Protein AF-0000000075008816 (afdb_homodimer)

Organism: Octodon degus (NCBI:txid10160)

Foldseek 3Di:
DDDDDDDDDDDPDDDDDDPDDPPPDPPDPDDPPPDPPPPPPPVVVVVVVVVVVVVVVVVVVVVVVVLVVVLVLLVVLLVLLVVLLVLLVLLLVLLVLVLQQLCCVPVVGHDDDDDDLVVFLLSVQDAPPPVVPCPPQDLLNLLLSLLQLLVQVLVVLVVCVPQVVVVDPGDPVSVVCSVCVNVSSVVSNVSSQVSCVSVVVPDDNPRDYGHDDCSCQCVDPDPVSNSVSVSVVSVNSNVSSVRSSVSSVVSSVVSVVSSVD/DDDDDDDDDDDDDDDDDPPDDPPDDDDDDDDPDDPPPPPPPPPVVVVVVVVVVVVVVVVVVVVVVVLVVVLVLLVVLLVLLVVLLVLLVLLLVLLVLVLQLLCCVPVVGHDDDDDDLVVFLLSVQDAPPPVVCCPPQDLLNLLLSLLQLLVQVLVVLVLCVVQVVVVDPHDPVSVVCSVCVNVSSVVSNVSSQVSCVSVVSPDDNPRDYGHDDCSCQCVDPDPVSNSVSVSVVSVNSNVSSVRSSVSSVVSSVVSVVSSVD

InterPro domains:
  IPR001400 Somatotropin/prolactin [PF00103] (53-261)
  IPR001400 Somatotropin/prolactin [PTHR11417] (44-261)
  IPR009079 Four-helical cytokine-like, core [G3DSA:1.20.1250.10] (83-261)
  IPR009079 Four-helical cytokine-like, core [SSF47266] (86-251)

pLDDT: mean 70.56, std 26.05, range [14.46, 96.25]

Structure (mmCIF, N/CA/C/O backbone):
data_AF-0000000075008816-model_v1
#
loop_
_entity.id
_entity.type
_entity.pdbx_description
1 polymer Prolactin
#
loop_
_atom_site.group_PDB
_atom_site.id
_atom_site.type_symbol
_atom_site.label_atom_id
_atom_site.label_alt_id
_atom_site.label_comp_id
_atom_site.label_asym_id
_atom_site.label_entity_id
_atom_site.label_seq_id
_atom_site.pdbx_PDB_ins_code
_atom_site.Cartn_x
_atom_site.Cartn_y
_atom_site.Cartn_z
_atom_site.occupancy
_atom_site.B_iso_or_equiv
_atom_site.auth_seq_id
_atom_site.auth_comp_id
_atom_site.auth_asym_id
_atom_site.auth_atom_id
_atom_site.pdbx_PDB_model_num
ATOM 1 N N . MET A 1 1 ? 16.562 1.919 -50.156 1 16.48 1 MET A N 1
ATOM 2 C CA . MET A 1 1 ? 16 2.07 -51.5 1 16.48 1 MET A CA 1
ATOM 3 C C . MET A 1 1 ? 14.852 1.092 -51.719 1 16.48 1 MET A C 1
ATOM 5 O O . MET A 1 1 ? 14.633 0.193 -50.906 1 16.48 1 MET A O 1
ATOM 9 N N . HIS A 1 2 ? 14.969 0.285 -52.844 1 16.09 2 HIS A N 1
ATOM 10 C CA . HIS A 1 2 ? 14.414 -0.262 -54.094 1 16.09 2 HIS A CA 1
ATOM 11 C C . HIS A 1 2 ? 13.992 -1.716 -53.906 1 16.09 2 HIS A C 1
ATOM 13 O O . HIS A 1 2 ? 13.742 -2.424 -54.875 1 16.09 2 HIS A O 1
ATOM 19 N N . ALA A 1 3 ? 14.328 -2.342 -52.906 1 18.67 3 ALA A N 1
ATOM 20 C CA . ALA A 1 3 ? 14.328 -3.738 -53.344 1 18.67 3 ALA A CA 1
ATOM 21 C C . ALA A 1 3 ? 12.992 -4.121 -53.969 1 18.67 3 ALA A C 1
ATOM 23 O O . ALA A 1 3 ? 11.953 -3.576 -53.594 1 18.67 3 ALA A O 1
ATOM 24 N N . HIS A 1 4 ? 13.016 -5.023 -54.906 1 15.97 4 HIS A N 1
ATOM 25 C CA . HIS A 1 4 ? 12.523 -5.598 -56.156 1 15.97 4 HIS A CA 1
ATOM 26 C C . HIS A 1 4 ? 11.125 -6.176 -56 1 15.97 4 HIS A C 1
ATOM 28 O O . HIS A 1 4 ? 10.719 -6.512 -54.875 1 15.97 4 HIS A O 1
ATOM 34 N N . VAL A 1 5 ? 10.414 -6.59 -57.062 1 16.19 5 VAL A N 1
ATOM 35 C CA . VAL A 1 5 ? 9.398 -6.797 -58.094 1 16.19 5 VAL A CA 1
ATOM 36 C C . VAL A 1 5 ? 8.844 -8.211 -58 1 16.19 5 VAL A C 1
ATOM 38 O O . VAL A 1 5 ? 7.672 -8.453 -58.312 1 16.19 5 VAL A O 1
ATOM 41 N N . GLN A 1 6 ? 9.633 -9.305 -57.781 1 14.46 6 GLN A N 1
ATOM 42 C CA . GLN A 1 6 ? 9.273 -10.234 -58.844 1 14.46 6 GLN A CA 1
ATOM 43 C C . GLN A 1 6 ? 7.832 -10.711 -58.719 1 14.46 6 GLN A C 1
ATOM 45 O O . GLN A 1 6 ? 7.059 -10.648 -59.688 1 14.46 6 GLN A O 1
ATOM 50 N N . ARG A 1 7 ? 7.566 -12.055 -58.25 1 15.56 7 ARG A N 1
ATOM 51 C CA . ARG A 1 7 ? 7.102 -13.172 -59.062 1 15.56 7 ARG A CA 1
ATOM 52 C C . ARG A 1 7 ? 5.586 -13.125 -59.25 1 15.56 7 ARG A C 1
ATOM 54 O O . ARG A 1 7 ? 4.875 -12.57 -58.406 1 15.56 7 ARG A O 1
ATOM 61 N N . TYR A 1 8 ? 4.984 -13.898 -60.25 1 15.96 8 TYR A N 1
ATOM 62 C CA . TYR A 1 8 ? 4.051 -14.141 -61.344 1 15.96 8 TYR A CA 1
ATOM 63 C C . TYR A 1 8 ? 2.656 -14.453 -60.812 1 15.96 8 TYR A C 1
ATOM 65 O O . TYR A 1 8 ? 2.49 -14.758 -59.625 1 15.96 8 TYR A O 1
ATOM 73 N N . ARG A 1 9 ? 1.773 -15.148 -61.656 1 14.89 9 ARG A N 1
ATOM 74 C CA . ARG A 1 9 ? 0.639 -15.102 -62.562 1 14.89 9 ARG A CA 1
ATOM 75 C C . ARG A 1 9 ? -0.536 -15.906 -62.031 1 14.89 9 ARG A C 1
ATOM 77 O O . ARG A 1 9 ? -1.684 -15.461 -62.094 1 14.89 9 ARG A O 1
ATOM 84 N N . ASP A 1 10 ? -0.397 -17.312 -61.812 1 15.07 10 ASP A N 1
ATOM 85 C CA . ASP A 1 10 ? -1.239 -18.141 -62.656 1 15.07 10 ASP A CA 1
ATOM 86 C C . ASP A 1 10 ? -2.662 -18.234 -62.094 1 15.07 10 ASP A C 1
ATOM 88 O O . ASP A 1 10 ? -3.629 -18.031 -62.844 1 15.07 10 ASP A O 1
ATOM 92 N N . ALA A 1 11 ? -3.016 -19.344 -61.25 1 15.18 11 ALA A N 1
ATOM 93 C CA . ALA A 1 11 ? -3.967 -20.375 -61.656 1 15.18 11 ALA A CA 1
ATOM 94 C C . ALA A 1 11 ? -5.398 -19.953 -61.312 1 15.18 11 ALA A C 1
ATOM 96 O O . ALA A 1 11 ? -5.738 -19.734 -60.156 1 15.18 11 ALA A O 1
ATOM 97 N N . ARG A 1 12 ? -6.23 -19.281 -62.25 1 15.57 12 ARG A N 1
ATOM 98 C CA . ARG A 1 12 ? -7.574 -18.781 -62.5 1 15.57 12 ARG A CA 1
ATOM 99 C C . ARG A 1 12 ? -8.625 -19.859 -62.25 1 15.57 12 ARG A C 1
ATOM 101 O O . ARG A 1 12 ? -9.82 -19.562 -62.188 1 15.57 12 ARG A O 1
ATOM 108 N N . GLN A 1 13 ? -8.328 -21.188 -62.625 1 14.75 13 GLN A N 1
ATOM 109 C CA . GLN A 1 13 ? -9.359 -21.719 -63.531 1 14.75 13 GLN A CA 1
ATOM 110 C C . GLN A 1 13 ? -10.688 -21.875 -62.781 1 14.75 13 GLN A C 1
ATOM 112 O O . GLN A 1 13 ? -11.719 -21.391 -63.25 1 14.75 13 GLN A O 1
ATOM 117 N N . ASN A 1 14 ? -11.141 -23.188 -62.375 1 15.2 14 ASN A N 1
ATOM 118 C CA . ASN A 1 14 ? -12.117 -24.016 -63.062 1 15.2 14 ASN A CA 1
ATOM 119 C C . ASN A 1 14 ? -13.531 -23.797 -62.531 1 15.2 14 ASN A C 1
ATOM 121 O O . ASN A 1 14 ? -13.703 -23.125 -61.5 1 15.2 14 ASN A O 1
ATOM 125 N N . VAL A 1 15 ? -14.297 -24.969 -62.094 1 15.31 15 VAL A N 1
ATOM 126 C CA . VAL A 1 15 ? -15.445 -25.688 -62.656 1 15.31 15 VAL A CA 1
ATOM 127 C C . VAL A 1 15 ? -16.719 -25.234 -61.969 1 15.31 15 VAL A C 1
ATOM 129 O O . VAL A 1 15 ? -16.734 -24.969 -60.75 1 15.31 15 VAL A O 1
ATOM 132 N N . LYS A 1 16 ? -17.859 -24.984 -62.75 1 16.44 16 LYS A N 1
ATOM 133 C CA . LYS A 1 16 ? -19.203 -24.5 -63.094 1 16.44 16 LYS A CA 1
ATOM 134 C C . LYS A 1 16 ? -20.266 -25.219 -62.25 1 16.44 16 LYS A C 1
ATOM 136 O O . LYS A 1 16 ? -21.219 -24.594 -61.781 1 16.44 16 LYS A O 1
ATOM 141 N N . ASN A 1 17 ? -20.312 -26.625 -62.219 1 15.34 17 ASN A N 1
ATOM 142 C CA . ASN A 1 17 ? -21.5 -27.25 -62.812 1 15.34 17 ASN A CA 1
ATOM 143 C C . ASN A 1 17 ? -22.672 -27.266 -61.844 1 15.34 17 ASN A C 1
ATOM 145 O O . ASN A 1 17 ? -23.828 -27.156 -62.219 1 15.34 17 ASN A O 1
ATOM 149 N N . ALA A 1 18 ? -22.609 -27.844 -60.562 1 16.19 18 ALA A N 1
ATOM 150 C CA . ALA A 1 18 ? -23.516 -28.953 -60.312 1 16.19 18 ALA A CA 1
ATOM 151 C C . ALA A 1 18 ? -24.875 -28.438 -59.812 1 16.19 18 ALA A C 1
ATOM 153 O O . ALA A 1 18 ? -25.062 -28.156 -58.625 1 16.19 18 ALA A O 1
ATOM 154 N N . CYS A 1 19 ? -25.656 -27.484 -60.469 1 18.06 19 CYS A N 1
ATOM 155 C CA . CYS A 1 19 ? -26.859 -26.906 -59.906 1 18.06 19 CYS A CA 1
ATOM 156 C C . CYS A 1 19 ? -28 -27.906 -59.906 1 18.06 19 CYS A C 1
ATOM 158 O O . CYS A 1 19 ? -29.172 -27.531 -59.844 1 18.06 19 CYS A O 1
ATOM 160 N N . GLY A 1 20 ? -27.703 -29.281 -60 1 16.78 20 GLY A N 1
ATOM 161 C CA . GLY A 1 20 ? -28.797 -30.062 -60.562 1 16.78 20 GLY A CA 1
ATOM 162 C C . GLY A 1 20 ? -30.109 -29.828 -59.844 1 16.78 20 GLY A C 1
ATOM 163 O O . GLY A 1 20 ? -30.141 -29.234 -58.781 1 16.78 20 GLY A O 1
ATOM 164 N N . GLY A 1 21 ? -31.266 -30.672 -60.219 1 17.67 21 GLY A N 1
ATOM 165 C CA . GLY A 1 21 ? -32.625 -30.797 -60.719 1 17.67 21 GLY A CA 1
ATOM 166 C C . GLY A 1 21 ? -33.625 -31.062 -59.594 1 17.67 21 GLY A C 1
ATOM 167 O O . GLY A 1 21 ? -34.812 -31.266 -59.875 1 17.67 21 GLY A O 1
ATOM 168 N N . ALA A 1 22 ? -33.312 -31.297 -58.25 1 17.84 22 ALA A N 1
ATOM 169 C CA . ALA A 1 22 ? -34.25 -32.25 -57.688 1 17.84 22 ALA A CA 1
ATOM 170 C C . ALA A 1 22 ? -35.625 -31.625 -57.531 1 17.84 22 ALA A C 1
ATOM 172 O O . ALA A 1 22 ? -35.812 -30.656 -56.781 1 17.84 22 ALA A O 1
ATOM 173 N N . LEU A 1 23 ? -36.406 -31.578 -58.625 1 19.27 23 LEU A N 1
ATOM 174 C CA . LEU A 1 23 ? -37.75 -31.078 -58.812 1 19.27 23 LEU A CA 1
ATOM 175 C C . LEU A 1 23 ? -38.75 -31.812 -57.906 1 19.27 23 LEU A C 1
ATOM 177 O O . LEU A 1 23 ? -38.969 -33.031 -58.094 1 19.27 23 LEU A O 1
ATOM 181 N N . GLY A 1 24 ? -38.562 -31.766 -56.531 1 18.38 24 GLY A N 1
ATOM 182 C CA . GLY A 1 24 ? -39.406 -32.531 -55.656 1 18.38 24 GLY A CA 1
ATOM 183 C C . GLY A 1 24 ? -40.906 -32.281 -55.906 1 18.38 24 GLY A C 1
ATOM 184 O O . GLY A 1 24 ? -41.281 -31.172 -56.281 1 18.38 24 GLY A O 1
ATOM 185 N N . ARG A 1 25 ? -41.594 -33.344 -56.219 1 20.61 25 ARG A N 1
ATOM 186 C CA . ARG A 1 25 ? -42.969 -33.594 -56.656 1 20.61 25 ARG A CA 1
ATOM 187 C C . ARG A 1 25 ? -43.969 -33.094 -55.625 1 20.61 25 ARG A C 1
ATOM 189 O O . ARG A 1 25 ? -43.844 -33.344 -54.438 1 20.61 25 ARG A O 1
ATOM 196 N N . TYR A 1 26 ? -44.625 -31.891 -55.875 1 19.44 26 TYR A N 1
ATOM 197 C CA . TYR A 1 26 ? -45.594 -31.109 -55.094 1 19.44 26 TYR A CA 1
ATOM 198 C C . TYR A 1 26 ? -46.906 -31.875 -54.875 1 19.44 26 TYR A C 1
ATOM 200 O O . TYR A 1 26 ? -47.594 -32.219 -55.844 1 19.44 26 TYR A O 1
ATOM 208 N N . PRO A 1 27 ? -46.875 -32.938 -54 1 21.08 27 PRO A N 1
ATOM 209 C CA . PRO A 1 27 ? -48.125 -33.688 -54.031 1 21.08 27 PRO A CA 1
ATOM 210 C C . PRO A 1 27 ? -49.344 -32.781 -53.719 1 21.08 27 PRO A C 1
ATOM 212 O O . PRO A 1 27 ? -49.188 -31.719 -53.125 1 21.08 27 PRO A O 1
ATOM 215 N N . HIS A 1 28 ? -50.469 -33 -54.406 1 21.06 28 HIS A N 1
ATOM 216 C CA . HIS A 1 28 ? -51.781 -32.406 -54.594 1 21.06 28 HIS A CA 1
ATOM 217 C C . HIS A 1 28 ? -52.562 -32.406 -53.281 1 21.06 28 HIS A C 1
ATOM 219 O O . HIS A 1 28 ? -52.781 -33.438 -52.656 1 21.06 28 HIS A O 1
ATOM 225 N N . CYS A 1 29 ? -52.344 -31.359 -52.406 1 19.97 29 CYS A N 1
ATOM 226 C CA . CYS A 1 29 ? -53.031 -31.156 -51.125 1 19.97 29 CYS A CA 1
ATOM 227 C C . CYS A 1 29 ? -54.531 -31.125 -51.312 1 19.97 29 CYS A C 1
ATOM 229 O O . CYS A 1 29 ? -55.062 -30.359 -52.125 1 19.97 29 CYS A O 1
ATOM 231 N N . GLY A 1 30 ? -55.156 -32.219 -51.062 1 21.12 30 GLY A N 1
ATOM 232 C CA . GLY A 1 30 ? -56.594 -32.469 -51.156 1 21.12 30 GLY A CA 1
ATOM 233 C C . GLY A 1 30 ? -57.406 -31.438 -50.375 1 21.12 30 GLY A C 1
ATOM 234 O O . GLY A 1 30 ? -56.875 -30.719 -49.531 1 21.12 30 GLY A O 1
ATOM 235 N N . ARG A 1 31 ? -58.812 -31.266 -50.656 1 21.94 31 ARG A N 1
ATOM 236 C CA . ARG A 1 31 ? -59.969 -30.391 -50.469 1 21.94 31 ARG A CA 1
ATOM 237 C C . ARG A 1 31 ? -60.375 -30.312 -49 1 21.94 31 ARG A C 1
ATOM 239 O O . ARG A 1 31 ? -60.688 -31.328 -48.375 1 21.94 31 ARG A O 1
ATOM 246 N N . ASN A 1 32 ? -59.781 -29.375 -48.156 1 19.72 32 ASN A N 1
ATOM 247 C CA . ASN A 1 32 ? -60.062 -29.109 -46.75 1 19.72 32 ASN A CA 1
ATOM 248 C C . ASN A 1 32 ? -61.531 -28.656 -46.562 1 19.72 32 ASN A C 1
ATOM 250 O O . ASN A 1 32 ? -61.938 -27.656 -47.156 1 19.72 32 ASN A O 1
ATOM 254 N N . GLU A 1 33 ? -62.469 -29.609 -46.469 1 23.98 33 GLU A N 1
ATOM 255 C CA . GLU A 1 33 ? -63.844 -29.297 -46.125 1 23.98 33 GLU A CA 1
ATOM 256 C C . GLU A 1 33 ? -63.938 -28.469 -44.844 1 23.98 33 GLU A C 1
ATOM 258 O O . GLU A 1 33 ? -63.156 -28.672 -43.906 1 23.98 33 GLU A O 1
ATOM 263 N N . HIS A 1 34 ? -64.562 -27.219 -44.875 1 23.59 34 HIS A N 1
ATOM 264 C CA . HIS A 1 34 ? -64.812 -26.031 -44.062 1 23.59 34 HIS A CA 1
ATOM 265 C C . HIS A 1 34 ? -65.688 -26.359 -42.844 1 23.59 34 HIS A C 1
ATOM 267 O O . HIS A 1 34 ? -66.125 -25.453 -42.125 1 23.59 34 HIS A O 1
ATOM 273 N N . HIS A 1 35 ? -65.5 -27.438 -42.094 1 25.11 35 HIS A N 1
ATOM 274 C CA . HIS A 1 35 ? -66.562 -27.531 -41.062 1 25.11 35 HIS A CA 1
ATOM 275 C C . HIS A 1 35 ? -66.438 -26.406 -40.062 1 25.11 35 HIS A C 1
ATOM 277 O O . HIS A 1 35 ? -65.375 -26.016 -39.656 1 25.11 35 HIS A O 1
ATOM 283 N N . GLU A 1 36 ? -67.5 -25.531 -39.969 1 24.12 36 GLU A N 1
ATOM 284 C CA . GLU A 1 36 ? -67.812 -24.312 -39.188 1 24.12 36 GLU A CA 1
ATOM 285 C C . GLU A 1 36 ? -67.812 -24.594 -37.719 1 24.12 36 GLU A C 1
ATOM 287 O O . GLU A 1 36 ? -68.75 -25.312 -37.219 1 24.12 36 GLU A O 1
ATOM 292 N N . PHE A 1 37 ? -66.75 -25.078 -37 1 23.33 37 PHE A N 1
ATOM 293 C CA . PHE A 1 37 ? -66.938 -25.297 -35.562 1 23.33 37 PHE A CA 1
ATOM 294 C C . PHE A 1 37 ? -67.062 -23.969 -34.812 1 23.33 37 PHE A C 1
ATOM 296 O O . PHE A 1 37 ? -66.25 -23.062 -35 1 23.33 37 PHE A O 1
ATOM 303 N N . LYS A 1 38 ? -68.312 -23.594 -34.312 1 28.95 38 LYS A N 1
ATOM 304 C CA . LYS A 1 38 ? -68.812 -22.484 -33.531 1 28.95 38 LYS A CA 1
ATOM 305 C C . LYS A 1 38 ? -68.125 -22.453 -32.156 1 28.95 38 LYS A C 1
ATOM 307 O O . LYS A 1 38 ? -68.75 -22.109 -31.156 1 28.95 38 LYS A O 1
ATOM 312 N N . HIS A 1 39 ? -66.812 -22.969 -31.953 1 23.98 39 HIS A N 1
ATOM 313 C CA . HIS A 1 39 ? -66.438 -23.016 -30.547 1 23.98 39 HIS A CA 1
ATOM 314 C C . HIS A 1 39 ? -66.375 -21.609 -29.953 1 23.98 39 HIS A C 1
ATOM 316 O O . HIS A 1 39 ? -65.938 -20.672 -30.625 1 23.98 39 HIS A O 1
ATOM 322 N N . ARG A 1 40 ? -67.188 -21.297 -28.906 1 31.86 40 ARG A N 1
ATOM 323 C CA . ARG A 1 40 ? -67.375 -20.219 -27.953 1 31.86 40 ARG A CA 1
ATOM 324 C C . ARG A 1 40 ? -66.125 -19.938 -27.156 1 31.86 40 ARG A C 1
ATOM 326 O O . ARG A 1 40 ? -66.125 -19.234 -26.156 1 31.86 40 ARG A O 1
ATOM 333 N N . PRO A 1 41 ? -64.875 -20.266 -27.688 1 34.88 41 PRO A N 1
ATOM 334 C CA . PRO A 1 41 ? -63.844 -20.203 -26.688 1 34.88 41 PRO A CA 1
ATOM 335 C C . PRO A 1 41 ? -63.5 -18.766 -26.297 1 34.88 41 PRO A C 1
ATOM 337 O O . PRO A 1 41 ? -62.438 -18.516 -25.734 1 34.88 41 PRO A O 1
ATOM 340 N N . SER A 1 42 ? -64.438 -17.797 -26.188 1 37.84 42 SER A N 1
ATOM 341 C CA . SER A 1 42 ? -63.844 -16.469 -26.109 1 37.84 42 SER A CA 1
ATOM 342 C C . SER A 1 42 ? -63.094 -16.266 -24.781 1 37.84 42 SER A C 1
ATOM 344 O O . SER A 1 42 ? -62.25 -15.375 -24.672 1 37.84 42 SER A O 1
ATOM 346 N N . ASN A 1 43 ? -63.688 -16.859 -23.703 1 42.62 43 ASN A N 1
ATOM 347 C CA . ASN A 1 43 ? -63.219 -16.344 -22.422 1 42.62 43 ASN A CA 1
ATOM 348 C C . ASN A 1 43 ? -61.812 -16.828 -22.109 1 42.62 43 ASN A C 1
ATOM 350 O O . ASN A 1 43 ? -61.219 -16.391 -21.125 1 42.62 43 ASN A O 1
ATOM 354 N N . CYS A 1 44 ? -61.281 -17.891 -22.781 1 43.84 44 CYS A N 1
ATOM 355 C CA . CYS A 1 44 ? -59.969 -18.469 -22.469 1 43.84 44 CYS A CA 1
ATOM 356 C C . CYS A 1 44 ? -58.844 -17.594 -23 1 43.84 44 CYS A C 1
ATOM 358 O O . CYS A 1 44 ? -57.719 -17.656 -22.516 1 43.84 44 CYS A O 1
ATOM 360 N N . LEU A 1 45 ? -59.156 -16.703 -23.938 1 49.16 45 LEU A N 1
ATOM 361 C CA . LEU A 1 45 ? -58.062 -15.922 -24.531 1 49.16 45 LEU A CA 1
ATOM 362 C C . LEU A 1 45 ? -57.688 -14.75 -23.641 1 49.16 45 LEU A C 1
ATOM 364 O O . LEU A 1 45 ? -56.5 -14.391 -23.578 1 49.16 45 LEU A O 1
ATOM 368 N N . CYS A 1 46 ? -58.688 -14.242 -22.844 1 52.12 46 CYS A N 1
ATOM 369 C CA . CYS A 1 46 ? -58.344 -13.102 -22 1 52.12 46 CYS A CA 1
ATOM 370 C C . CYS A 1 46 ? -57.5 -13.531 -20.812 1 52.12 46 CYS A C 1
ATOM 372 O O . CYS A 1 46 ? -56.531 -12.844 -20.453 1 52.12 46 CYS A O 1
ATOM 374 N N . TRP A 1 47 ? -57.844 -14.672 -20.203 1 54.94 47 TRP A N 1
ATOM 375 C CA . TRP A 1 47 ? -57.031 -15.141 -19.078 1 54.94 47 TRP A CA 1
ATOM 376 C C . TRP A 1 47 ? -55.656 -15.547 -19.547 1 54.94 47 TRP A C 1
ATOM 378 O O . TRP A 1 47 ? -54.656 -15.312 -18.844 1 54.94 47 TRP A O 1
ATOM 388 N N . LEU A 1 48 ? -55.5 -16.016 -20.812 1 56.97 48 LEU A N 1
ATOM 389 C CA . LEU A 1 48 ? -54.219 -16.375 -21.359 1 56.97 48 LEU A CA 1
ATOM 390 C C . LEU A 1 48 ? -53.375 -15.125 -21.641 1 56.97 48 LEU A C 1
ATOM 392 O O . LEU A 1 48 ? -52.188 -15.094 -21.391 1 56.97 48 LEU A O 1
ATOM 396 N N . VAL A 1 49 ? -54.062 -14.039 -22.062 1 60.81 49 VAL A N 1
ATOM 397 C CA . VAL A 1 49 ? -53.344 -12.797 -22.312 1 60.81 49 VAL A CA 1
ATOM 398 C C . VAL A 1 49 ? -52.906 -12.188 -20.984 1 60.81 49 VAL A C 1
ATOM 400 O O . VAL A 1 49 ? -51.75 -11.703 -20.859 1 60.81 49 VAL A O 1
ATOM 403 N N . LEU A 1 50 ? -53.75 -12.297 -19.984 1 59.53 50 LEU A N 1
ATOM 404 C CA . LEU A 1 50 ? -53.375 -11.781 -18.672 1 59.53 50 LEU A CA 1
ATOM 405 C C . LEU A 1 50 ? -52.25 -12.609 -18.062 1 59.53 50 LEU A C 1
ATOM 407 O O . LEU A 1 50 ? -51.312 -12.062 -17.469 1 59.53 50 LEU A O 1
ATOM 411 N N . LEU A 1 51 ? -52.281 -13.945 -18.203 1 60.19 51 LEU A N 1
ATOM 412 C CA . LEU A 1 51 ? -51.188 -14.789 -17.734 1 60.19 51 LEU A CA 1
ATOM 413 C C . LEU A 1 51 ? -49.938 -14.531 -18.516 1 60.19 51 LEU A C 1
ATOM 415 O O . LEU A 1 51 ? -48.844 -14.508 -17.953 1 60.19 51 LEU A O 1
ATOM 419 N N . LEU A 1 52 ? -50.031 -14.227 -19.812 1 61.66 52 LEU A N 1
ATOM 420 C CA . LEU A 1 52 ? -48.844 -13.898 -20.625 1 61.66 52 LEU A CA 1
ATOM 421 C C . LEU A 1 52 ? -48.312 -12.531 -20.25 1 61.66 52 LEU A C 1
ATOM 423 O O . LEU A 1 52 ? -47.094 -12.344 -20.188 1 61.66 52 LEU A O 1
ATOM 427 N N . LEU A 1 53 ? -49.188 -11.594 -19.875 1 61.16 53 LEU A N 1
ATOM 428 C CA . LEU A 1 53 ? -48.719 -10.289 -19.422 1 61.16 53 LEU A CA 1
ATOM 429 C C . LEU A 1 53 ? -48.094 -10.383 -18.047 1 61.16 53 LEU A C 1
ATOM 431 O O . LEU A 1 53 ? -47.062 -9.742 -17.766 1 61.16 53 LEU A O 1
ATOM 435 N N . LEU A 1 54 ? -48.656 -11.18 -17.156 1 60.84 54 LEU A N 1
ATOM 436 C CA . LEU A 1 54 ? -48.062 -11.398 -15.844 1 60.84 54 LEU A CA 1
ATOM 437 C C . LEU A 1 54 ? -46.75 -12.141 -15.961 1 60.84 54 LEU A C 1
ATOM 439 O O . LEU A 1 54 ? -45.781 -11.82 -15.266 1 60.84 54 LEU A O 1
ATOM 443 N N . MET A 1 55 ? -46.688 -13.117 -16.844 1 60.12 55 MET A N 1
ATOM 444 C CA . MET A 1 55 ? -45.438 -13.812 -17.078 1 60.12 55 MET A CA 1
ATOM 445 C C . MET A 1 55 ? -44.438 -12.891 -17.75 1 60.12 55 MET A C 1
ATOM 447 O O . MET A 1 55 ? -43.219 -12.953 -17.438 1 60.12 55 MET A O 1
ATOM 451 N N . SER A 1 56 ? -44.812 -12.016 -18.562 1 60.34 56 SER A N 1
ATOM 452 C CA . SER A 1 56 ? -43.906 -11.055 -19.172 1 60.34 56 SER A CA 1
ATOM 453 C C . SER A 1 56 ? -43.406 -10.039 -18.141 1 60.34 56 SER A C 1
ATOM 455 O O . SER A 1 56 ? -42.25 -9.633 -18.172 1 60.34 56 SER A O 1
ATOM 457 N N . SER A 1 57 ? -44.25 -9.688 -17.266 1 62.78 57 SER A N 1
ATOM 458 C CA . SER A 1 57 ? -43.812 -8.766 -16.219 1 62.78 57 SER A CA 1
ATOM 459 C C . SER A 1 57 ? -42.906 -9.445 -15.227 1 62.78 57 SER A C 1
ATOM 461 O O . SER A 1 57 ? -41.938 -8.828 -14.727 1 62.78 57 SER A O 1
ATOM 463 N N . LEU A 1 58 ? -43.125 -10.656 -14.891 1 57.38 58 LEU A N 1
ATOM 464 C CA . LEU A 1 58 ? -42.25 -11.414 -14.023 1 57.38 58 LEU A CA 1
ATOM 465 C C . LEU A 1 58 ? -40.906 -11.664 -14.703 1 57.38 58 LEU A C 1
ATOM 467 O O . LEU A 1 58 ? -39.844 -11.609 -14.055 1 57.38 58 LEU A O 1
ATOM 471 N N . LEU A 1 59 ? -40.906 -11.906 -15.953 1 55.72 59 LEU A N 1
ATOM 472 C CA . LEU A 1 59 ? -39.656 -12.055 -16.703 1 55.72 59 LEU A CA 1
ATOM 473 C C . LEU A 1 59 ? -38.906 -10.727 -16.797 1 55.72 59 LEU A C 1
ATOM 475 O O . LEU A 1 59 ? -37.688 -10.695 -16.719 1 55.72 59 LEU A O 1
ATOM 479 N N . LEU A 1 60 ? -39.594 -9.648 -16.969 1 54.38 60 LEU A N 1
ATOM 480 C CA . LEU A 1 60 ? -38.969 -8.328 -16.953 1 54.38 60 LEU A CA 1
ATOM 481 C C . LEU A 1 60 ? -38.438 -7.996 -15.57 1 54.38 60 LEU A C 1
ATOM 483 O O . LEU A 1 60 ? -37.375 -7.41 -15.438 1 54.38 60 LEU A O 1
ATOM 487 N N . PHE A 1 61 ? -39.219 -8.297 -14.578 1 52.28 61 PHE A N 1
ATOM 488 C CA . PHE A 1 61 ? -38.75 -8.07 -13.211 1 52.28 61 PHE A CA 1
ATOM 489 C C . PHE A 1 61 ? -37.562 -8.969 -12.883 1 52.28 61 PHE A C 1
ATOM 491 O O . PHE A 1 61 ? -36.625 -8.539 -12.203 1 52.28 61 PHE A O 1
ATOM 498 N N . GLU A 1 62 ? -37.531 -10.156 -13.336 1 50.94 62 GLU A N 1
ATOM 499 C CA . GLU A 1 62 ? -36.406 -11.047 -13.141 1 50.94 62 GLU A CA 1
ATOM 500 C C . GLU A 1 62 ? -35.156 -10.539 -13.875 1 50.94 62 GLU A C 1
ATOM 502 O O . GLU A 1 62 ? -34.031 -10.625 -13.359 1 50.94 62 GLU A O 1
ATOM 507 N N . ASP A 1 63 ? -35.312 -10.055 -15.016 1 50.94 63 ASP A N 1
ATOM 508 C CA . ASP A 1 63 ? -34.188 -9.531 -15.781 1 50.94 63 ASP A CA 1
ATOM 509 C C . ASP A 1 63 ? -33.625 -8.273 -15.125 1 50.94 63 ASP A C 1
ATOM 511 O O . ASP A 1 63 ? -32.406 -8.078 -15.102 1 50.94 63 ASP A O 1
ATOM 515 N N . VAL A 1 64 ? -34.562 -7.488 -14.641 1 48.75 64 VAL A N 1
ATOM 516 C CA . VAL A 1 64 ? -34.094 -6.27 -13.984 1 48.75 64 VAL A CA 1
ATOM 517 C C . VAL A 1 64 ? -33.438 -6.621 -12.664 1 48.75 64 VAL A C 1
ATOM 519 O O . VAL A 1 64 ? -32.375 -6.07 -12.328 1 48.75 64 VAL A O 1
ATOM 522 N N . ALA A 1 65 ? -34.062 -7.492 -11.898 1 48.28 65 ALA A N 1
ATOM 523 C CA . ALA A 1 65 ? -33.469 -7.887 -10.625 1 48.28 65 ALA A CA 1
ATOM 524 C C . ALA A 1 65 ? -32.125 -8.586 -10.836 1 48.28 65 ALA A C 1
ATOM 526 O O . ALA A 1 65 ? -31.156 -8.328 -10.102 1 48.28 65 ALA A O 1
ATOM 527 N N . SER A 1 66 ? -32.062 -9.469 -11.906 1 52.12 66 SER A N 1
ATOM 528 C CA . SER A 1 66 ? -30.812 -10.148 -12.203 1 52.12 66 SER A CA 1
ATOM 529 C C . SER A 1 66 ? -29.75 -9.164 -12.656 1 52.12 66 SER A C 1
ATOM 531 O O . SER A 1 66 ? -28.578 -9.281 -12.273 1 52.12 66 SER A O 1
ATOM 533 N N . SER A 1 67 ? -30.25 -8.125 -13.391 1 53.44 67 SER A N 1
ATOM 534 C CA . SER A 1 67 ? -29.297 -7.133 -13.906 1 53.44 67 SER A CA 1
ATOM 535 C C . SER A 1 67 ? -28.766 -6.246 -12.789 1 53.44 67 SER A C 1
ATOM 537 O O . SER A 1 67 ? -27.578 -5.934 -12.75 1 53.44 67 SER A O 1
ATOM 539 N N . VAL A 1 68 ? -29.688 -5.875 -11.906 1 53.56 68 VAL A N 1
ATOM 540 C CA . VAL A 1 68 ? -29.297 -5.039 -10.773 1 53.56 68 VAL A CA 1
ATOM 541 C C . VAL A 1 68 ? -28.391 -5.832 -9.836 1 53.56 68 VAL A C 1
ATOM 543 O O . VAL A 1 68 ? -27.391 -5.301 -9.344 1 53.56 68 VAL A O 1
ATOM 546 N N . CYS A 1 69 ? -28.766 -7.098 -9.648 1 55.25 69 CYS A N 1
ATOM 547 C CA . CYS A 1 69 ? -27.938 -7.961 -8.805 1 55.25 69 CYS A CA 1
ATOM 548 C C . CYS A 1 69 ? -26.547 -8.117 -9.383 1 55.25 69 CYS A C 1
ATOM 550 O O . CYS A 1 69 ? -25.547 -8.086 -8.648 1 55.25 69 CYS A O 1
ATOM 552 N N . ASP A 1 70 ? -26.594 -8.102 -10.734 1 67.81 70 ASP A N 1
ATOM 553 C CA . ASP A 1 70 ? -25.281 -8.281 -11.375 1 67.81 70 ASP A CA 1
ATOM 554 C C . ASP A 1 70 ? -24.438 -7.016 -11.273 1 67.81 70 ASP A C 1
ATOM 556 O O . ASP A 1 70 ? -23.234 -7.086 -11.023 1 67.81 70 ASP A O 1
ATOM 560 N N . GLN A 1 71 ? -25.266 -5.922 -11.242 1 73.94 71 GLN A N 1
ATOM 561 C CA . GLN A 1 71 ? -24.531 -4.66 -11.156 1 73.94 71 GLN A CA 1
ATOM 562 C C . GLN A 1 71 ? -23.969 -4.441 -9.758 1 73.94 71 GLN A C 1
ATOM 564 O O . GLN A 1 71 ? -22.844 -3.967 -9.602 1 73.94 71 GLN A O 1
ATOM 569 N N . LYS A 1 72 ? -24.781 -4.828 -8.828 1 75.62 72 LYS A N 1
ATOM 570 C CA . LYS A 1 72 ? -24.328 -4.688 -7.449 1 75.62 72 LYS A CA 1
ATOM 571 C C . LYS A 1 72 ? -23.141 -5.605 -7.16 1 75.62 72 LYS A C 1
ATOM 573 O O . LYS A 1 72 ? -22.203 -5.215 -6.469 1 75.62 72 LYS A O 1
ATOM 578 N N . ARG A 1 73 ? -23.25 -6.723 -7.738 1 76.75 73 ARG A N 1
ATOM 579 C CA . ARG A 1 73 ? -22.172 -7.688 -7.551 1 76.75 73 ARG A CA 1
ATOM 580 C C . ARG A 1 73 ? -20.891 -7.195 -8.195 1 76.75 73 ARG A C 1
ATOM 582 O O . ARG A 1 73 ? -19.812 -7.32 -7.605 1 76.75 73 ARG A O 1
ATOM 589 N N . ILE A 1 74 ? -21.047 -6.582 -9.328 1 78.44 74 ILE A N 1
ATOM 590 C CA . ILE A 1 74 ? -19.891 -6.078 -10.062 1 78.44 74 ILE A CA 1
ATOM 591 C C . ILE A 1 74 ? -19.297 -4.887 -9.328 1 78.44 74 ILE A C 1
ATOM 593 O O . ILE A 1 74 ? -18.062 -4.777 -9.211 1 78.44 74 ILE A O 1
ATOM 597 N N . GLN A 1 75 ? -20.156 -4.113 -8.82 1 79.62 75 GLN A N 1
ATOM 598 C CA . GLN A 1 75 ? -19.672 -2.957 -8.062 1 79.62 75 GLN A CA 1
ATOM 599 C C . GLN A 1 75 ? -18.953 -3.391 -6.793 1 79.62 75 GLN A C 1
ATOM 601 O O . GLN A 1 75 ? -17.906 -2.822 -6.438 1 79.62 75 GLN A O 1
ATOM 606 N N . ASN A 1 76 ? -19.453 -4.379 -6.238 1 80.94 76 ASN A N 1
ATOM 607 C CA . ASN A 1 76 ? -18.828 -4.891 -5.023 1 80.94 76 ASN A CA 1
ATOM 608 C C . ASN A 1 76 ? -17.469 -5.523 -5.316 1 80.94 76 ASN A C 1
ATOM 610 O O . ASN A 1 76 ? -16.531 -5.379 -4.527 1 80.94 76 ASN A O 1
ATOM 614 N N . TYR A 1 77 ? -17.438 -6.133 -6.43 1 83.81 77 TYR A N 1
ATOM 615 C CA . TYR A 1 77 ? -16.172 -6.723 -6.875 1 83.81 77 TYR A CA 1
ATOM 616 C C . TYR A 1 77 ? -15.109 -5.652 -7.051 1 83.81 77 TYR A C 1
ATOM 618 O O . TYR A 1 77 ? -13.992 -5.793 -6.547 1 83.81 77 TYR A O 1
ATOM 626 N N . GLY A 1 78 ? -15.469 -4.629 -7.656 1 84 78 GLY A N 1
ATOM 627 C CA . GLY A 1 78 ? -14.539 -3.525 -7.863 1 84 78 GLY A CA 1
ATOM 628 C C . GLY A 1 78 ? -14.102 -2.863 -6.574 1 84 78 GLY A C 1
ATOM 629 O O . GLY A 1 78 ? -12.922 -2.535 -6.41 1 84 78 GLY A O 1
ATOM 630 N N . LYS A 1 79 ? -15.008 -2.795 -5.688 1 85.12 79 LYS A N 1
ATOM 631 C CA . LYS A 1 79 ? -14.727 -2.172 -4.398 1 85.12 79 LYS A CA 1
ATOM 632 C C . LYS A 1 79 ? -13.734 -3.002 -3.594 1 85.12 79 LYS A C 1
ATOM 634 O O . LYS A 1 79 ? -12.961 -2.457 -2.801 1 85.12 79 LYS A O 1
ATOM 639 N N . GLN A 1 80 ? -13.688 -4.234 -3.795 1 87.56 80 GLN A N 1
ATOM 640 C CA . GLN A 1 80 ? -12.797 -5.113 -3.043 1 87.56 80 GLN A CA 1
ATOM 641 C C . GLN A 1 80 ? -11.43 -5.227 -3.717 1 87.56 80 GLN A C 1
ATOM 643 O O . GLN A 1 80 ? -10.414 -5.418 -3.045 1 87.56 80 GLN A O 1
ATOM 648 N N . ILE A 1 81 ? -11.367 -5.051 -5.031 1 90.19 81 ILE A N 1
ATOM 649 C CA . ILE A 1 81 ? -10.117 -5.191 -5.766 1 90.19 81 ILE A CA 1
ATOM 650 C C . ILE A 1 81 ? -9.312 -3.896 -5.66 1 90.19 81 ILE A C 1
ATOM 652 O O . ILE A 1 81 ? -8.078 -3.928 -5.57 1 90.19 81 ILE A O 1
ATOM 656 N N . LEU A 1 82 ? -9.977 -2.822 -5.625 1 90.94 82 LEU A N 1
ATOM 657 C CA . LEU A 1 82 ? -9.344 -1.512 -5.688 1 90.94 82 LEU A CA 1
ATOM 658 C C . LEU A 1 82 ? -8.336 -1.341 -4.559 1 90.94 82 LEU A C 1
ATOM 660 O O . LEU A 1 82 ? -7.191 -0.947 -4.793 1 90.94 82 LEU A O 1
ATOM 664 N N . PRO A 1 83 ? -8.656 -1.757 -3.34 1 91.75 83 PRO A N 1
ATOM 665 C CA . PRO A 1 83 ? -7.688 -1.579 -2.252 1 91.75 83 PRO A CA 1
ATOM 666 C C . PRO A 1 83 ? -6.512 -2.545 -2.346 1 91.75 83 PRO A C 1
ATOM 668 O O . PRO A 1 83 ? -5.496 -2.354 -1.671 1 91.75 83 PRO A O 1
ATOM 671 N N . LEU A 1 84 ? -6.598 -3.529 -3.131 1 95.06 84 LEU A N 1
ATOM 672 C CA . LEU A 1 84 ? -5.527 -4.516 -3.24 1 95.06 84 LEU A CA 1
ATOM 673 C C . LEU A 1 84 ? -4.383 -3.982 -4.094 1 95.06 84 LEU A C 1
ATOM 675 O O . LEU A 1 84 ? -3.24 -4.426 -3.955 1 95.06 84 LEU A O 1
ATOM 679 N N . ILE A 1 85 ? -4.684 -3.057 -4.934 1 94.94 85 ILE A N 1
ATOM 680 C CA . ILE A 1 85 ? -3.701 -2.572 -5.895 1 94.94 85 ILE A CA 1
ATOM 681 C C . ILE A 1 85 ? -2.588 -1.823 -5.168 1 94.94 85 ILE A C 1
ATOM 683 O O . ILE A 1 85 ? -1.405 -2.104 -5.371 1 94.94 85 ILE A O 1
ATOM 687 N N . PRO A 1 86 ? -2.889 -0.944 -4.242 1 94.06 86 PRO A N 1
ATOM 688 C CA . PRO A 1 86 ? -1.792 -0.343 -3.479 1 94.06 86 PRO A CA 1
ATOM 689 C C . PRO A 1 86 ? -1.01 -1.369 -2.662 1 94.06 86 PRO A C 1
ATOM 691 O O . PRO A 1 86 ? 0.207 -1.238 -2.504 1 94.06 86 PRO A O 1
ATOM 694 N N . GLU A 1 87 ? -1.673 -2.352 -2.113 1 95 87 GLU A N 1
ATOM 695 C CA . GLU A 1 87 ? -0.972 -3.406 -1.389 1 95 87 GLU A CA 1
ATOM 696 C C . GLU A 1 87 ? 0.02 -4.133 -2.293 1 95 87 GLU A C 1
ATOM 698 O O . GLU A 1 87 ? 1.161 -4.379 -1.9 1 95 87 GLU A O 1
ATOM 703 N N . ALA A 1 88 ? -0.458 -4.418 -3.443 1 96.19 88 ALA A N 1
ATOM 704 C CA . ALA A 1 88 ? 0.423 -5.066 -4.41 1 96.19 88 ALA A CA 1
ATOM 705 C C . ALA A 1 88 ? 1.591 -4.16 -4.785 1 96.19 88 ALA A C 1
ATOM 707 O O . ALA A 1 88 ? 2.709 -4.633 -5 1 96.19 88 ALA A O 1
ATOM 708 N N . HIS A 1 89 ? 1.328 -2.914 -4.914 1 94.19 89 HIS A N 1
ATOM 709 C CA . HIS A 1 89 ? 2.408 -1.976 -5.199 1 94.19 89 HIS A CA 1
ATOM 710 C C . HIS A 1 89 ? 3.424 -1.943 -4.062 1 94.19 89 HIS A C 1
ATOM 712 O O . HIS A 1 89 ? 4.625 -1.787 -4.301 1 94.19 89 HIS A O 1
ATOM 718 N N . VAL A 1 90 ? 2.949 -2.004 -2.85 1 94.31 90 VAL A N 1
ATOM 719 C CA . VAL A 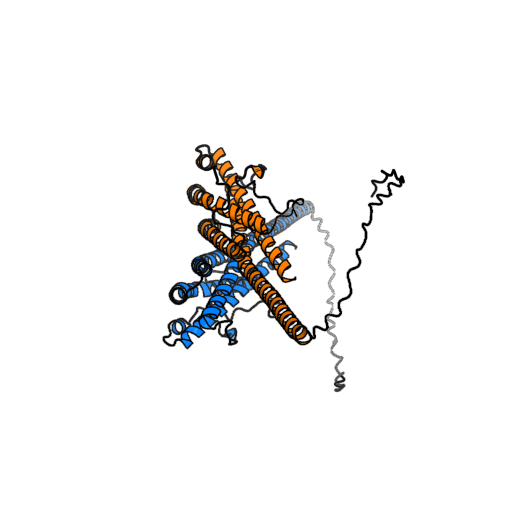1 90 ? 3.861 -2.062 -1.712 1 94.31 90 VAL A CA 1
ATOM 720 C C . VAL A 1 90 ? 4.793 -3.266 -1.857 1 94.31 90 VAL A C 1
ATOM 722 O O . VAL A 1 90 ? 6.008 -3.145 -1.685 1 94.31 90 VAL A O 1
ATOM 725 N N . MET A 1 91 ? 4.246 -4.406 -2.223 1 94.19 91 MET A N 1
ATOM 726 C CA . MET A 1 91 ? 5.055 -5.605 -2.43 1 94.19 91 MET A CA 1
ATOM 727 C C . MET A 1 91 ? 6.055 -5.398 -3.562 1 94.19 91 MET A C 1
ATOM 729 O O . MET A 1 91 ? 7.207 -5.824 -3.465 1 94.19 91 MET A O 1
ATOM 733 N N . PHE A 1 92 ? 5.625 -4.781 -4.59 1 95.75 92 PHE A N 1
ATOM 734 C CA . PHE A 1 92 ? 6.469 -4.52 -5.746 1 95.75 92 PHE A CA 1
ATOM 735 C C . PHE A 1 92 ? 7.656 -3.643 -5.363 1 95.75 92 PHE A C 1
ATOM 737 O O . PHE A 1 92 ? 8.805 -3.977 -5.664 1 95.75 92 PHE A O 1
ATOM 744 N N . TYR A 1 93 ? 7.43 -2.586 -4.68 1 92.44 93 TYR A N 1
ATOM 745 C CA . TYR A 1 93 ? 8.5 -1.666 -4.32 1 92.44 93 TYR A CA 1
ATOM 746 C C . TYR A 1 93 ? 9.438 -2.295 -3.297 1 92.44 93 TYR A C 1
ATOM 748 O O . TYR A 1 93 ? 10.648 -2.035 -3.307 1 92.44 93 TYR A O 1
ATOM 756 N N . PHE A 1 94 ? 8.859 -3.078 -2.391 1 93 94 PHE A N 1
ATOM 757 C CA . PHE A 1 94 ? 9.703 -3.842 -1.479 1 93 94 PHE A CA 1
ATOM 758 C C . PHE A 1 94 ? 10.664 -4.738 -2.252 1 93 94 PHE A C 1
ATOM 760 O O . PHE A 1 94 ? 11.867 -4.746 -1.983 1 93 94 PHE A O 1
ATOM 767 N N . SER A 1 95 ? 10.117 -5.473 -3.193 1 93.75 95 SER A N 1
ATOM 768 C CA . SER A 1 95 ? 10.945 -6.402 -3.949 1 93.75 95 SER A CA 1
ATOM 769 C C . SER A 1 95 ? 12.023 -5.664 -4.742 1 93.75 95 SER A C 1
ATOM 771 O O . SER A 1 95 ? 13.148 -6.145 -4.867 1 93.75 95 SER A O 1
ATOM 773 N N . LYS A 1 96 ? 11.68 -4.52 -5.238 1 93.06 96 LYS A N 1
ATOM 774 C CA . LYS A 1 96 ? 12.641 -3.689 -5.953 1 93.06 96 LYS A CA 1
ATOM 775 C C . LYS A 1 96 ? 13.766 -3.227 -5.023 1 93.06 96 LYS A C 1
ATOM 777 O O . LYS A 1 96 ? 14.945 -3.336 -5.359 1 93.06 96 LYS A O 1
ATOM 782 N N . SER A 1 97 ? 13.391 -2.734 -3.822 1 90.38 97 SER A N 1
ATOM 783 C CA . SER A 1 97 ? 14.367 -2.236 -2.857 1 90.38 97 SER A CA 1
ATOM 784 C C . SER A 1 97 ? 15.281 -3.354 -2.373 1 90.38 97 SER A C 1
ATOM 786 O O . SER A 1 97 ? 16.484 -3.156 -2.238 1 90.38 97 SER A O 1
ATOM 788 N N . LEU A 1 98 ? 14.68 -4.484 -2.125 1 90.81 98 LEU A N 1
ATOM 789 C CA . LEU A 1 98 ? 15.445 -5.637 -1.67 1 90.81 98 LEU A CA 1
ATOM 790 C C . LEU A 1 98 ? 16.5 -6.031 -2.701 1 90.81 98 LEU A C 1
ATOM 792 O O . LEU A 1 98 ? 17.672 -6.207 -2.361 1 90.81 98 LEU A O 1
ATOM 796 N N . MET A 1 99 ? 16.109 -6.102 -3.936 1 91.94 99 MET A N 1
ATOM 797 C CA . MET A 1 99 ? 17.016 -6.473 -5.016 1 91.94 99 MET A CA 1
ATOM 798 C C . MET A 1 99 ? 18.125 -5.441 -5.176 1 91.94 99 MET A C 1
ATOM 800 O O . MET A 1 99 ? 19.312 -5.793 -5.289 1 91.94 99 MET A O 1
ATOM 804 N N . ASN A 1 100 ? 17.734 -4.188 -5.129 1 90.06 100 ASN A N 1
ATOM 805 C CA . ASN A 1 100 ? 18.703 -3.111 -5.289 1 90.06 100 ASN A CA 1
ATOM 806 C C . ASN A 1 100 ? 19.734 -3.117 -4.164 1 90.06 100 ASN A C 1
ATOM 808 O O . ASN A 1 100 ? 20.938 -2.945 -4.41 1 90.06 100 ASN A O 1
ATOM 812 N N . GLU A 1 101 ? 19.312 -3.244 -2.988 1 88.94 101 GLU A N 1
ATOM 813 C CA . GLU A 1 101 ? 20.234 -3.25 -1.851 1 88.94 101 GLU A CA 1
ATOM 814 C C . GLU A 1 101 ? 21.172 -4.453 -1.902 1 88.94 101 GLU A C 1
ATOM 816 O O . GLU A 1 101 ? 22.344 -4.34 -1.568 1 88.94 101 GLU A O 1
ATOM 821 N N . TYR A 1 102 ? 20.594 -5.605 -2.293 1 91.31 102 TYR A N 1
ATOM 822 C CA . TYR A 1 102 ? 21.438 -6.793 -2.436 1 91.31 102 TYR A CA 1
ATOM 823 C C . TYR A 1 102 ? 22.516 -6.578 -3.498 1 91.31 102 TYR A C 1
ATOM 825 O O . TYR A 1 102 ? 23.688 -6.898 -3.281 1 91.31 102 TYR A O 1
ATOM 833 N N . GLU A 1 103 ? 22.156 -6.043 -4.605 1 91.38 103 GLU A N 1
ATOM 834 C CA . GLU A 1 103 ? 23.078 -5.816 -5.723 1 91.38 103 GLU A CA 1
ATOM 835 C C . GLU A 1 103 ? 24.141 -4.793 -5.355 1 91.38 103 GLU A C 1
ATOM 837 O O . GLU A 1 103 ? 25.312 -4.953 -5.723 1 91.38 103 GLU A O 1
ATOM 842 N N . LYS A 1 104 ? 23.719 -3.809 -4.684 1 88.69 104 LYS A N 1
ATOM 843 C CA . LYS A 1 104 ? 24.672 -2.799 -4.246 1 88.69 104 LYS A CA 1
ATOM 844 C C . LYS A 1 104 ? 25.703 -3.396 -3.293 1 88.69 104 LYS A C 1
ATOM 846 O O . LYS A 1 104 ? 26.891 -3.096 -3.395 1 88.69 104 LYS A O 1
ATOM 851 N N . LYS A 1 105 ? 25.312 -4.238 -2.449 1 86.81 105 LYS A N 1
ATOM 852 C CA . LYS A 1 105 ? 26.188 -4.805 -1.426 1 86.81 105 LYS A CA 1
ATOM 853 C C . LYS A 1 105 ? 27.141 -5.832 -2.027 1 86.81 105 LYS A C 1
ATOM 855 O O . LYS A 1 105 ? 28.328 -5.852 -1.697 1 86.81 105 LYS A O 1
ATOM 860 N N . TYR A 1 106 ? 26.641 -6.613 -2.934 1 88.88 106 TYR A N 1
ATOM 861 C CA . TYR A 1 106 ? 27.438 -7.777 -3.312 1 88.88 106 TYR A CA 1
ATOM 862 C C . TYR A 1 106 ? 27.984 -7.629 -4.727 1 88.88 106 TYR A C 1
ATOM 864 O O . TYR A 1 106 ? 28.922 -8.328 -5.113 1 88.88 106 TYR A O 1
ATOM 872 N N . PHE A 1 107 ? 27.438 -6.695 -5.477 1 90.31 107 PHE A N 1
ATOM 873 C CA . PHE A 1 107 ? 27.906 -6.566 -6.855 1 90.31 107 PHE A CA 1
ATOM 874 C C . PHE A 1 107 ? 28.312 -5.129 -7.16 1 90.31 107 PHE A C 1
ATOM 876 O O . PHE A 1 107 ? 28.656 -4.809 -8.297 1 90.31 107 PHE A O 1
ATOM 883 N N . ASN A 1 108 ? 28.266 -4.195 -6.145 1 89.56 108 ASN A N 1
ATOM 884 C CA . ASN A 1 108 ? 28.625 -2.787 -6.297 1 89.56 108 ASN A CA 1
ATOM 885 C C . ASN A 1 108 ? 27.844 -2.137 -7.441 1 89.56 108 ASN A C 1
ATOM 887 O O . ASN A 1 108 ? 28.422 -1.4 -8.242 1 89.56 108 ASN A O 1
ATOM 891 N N . GLY A 1 109 ? 26.609 -2.463 -7.535 1 86.88 109 GLY A N 1
ATOM 892 C CA . GLY A 1 109 ? 25.734 -1.981 -8.594 1 86.88 109 GLY A CA 1
ATOM 893 C C . GLY A 1 109 ? 24.766 -3.039 -9.102 1 86.88 109 GLY A C 1
ATOM 894 O O . GLY A 1 109 ? 24.578 -4.07 -8.453 1 86.88 109 GLY A O 1
ATOM 895 N N . PRO A 1 110 ? 24.172 -2.668 -10.234 1 86.5 110 PRO A N 1
ATOM 896 C CA . PRO A 1 110 ? 23.25 -3.648 -10.789 1 86.5 110 PRO A CA 1
ATOM 897 C C . PRO A 1 110 ? 23.922 -4.957 -11.188 1 86.5 110 PRO A C 1
ATOM 899 O O . PRO A 1 110 ? 25.094 -4.953 -11.578 1 86.5 110 PRO A O 1
ATOM 902 N N . PHE A 1 111 ? 23.172 -6.02 -11.047 1 87.88 111 PHE A N 1
ATOM 903 C CA . PHE A 1 111 ? 23.688 -7.336 -11.414 1 87.88 111 PHE A CA 1
ATOM 904 C C . PHE A 1 111 ? 24.172 -7.348 -12.859 1 87.88 111 PHE A C 1
ATOM 906 O O . PHE A 1 111 ? 23.438 -6.934 -13.758 1 87.88 111 PHE A O 1
ATOM 913 N N . PRO A 1 112 ? 25.281 -7.801 -13.078 1 84.44 112 PRO A N 1
ATOM 914 C CA . PRO A 1 112 ? 25.906 -7.633 -14.391 1 84.44 112 PRO A CA 1
ATOM 915 C C . PRO A 1 112 ? 25.406 -8.641 -15.422 1 84.44 112 PRO A C 1
ATOM 917 O O . PRO A 1 112 ? 25.578 -8.438 -16.625 1 84.44 112 PRO A O 1
ATOM 920 N N . LEU A 1 113 ? 24.828 -9.734 -15.07 1 82.25 113 LEU A N 1
ATOM 921 C CA . LEU A 1 113 ? 24.422 -10.781 -16 1 82.25 113 LEU A CA 1
ATOM 922 C C . LEU A 1 113 ? 22.938 -10.688 -16.312 1 82.25 113 LEU A C 1
ATOM 924 O O . LEU A 1 113 ? 22.125 -10.375 -15.438 1 82.25 113 LEU A O 1
ATOM 928 N N . ILE A 1 114 ? 22.672 -10.852 -17.562 1 78.69 114 ILE A N 1
ATOM 929 C CA . ILE A 1 114 ? 21.266 -10.961 -17.984 1 78.69 114 ILE A CA 1
ATOM 930 C C . ILE A 1 114 ? 20.797 -12.406 -17.797 1 78.69 114 ILE A C 1
ATOM 932 O O . ILE A 1 114 ? 21.359 -13.328 -18.391 1 78.69 114 ILE A O 1
ATOM 936 N N . VAL A 1 115 ? 19.969 -12.633 -16.984 1 82.44 115 VAL A N 1
ATOM 937 C CA . VAL A 1 115 ? 19.406 -13.953 -16.734 1 82.44 115 VAL A CA 1
ATOM 938 C C . VAL A 1 115 ? 18 -14.039 -17.328 1 82.44 115 VAL A C 1
ATOM 940 O O . VAL A 1 115 ? 17.156 -13.164 -17.094 1 82.44 115 VAL A O 1
ATOM 943 N N . PRO A 1 116 ? 17.734 -15.062 -18.125 1 84.75 116 PRO A N 1
ATOM 944 C CA . PRO A 1 116 ? 16.406 -15.219 -18.719 1 84.75 116 PRO A CA 1
ATOM 945 C C . PRO A 1 116 ? 15.305 -15.43 -17.688 1 84.75 116 PRO A C 1
ATOM 947 O O . PRO A 1 116 ? 15.578 -15.922 -16.578 1 84.75 116 PRO A O 1
ATOM 950 N N . PHE A 1 117 ? 14.172 -15.102 -18.031 1 81.12 117 PHE A N 1
ATOM 951 C CA . PHE A 1 117 ? 13.016 -15.211 -17.156 1 81.12 117 PHE A CA 1
ATOM 952 C C . PHE A 1 117 ? 12.672 -16.672 -16.891 1 81.12 117 PHE A C 1
ATOM 954 O O . PHE A 1 117 ? 12.094 -17 -15.844 1 81.12 117 PHE A O 1
ATOM 961 N N . ASP A 1 118 ? 13.078 -17.516 -17.812 1 86.5 118 ASP A N 1
ATOM 962 C CA . ASP A 1 118 ? 12.688 -18.922 -17.75 1 86.5 118 ASP A CA 1
ATOM 963 C C . ASP A 1 118 ? 13.398 -19.625 -16.594 1 86.5 118 ASP A C 1
ATOM 965 O O . ASP A 1 118 ? 13.062 -20.766 -16.25 1 86.5 118 ASP A O 1
ATOM 969 N N . VAL A 1 119 ? 14.242 -18.922 -15.969 1 88.69 119 VAL A N 1
ATOM 970 C CA . VAL A 1 119 ? 14.969 -19.5 -14.844 1 88.69 119 VAL A CA 1
ATOM 971 C C . VAL A 1 119 ? 14.102 -19.438 -13.586 1 88.69 119 VAL A C 1
ATOM 973 O O . VAL A 1 119 ? 14.352 -20.141 -12.609 1 88.69 119 VAL A O 1
ATOM 976 N N . CYS A 1 120 ? 13.102 -18.594 -13.617 1 93.25 120 CYS A N 1
ATOM 977 C CA . CYS A 1 120 ? 12.242 -18.453 -12.445 1 93.25 120 CYS A CA 1
ATOM 978 C C . CYS A 1 120 ? 11.305 -19.656 -12.312 1 93.25 120 CYS A C 1
ATOM 980 O O . CYS A 1 120 ? 10.789 -20.156 -13.32 1 93.25 120 CYS A O 1
ATOM 982 N N . HIS A 1 121 ? 11.039 -20.141 -11.156 1 91.88 121 HIS A N 1
ATOM 983 C CA . HIS A 1 121 ? 10.141 -21.266 -10.93 1 91.88 121 HIS A CA 1
ATOM 984 C C . HIS A 1 121 ? 8.711 -20.922 -11.312 1 91.88 121 HIS A C 1
ATOM 986 O O . HIS A 1 121 ? 7.883 -21.812 -11.508 1 91.88 121 HIS A O 1
ATOM 992 N N . THR A 1 122 ? 8.414 -19.672 -11.438 1 93.81 122 THR A N 1
ATOM 993 C CA . THR A 1 122 ? 7.074 -19.203 -11.797 1 93.81 122 THR A CA 1
ATOM 994 C C . THR A 1 122 ? 7.02 -18.781 -13.258 1 93.81 122 THR A C 1
ATOM 996 O O . THR A 1 122 ? 6.078 -18.094 -13.672 1 93.81 122 THR A O 1
ATOM 999 N N . ALA A 1 123 ? 7.895 -19.141 -14.086 1 91.75 123 ALA A N 1
ATOM 1000 C CA . ALA A 1 123 ? 8.039 -18.641 -15.453 1 91.75 123 ALA A CA 1
ATOM 1001 C C . ALA A 1 123 ? 6.832 -19.016 -16.297 1 91.75 123 ALA A C 1
ATOM 1003 O O . ALA A 1 123 ? 6.578 -18.406 -17.344 1 91.75 123 ALA A O 1
ATOM 1004 N N . ILE A 1 124 ? 6.066 -19.984 -15.875 1 87.94 124 ILE A N 1
ATOM 1005 C CA . ILE A 1 124 ? 4.918 -20.469 -16.641 1 87.94 124 ILE A CA 1
ATOM 1006 C C . ILE A 1 124 ? 3.832 -19.391 -16.672 1 87.94 124 ILE A C 1
ATOM 1008 O O . ILE A 1 124 ? 3.02 -19.344 -17.609 1 87.94 124 ILE A O 1
ATOM 1012 N N . THR A 1 125 ? 3.783 -18.516 -15.664 1 91.06 125 THR A N 1
ATOM 1013 C CA . THR A 1 125 ? 2.809 -17.422 -15.648 1 91.06 125 THR A CA 1
ATOM 1014 C C . THR A 1 125 ? 3.254 -16.297 -16.578 1 91.06 125 THR A C 1
ATOM 1016 O O . THR A 1 125 ? 4.309 -15.688 -16.359 1 91.06 125 THR A O 1
ATOM 1019 N N . PRO A 1 126 ? 2.441 -15.914 -17.516 1 87.75 126 PRO A N 1
ATOM 1020 C CA . PRO A 1 126 ? 2.879 -14.914 -18.484 1 87.75 126 PRO A CA 1
ATOM 1021 C C . PRO A 1 126 ? 2.811 -13.484 -17.953 1 87.75 126 PRO A C 1
ATOM 1023 O O . PRO A 1 126 ? 1.999 -13.195 -17.078 1 87.75 126 PRO A O 1
ATOM 1026 N N . ALA A 1 127 ? 3.746 -12.594 -18.547 1 85.44 127 ALA A N 1
ATOM 1027 C CA . ALA A 1 127 ? 3.656 -11.156 -18.297 1 85.44 127 ALA A CA 1
ATOM 1028 C C . ALA A 1 127 ? 2.65 -10.5 -19.25 1 85.44 127 ALA A C 1
ATOM 1030 O O . ALA A 1 127 ? 2.398 -11.008 -20.344 1 85.44 127 ALA A O 1
ATOM 1031 N N . LEU A 1 128 ? 2.012 -9.422 -18.812 1 78 128 LEU A N 1
ATOM 1032 C CA . LEU A 1 128 ? 1.033 -8.742 -19.656 1 78 128 LEU A CA 1
ATOM 1033 C C . LEU A 1 128 ? 1.726 -7.895 -20.719 1 78 128 LEU A C 1
ATOM 1035 O O . LEU A 1 128 ? 1.146 -7.617 -21.766 1 78 128 LEU A O 1
ATOM 1039 N N . ASP A 1 129 ? 2.951 -7.062 -20.688 1 60.91 129 ASP A N 1
ATOM 1040 C CA . ASP A 1 129 ? 3.604 -6.242 -21.703 1 60.91 129 ASP A CA 1
ATOM 1041 C C . ASP A 1 129 ? 3.9 -7.055 -22.969 1 60.91 129 ASP A C 1
ATOM 1043 O O . ASP A 1 129 ? 4.297 -6.5 -23.984 1 60.91 129 ASP A O 1
ATOM 1047 N N . ASP A 1 130 ? 4.168 -8.07 -22.875 1 46.84 130 ASP A N 1
ATOM 1048 C CA . ASP A 1 130 ? 4.508 -8.672 -24.156 1 46.84 130 ASP A CA 1
ATOM 1049 C C . ASP A 1 130 ? 3.41 -8.43 -25.203 1 46.84 130 ASP A C 1
ATOM 1051 O O . ASP A 1 130 ? 2.246 -8.758 -24.953 1 46.84 130 ASP A O 1
ATOM 1055 N N . ARG A 1 131 ? 3.498 -7.199 -25.859 1 43.66 131 ARG A N 1
ATOM 1056 C CA . ARG A 1 131 ? 2.699 -6.672 -26.953 1 43.66 131 ARG A CA 1
ATOM 1057 C C . ARG A 1 131 ? 1.806 -7.758 -27.547 1 43.66 131 ARG A C 1
ATOM 1059 O O . ARG A 1 131 ? 0.837 -7.457 -28.25 1 43.66 131 ARG A O 1
ATOM 1066 N N . SER A 1 132 ? 2.432 -8.648 -27.75 1 40.03 132 SER A N 1
ATOM 1067 C CA . SER A 1 132 ? 1.749 -9.602 -28.625 1 40.03 132 SER A CA 1
ATOM 1068 C C . SER A 1 132 ? 0.487 -10.148 -27.969 1 40.03 132 SER A C 1
ATOM 1070 O O . SER A 1 132 ? -0.366 -10.734 -28.641 1 40.03 132 SER A O 1
ATOM 1072 N N . HIS A 1 133 ? 0.477 -10.219 -26.516 1 40.91 133 HIS A N 1
ATOM 1073 C CA . HIS A 1 133 ? -0.651 -10.992 -26 1 40.91 133 HIS A CA 1
ATOM 1074 C C . HIS A 1 133 ? -1.769 -10.07 -25.516 1 40.91 133 HIS A C 1
ATOM 1076 O O . HIS A 1 133 ? -1.709 -9.555 -24.391 1 40.91 133 HIS A O 1
ATOM 1082 N N . GLU A 1 134 ? -2.176 -8.945 -25.953 1 47.62 134 GLU A N 1
ATOM 1083 C CA . GLU A 1 134 ? -3.605 -8.719 -25.75 1 47.62 134 GLU A CA 1
ATOM 1084 C C . GLU A 1 134 ? -4.293 -9.984 -25.234 1 47.62 134 GLU A C 1
ATOM 1086 O O . GLU A 1 134 ? -4.82 -10.773 -26.016 1 47.62 134 GLU A O 1
ATOM 1091 N N . TRP A 1 135 ? -3.561 -10.875 -24.609 1 50.5 135 TRP A N 1
ATOM 1092 C CA . TRP A 1 135 ? -3.957 -12.266 -24.406 1 50.5 135 TRP A CA 1
ATOM 1093 C C . TRP A 1 135 ? -5.344 -12.352 -23.781 1 50.5 135 TRP A C 1
ATOM 1095 O O . TRP A 1 135 ? -5.582 -11.797 -22.703 1 50.5 135 TRP A O 1
ATOM 1105 N N . GLY A 1 136 ? -6.117 -12.305 -24.578 1 64.19 136 GLY A N 1
ATOM 1106 C CA . GLY A 1 136 ? -7.402 -12.977 -24.453 1 64.19 136 GLY A CA 1
ATOM 1107 C C . GLY A 1 136 ? -7.566 -13.719 -23.141 1 64.19 136 GLY A C 1
ATOM 1108 O O . GLY A 1 136 ? -8.203 -14.766 -23.094 1 64.19 136 GLY A O 1
ATOM 1109 N N . ILE A 1 137 ? -6.594 -13.227 -22.141 1 73.62 137 ILE A N 1
ATOM 1110 C CA . ILE A 1 137 ? -6.789 -13.977 -20.906 1 73.62 137 ILE A CA 1
ATOM 1111 C C . ILE A 1 137 ? -8.133 -13.602 -20.281 1 73.62 137 ILE A C 1
ATOM 1113 O O . ILE A 1 137 ? -8.406 -12.43 -20.031 1 73.62 137 ILE A O 1
ATOM 1117 N N . LYS A 1 138 ? -8.781 -14.547 -20.172 1 78.81 138 LYS A N 1
ATOM 1118 C CA . LYS A 1 138 ? -10.094 -14.383 -19.547 1 78.81 138 LYS A CA 1
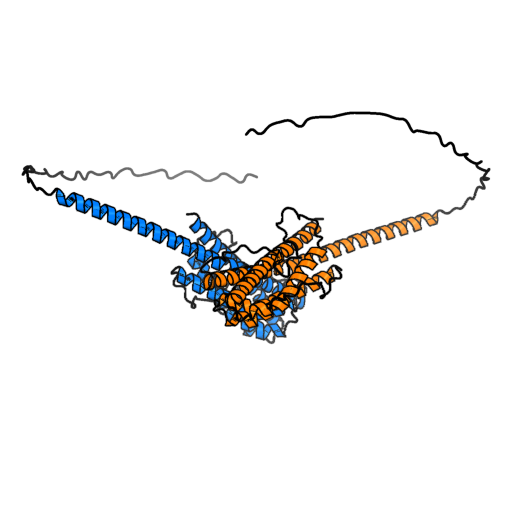ATOM 1119 C C . LYS A 1 138 ? -9.969 -13.922 -18.094 1 78.81 138 LYS A C 1
ATOM 1121 O O . LYS A 1 138 ? -8.938 -14.148 -17.453 1 78.81 138 LYS A O 1
ATOM 1126 N N . HIS A 1 139 ? -10.898 -13.305 -17.734 1 83.81 139 HIS A N 1
ATOM 1127 C CA . HIS A 1 139 ? -10.984 -12.789 -16.359 1 83.81 139 HIS A CA 1
ATOM 1128 C C . HIS A 1 139 ? -10.641 -13.875 -15.344 1 83.81 139 HIS A C 1
ATOM 1130 O O . HIS A 1 139 ? -9.797 -13.664 -14.477 1 83.81 139 HIS A O 1
ATOM 1136 N N . VAL A 1 140 ? -11.18 -15.008 -15.531 1 85.69 140 VAL A N 1
ATOM 1137 C CA . VAL A 1 140 ? -10.992 -16.094 -14.57 1 85.69 140 VAL A CA 1
ATOM 1138 C C . VAL A 1 140 ? -9.547 -16.578 -14.609 1 85.69 140 VAL A C 1
ATOM 1140 O O . VAL A 1 140 ? -8.977 -16.922 -13.578 1 85.69 140 VAL A O 1
ATOM 1143 N N . GLN A 1 141 ? -9.016 -16.578 -15.766 1 88.38 141 GLN A N 1
ATOM 1144 C CA . GLN A 1 141 ? -7.633 -17.031 -15.898 1 88.38 141 GLN A CA 1
ATOM 1145 C C . GLN A 1 141 ? -6.668 -16.062 -15.234 1 88.38 141 GLN A C 1
ATOM 1147 O O . GLN A 1 141 ? -5.664 -16.469 -14.648 1 88.38 141 GLN A O 1
ATOM 1152 N N . ARG A 1 142 ? -6.906 -14.766 -15.312 1 90.06 142 ARG A N 1
ATOM 1153 C CA . ARG A 1 142 ? -6.09 -13.773 -14.633 1 90.06 142 ARG A CA 1
ATOM 1154 C C . ARG A 1 142 ? -6.125 -13.977 -13.117 1 90.06 142 ARG A C 1
ATOM 1156 O O . ARG A 1 142 ? -5.09 -13.898 -12.453 1 90.06 142 ARG A O 1
ATOM 1163 N N . LEU A 1 143 ? -7.305 -14.258 -12.656 1 91.06 143 LEU A N 1
ATOM 1164 C CA . LEU A 1 143 ? -7.461 -14.523 -11.234 1 91.06 143 LEU A CA 1
ATOM 1165 C C . LEU A 1 143 ? -6.66 -15.758 -10.82 1 91.06 143 LEU A C 1
ATOM 1167 O O . LEU A 1 143 ? -5.98 -15.742 -9.789 1 91.06 143 LEU A O 1
ATOM 1171 N N . LYS A 1 144 ? -6.652 -16.719 -11.625 1 91.56 144 LYS A N 1
ATOM 1172 C CA . LYS A 1 144 ? -5.914 -17.938 -11.328 1 91.56 144 LYS A CA 1
ATOM 1173 C C . LYS A 1 144 ? -4.41 -17.688 -11.344 1 91.56 144 LYS A C 1
ATOM 1175 O O . LYS A 1 144 ? -3.676 -18.234 -10.516 1 91.56 144 LYS A O 1
ATOM 1180 N N . TYR A 1 145 ? -4 -16.906 -12.266 1 92.81 145 TYR A N 1
ATOM 1181 C CA . TYR A 1 145 ? -2.578 -16.594 -12.352 1 92.81 145 TYR A CA 1
ATOM 1182 C C . TYR A 1 145 ? -2.105 -15.852 -11.109 1 92.81 145 TYR A C 1
ATOM 1184 O O . TYR A 1 145 ? -1.055 -16.172 -10.547 1 92.81 145 TYR A O 1
ATOM 1192 N N . VAL A 1 146 ? -2.85 -14.891 -10.664 1 94.44 146 VAL A N 1
ATOM 1193 C CA . VAL A 1 146 ? -2.473 -14.125 -9.477 1 94.44 146 VAL A CA 1
ATOM 1194 C C . VAL A 1 146 ? -2.422 -15.047 -8.266 1 94.44 146 VAL A C 1
ATOM 1196 O O . VAL A 1 146 ? -1.459 -15.023 -7.496 1 94.44 146 VAL A O 1
ATOM 1199 N N . LEU A 1 147 ? -3.395 -15.883 -8.141 1 93.75 147 LEU A N 1
ATOM 1200 C CA . LEU A 1 147 ? -3.453 -16.797 -7.004 1 93.75 147 LEU A CA 1
ATOM 1201 C C . LEU A 1 147 ? -2.301 -17.797 -7.051 1 93.75 147 LEU A C 1
ATOM 1203 O O . LEU A 1 147 ? -1.719 -18.125 -6.02 1 93.75 147 LEU A O 1
ATOM 1207 N N . SER A 1 148 ? -1.994 -18.219 -8.219 1 93.5 148 SER A N 1
ATOM 1208 C CA . SER A 1 148 ? -0.872 -19.141 -8.391 1 93.5 148 SER A CA 1
ATOM 1209 C C . SER A 1 148 ? 0.44 -18.484 -7.957 1 93.5 148 SER A C 1
ATOM 1211 O O . SER A 1 148 ? 1.245 -19.109 -7.258 1 93.5 148 SER A O 1
ATOM 1213 N N . LEU A 1 149 ? 0.632 -17.297 -8.328 1 94.56 149 LEU A N 1
ATOM 1214 C CA . LEU A 1 149 ? 1.842 -16.562 -7.953 1 94.56 149 LEU A CA 1
ATOM 1215 C C . LEU A 1 149 ? 1.905 -16.359 -6.441 1 94.56 149 LEU A C 1
ATOM 1217 O O . LEU A 1 149 ? 2.949 -16.578 -5.824 1 94.56 149 LEU A O 1
ATOM 1221 N N . LEU A 1 150 ? 0.839 -15.953 -5.84 1 94.56 150 LEU A N 1
ATOM 1222 C CA . LEU A 1 150 ? 0.791 -15.727 -4.402 1 94.56 150 LEU A CA 1
ATOM 1223 C C . LEU A 1 150 ? 1.072 -17.016 -3.637 1 94.56 150 LEU A C 1
ATOM 1225 O O . LEU A 1 150 ? 1.804 -17 -2.645 1 94.56 150 LEU A O 1
ATOM 1229 N N . ASN A 1 151 ? 0.597 -18.078 -4.148 1 92 151 ASN A N 1
ATOM 1230 C CA . ASN A 1 151 ? 0.854 -19.375 -3.514 1 92 151 ASN A CA 1
ATOM 1231 C C . ASN A 1 151 ? 2.322 -19.766 -3.631 1 92 151 ASN A C 1
ATOM 1233 O O . ASN A 1 151 ? 2.908 -20.281 -2.676 1 92 151 ASN A O 1
ATOM 1237 N N . SER A 1 152 ? 2.834 -19.5 -4.734 1 92.69 152 SER A N 1
ATOM 1238 C CA . SER A 1 152 ? 4.23 -19.844 -4.965 1 92.69 152 SER A CA 1
ATOM 1239 C C . SER A 1 152 ? 5.156 -19.094 -4.016 1 92.69 152 SER A C 1
ATOM 1241 O O . SER A 1 152 ? 6.141 -19.656 -3.525 1 92.69 152 SER A O 1
ATOM 1243 N N . TRP A 1 153 ? 4.793 -17.922 -3.695 1 92.75 153 TRP A N 1
ATOM 1244 C CA . TRP A 1 153 ? 5.684 -17.078 -2.902 1 92.75 153 TRP A CA 1
ATOM 1245 C C . TRP A 1 153 ? 5.336 -17.156 -1.42 1 92.75 153 TRP A C 1
ATOM 1247 O O . TRP A 1 153 ? 6.105 -16.703 -0.569 1 92.75 153 TRP A O 1
ATOM 1257 N N . ARG A 1 154 ? 4.262 -17.734 -1.11 1 87.88 154 ARG A N 1
ATOM 1258 C CA . ARG A 1 154 ? 3.932 -17.938 0.295 1 87.88 154 ARG A CA 1
ATOM 1259 C C . ARG A 1 154 ? 4.949 -18.859 0.964 1 87.88 154 ARG A C 1
ATOM 1261 O O . ARG A 1 154 ? 5.414 -18.578 2.07 1 87.88 154 ARG A O 1
ATOM 1268 N N . GLU A 1 155 ? 5.363 -19.875 0.294 1 76.81 155 GLU A N 1
ATOM 1269 C CA . GLU A 1 155 ? 6.324 -20.828 0.843 1 76.81 155 GLU A CA 1
ATOM 1270 C C . GLU A 1 155 ? 7.75 -20.281 0.735 1 76.81 155 GLU A C 1
ATOM 1272 O O . GLU A 1 155 ? 8.562 -20.5 1.636 1 76.81 155 GLU A O 1
ATOM 1277 N N . SER A 1 156 ? 7.945 -19.562 -0.316 1 82.38 156 SER A N 1
ATOM 1278 C CA . SER A 1 156 ? 9.297 -19.078 -0.569 1 82.38 156 SER A CA 1
ATOM 1279 C C . SER A 1 156 ? 9.656 -17.938 0.379 1 82.38 156 SER A C 1
ATOM 1281 O O . SER A 1 156 ? 10.836 -17.688 0.637 1 82.38 156 SER A O 1
ATOM 1283 N N . MET A 1 157 ? 8.664 -17.312 0.919 1 81.25 157 MET A N 1
ATOM 1284 C CA . MET A 1 157 ? 8.906 -16.234 1.859 1 81.25 157 MET A CA 1
ATOM 1285 C C . MET A 1 157 ? 9.547 -16.75 3.143 1 81.25 157 MET A C 1
ATOM 1287 O O . MET A 1 157 ? 10.32 -16.047 3.787 1 81.25 157 MET A O 1
ATOM 1291 N N . LYS A 1 158 ? 9.227 -17.922 3.451 1 78.19 158 LYS A N 1
ATOM 1292 C CA . LYS A 1 158 ? 9.867 -18.547 4.613 1 78.19 158 LYS A CA 1
ATOM 1293 C C . LYS A 1 158 ? 11.375 -18.656 4.414 1 78.19 158 LYS A C 1
ATOM 1295 O O . LYS A 1 158 ? 12.141 -18.484 5.363 1 78.19 158 LYS A O 1
ATOM 1300 N N . ILE A 1 159 ? 11.727 -18.844 3.227 1 78.44 159 ILE A N 1
ATOM 1301 C CA . ILE A 1 159 ? 13.148 -18.922 2.889 1 78.44 159 ILE A CA 1
ATOM 1302 C C . ILE A 1 159 ? 13.812 -17.562 3.119 1 78.44 159 ILE A C 1
ATOM 1304 O O . ILE A 1 159 ? 14.914 -17.484 3.664 1 78.44 159 ILE A O 1
ATOM 1308 N N . LEU A 1 160 ? 13.109 -16.484 2.695 1 80.06 160 LEU A N 1
ATOM 1309 C CA . LEU A 1 160 ? 13.625 -15.141 2.896 1 80.06 160 LEU A CA 1
ATOM 1310 C C . LEU A 1 160 ? 13.812 -14.844 4.383 1 80.06 160 LEU A C 1
ATOM 1312 O O . LEU A 1 160 ? 14.859 -14.336 4.789 1 80.06 160 LEU A O 1
ATOM 1316 N N . LEU A 1 161 ? 12.953 -15.242 5.219 1 78.38 161 LEU A N 1
ATOM 1317 C CA . LEU A 1 161 ? 12.984 -14.977 6.652 1 78.38 161 LEU A CA 1
ATOM 1318 C C . LEU A 1 161 ? 14.07 -15.805 7.336 1 78.38 161 LEU A C 1
ATOM 1320 O O . LEU A 1 161 ? 14.758 -15.312 8.234 1 78.38 161 LEU A O 1
ATOM 1324 N N . ASN A 1 162 ? 14.359 -16.969 6.789 1 78 162 ASN A N 1
ATOM 1325 C CA . ASN A 1 162 ? 15.281 -17.891 7.469 1 78 162 ASN A CA 1
ATOM 1326 C C . ASN A 1 162 ? 16.703 -17.766 6.914 1 78 162 ASN A C 1
ATOM 1328 O O . ASN A 1 162 ? 17.672 -17.812 7.672 1 78 162 ASN A O 1
ATOM 1332 N N . GLU A 1 163 ? 16.797 -17.578 5.609 1 77.44 163 GLU A N 1
ATOM 1333 C CA . GLU A 1 163 ? 18.109 -17.672 4.973 1 77.44 163 GLU A CA 1
ATOM 1334 C C . GLU A 1 163 ? 18.688 -16.297 4.664 1 77.44 163 GLU A C 1
ATOM 1336 O O . GLU A 1 163 ? 19.875 -16.062 4.816 1 77.44 163 GLU A O 1
ATOM 1341 N N . ALA A 1 164 ? 17.875 -15.344 4.254 1 70.88 164 ALA A N 1
ATOM 1342 C CA . ALA A 1 164 ? 18.375 -14.07 3.744 1 70.88 164 ALA A CA 1
ATOM 1343 C C . ALA A 1 164 ? 18.469 -13.031 4.859 1 70.88 164 ALA A C 1
ATOM 1345 O O . ALA A 1 164 ? 19.328 -12.148 4.828 1 70.88 164 ALA A O 1
ATOM 1346 N N . TYR A 1 165 ? 17.641 -13.188 5.777 1 67.81 165 TYR A N 1
ATOM 1347 C CA . TYR A 1 165 ? 17.516 -12.156 6.801 1 67.81 165 TYR A CA 1
ATOM 1348 C C . TYR A 1 165 ? 18.812 -11.992 7.582 1 67.81 165 TYR A C 1
ATOM 1350 O O . TYR A 1 165 ? 19.203 -10.867 7.918 1 67.81 165 TYR A O 1
ATOM 1358 N N . HIS A 1 166 ? 19.531 -13.008 7.75 1 65.5 166 HIS A N 1
ATOM 1359 C CA . HIS A 1 166 ? 20.734 -12.945 8.57 1 65.5 166 HIS A CA 1
ATOM 1360 C C . HIS A 1 166 ? 21.969 -12.703 7.719 1 65.5 166 HIS A C 1
ATOM 1362 O O . HIS A 1 166 ? 23 -12.234 8.219 1 65.5 166 HIS A O 1
ATOM 1368 N N . LEU A 1 167 ? 21.766 -12.969 6.52 1 63.59 167 LEU A N 1
ATOM 1369 C CA . LEU A 1 167 ? 22.938 -12.875 5.637 1 63.59 167 LEU A CA 1
ATOM 1370 C C . LEU A 1 167 ? 23.156 -11.438 5.184 1 63.59 167 LEU A C 1
ATOM 1372 O O . LEU A 1 167 ? 24.281 -11.047 4.879 1 63.59 167 LEU A O 1
ATOM 1376 N N . LEU A 1 168 ? 22 -10.781 5.227 1 69.94 168 LEU A N 1
ATOM 1377 C CA . LEU A 1 168 ? 22.125 -9.492 4.551 1 69.94 168 LEU A CA 1
ATOM 1378 C C . LEU A 1 168 ? 21.828 -8.344 5.512 1 69.94 168 LEU A C 1
ATOM 1380 O O . LEU A 1 168 ? 21.016 -8.492 6.426 1 69.94 168 LEU A O 1
ATOM 1384 N N . GLU A 1 169 ? 22.703 -7.477 5.652 1 77.62 169 GLU A N 1
ATOM 1385 C CA . GLU A 1 169 ? 22.422 -6.246 6.387 1 77.62 169 GLU A CA 1
ATOM 1386 C C . GLU A 1 169 ? 21.484 -5.332 5.598 1 77.62 169 GLU A C 1
ATOM 1388 O O . GLU A 1 169 ? 21.938 -4.422 4.906 1 77.62 169 GLU A O 1
ATOM 1393 N N . PHE A 1 170 ? 20.266 -5.637 5.688 1 79.31 170 PHE A N 1
ATOM 1394 C CA . PHE A 1 170 ? 19.281 -4.824 4.992 1 79.31 170 PHE A CA 1
ATOM 1395 C C . PHE A 1 170 ? 18.953 -3.568 5.789 1 79.31 170 PHE A C 1
ATOM 1397 O O . PHE A 1 170 ? 19.141 -3.533 7.008 1 79.31 170 PHE A O 1
ATOM 1404 N N . SER A 1 171 ? 18.578 -2.562 5.113 1 79.75 171 SER A N 1
ATOM 1405 C CA . SER A 1 171 ? 18.078 -1.352 5.754 1 79.75 171 SER A CA 1
ATOM 1406 C C . SER A 1 171 ? 16.859 -1.651 6.629 1 79.75 171 SER A C 1
ATOM 1408 O O . SER A 1 171 ? 16.219 -2.699 6.48 1 79.75 171 SER A O 1
ATOM 1410 N N . THR A 1 172 ? 16.594 -0.845 7.52 1 76.44 172 THR A N 1
ATOM 1411 C CA . THR A 1 172 ? 15.445 -0.975 8.406 1 76.44 172 THR A CA 1
ATOM 1412 C C . THR A 1 172 ? 14.148 -1.072 7.609 1 76.44 172 THR A C 1
ATOM 1414 O O . THR A 1 172 ? 13.25 -1.838 7.965 1 76.44 172 THR A O 1
ATOM 1417 N N . SER A 1 173 ? 14.039 -0.318 6.5 1 80.5 173 SER A N 1
ATOM 1418 C CA . SER A 1 173 ? 12.836 -0.33 5.676 1 80.5 173 SER A CA 1
ATOM 1419 C C . SER A 1 173 ? 12.625 -1.693 5.023 1 80.5 173 SER A C 1
ATOM 1421 O O . SER A 1 173 ? 11.516 -2.232 5.043 1 80.5 173 SER A O 1
ATOM 1423 N N . VAL A 1 174 ? 13.672 -2.221 4.535 1 81.12 174 VAL A N 1
ATOM 1424 C CA . VAL A 1 174 ? 13.57 -3.525 3.885 1 81.12 174 VAL A CA 1
ATOM 1425 C C . VAL A 1 174 ? 13.234 -4.594 4.922 1 81.12 174 VAL A C 1
ATOM 1427 O O . VAL A 1 174 ? 12.414 -5.48 4.668 1 81.12 174 VAL A O 1
ATOM 1430 N N . LYS A 1 175 ? 13.836 -4.5 6.105 1 80.5 175 LYS A N 1
ATOM 1431 C CA . LYS A 1 175 ? 13.547 -5.449 7.176 1 80.5 175 LYS A CA 1
ATOM 1432 C C . LYS A 1 175 ? 12.078 -5.371 7.602 1 80.5 175 LYS A C 1
ATOM 1434 O O . LYS A 1 175 ? 11.445 -6.398 7.844 1 80.5 175 LYS A O 1
ATOM 1439 N N . TYR A 1 176 ? 11.586 -4.211 7.668 1 82.56 176 TYR A N 1
ATOM 1440 C CA . TYR A 1 176 ? 10.18 -4.023 8.008 1 82.56 176 TYR A CA 1
ATOM 1441 C C . TYR A 1 176 ? 9.273 -4.738 7.008 1 82.56 176 TYR A C 1
ATOM 1443 O O . TYR A 1 176 ? 8.359 -5.469 7.398 1 82.56 176 TYR A O 1
ATOM 1451 N N . HIS A 1 177 ? 9.617 -4.57 5.734 1 83.5 177 HIS A N 1
ATOM 1452 C CA . HIS A 1 177 ? 8.742 -5.137 4.711 1 83.5 177 HIS A CA 1
ATOM 1453 C C . HIS A 1 177 ? 8.891 -6.652 4.633 1 83.5 177 HIS A C 1
ATOM 1455 O O . HIS A 1 177 ? 7.934 -7.355 4.293 1 83.5 177 HIS A O 1
ATOM 1461 N N . ILE A 1 178 ? 10.039 -7.168 4.984 1 82.94 178 ILE A N 1
ATOM 1462 C CA . ILE A 1 178 ? 10.203 -8.609 5.066 1 82.94 178 ILE A CA 1
ATOM 1463 C C . ILE A 1 178 ? 9.227 -9.188 6.09 1 82.94 178 ILE A C 1
ATOM 1465 O O . ILE A 1 178 ? 8.586 -10.211 5.84 1 82.94 178 ILE A O 1
ATOM 1469 N N . ASN A 1 179 ? 9.07 -8.484 7.125 1 80.12 179 ASN A N 1
ATOM 1470 C CA . ASN A 1 179 ? 8.211 -8.969 8.203 1 80.12 179 ASN A CA 1
ATOM 1471 C C . ASN A 1 179 ? 6.734 -8.852 7.848 1 80.12 179 ASN A C 1
ATOM 1473 O O . ASN A 1 179 ? 5.91 -9.633 8.32 1 80.12 179 ASN A O 1
ATOM 1477 N N . GLN A 1 180 ? 6.465 -7.934 6.926 1 82.88 180 GLN A N 1
ATOM 1478 C CA . GLN A 1 180 ? 5.07 -7.688 6.578 1 82.88 180 GLN A CA 1
ATOM 1479 C C . GLN A 1 180 ? 4.652 -8.516 5.367 1 82.88 180 GLN A C 1
ATOM 1481 O O . GLN A 1 180 ? 3.459 -8.68 5.102 1 82.88 180 GLN A O 1
ATOM 1486 N N . ARG A 1 181 ? 5.547 -9.031 4.664 1 84.81 181 ARG A N 1
ATOM 1487 C CA . ARG A 1 181 ? 5.293 -9.633 3.355 1 84.81 181 ARG A CA 1
ATOM 1488 C C . ARG A 1 181 ? 4.332 -10.812 3.465 1 84.81 181 ARG A C 1
ATOM 1490 O O . ARG A 1 181 ? 3.4 -10.938 2.668 1 84.81 181 ARG A O 1
ATOM 1497 N N . SER A 1 182 ? 4.57 -11.641 4.445 1 82.5 182 SER A N 1
ATOM 1498 C CA . SER A 1 182 ? 3.729 -12.828 4.586 1 82.5 182 SER A CA 1
ATOM 1499 C C . SER A 1 182 ? 2.281 -12.453 4.879 1 82.5 182 SER A C 1
ATOM 1501 O O . SER A 1 182 ? 1.354 -13.039 4.32 1 82.5 182 SER A O 1
ATOM 1503 N N . GLY A 1 183 ? 2.141 -11.469 5.734 1 85.69 183 GLY A N 1
ATOM 1504 C CA . GLY A 1 183 ? 0.796 -11.008 6.035 1 85.69 183 GLY A CA 1
ATOM 1505 C C . GLY A 1 183 ? 0.089 -10.398 4.836 1 85.69 183 GLY A C 1
ATOM 1506 O O . GLY A 1 183 ? -1.086 -10.68 4.598 1 85.69 183 GLY A O 1
ATOM 1507 N N . LEU A 1 184 ? 0.835 -9.633 4.086 1 89.5 184 LEU A N 1
ATOM 1508 C CA . LEU A 1 184 ? 0.262 -9.008 2.898 1 89.5 184 LEU A CA 1
ATOM 1509 C C . LEU A 1 184 ? -0.112 -10.062 1.857 1 89.5 184 LEU A C 1
ATOM 1511 O O . LEU A 1 184 ? -1.184 -9.984 1.252 1 89.5 184 LEU A O 1
ATOM 1515 N N . ASN A 1 185 ? 0.783 -10.977 1.683 1 91.38 185 ASN A N 1
ATOM 1516 C CA . ASN A 1 185 ? 0.527 -12.07 0.749 1 91.38 185 ASN A CA 1
ATOM 1517 C C . ASN A 1 185 ? -0.735 -12.844 1.122 1 91.38 185 ASN A C 1
ATOM 1519 O O . ASN A 1 185 ? -1.572 -13.125 0.263 1 91.38 185 ASN A O 1
ATOM 1523 N N . GLN A 1 186 ? -0.835 -13.148 2.318 1 89.88 186 GLN A N 1
ATOM 1524 C CA . GLN A 1 186 ? -1.987 -13.898 2.809 1 89.88 186 GLN A CA 1
ATOM 1525 C C . GLN A 1 186 ? -3.273 -13.094 2.654 1 89.88 186 GLN A C 1
ATOM 1527 O O . GLN A 1 186 ? -4.309 -13.633 2.262 1 89.88 186 GLN A O 1
ATOM 1532 N N . HIS A 1 187 ? -3.221 -11.898 3.008 1 92.12 187 HIS A N 1
ATOM 1533 C CA . HIS A 1 187 ? -4.398 -11.047 2.893 1 92.12 187 HIS A CA 1
ATOM 1534 C C . HIS A 1 187 ? -4.883 -10.969 1.45 1 92.12 187 HIS A C 1
ATOM 1536 O O . HIS A 1 187 ? -6.074 -11.141 1.182 1 92.12 187 HIS A O 1
ATOM 1542 N N . LEU A 1 188 ? -3.951 -10.742 0.51 1 93.12 188 LEU A N 1
ATOM 1543 C CA . LEU A 1 188 ? -4.309 -10.695 -0.904 1 93.12 188 LEU A CA 1
ATOM 1544 C C . LEU A 1 188 ? -4.977 -11.992 -1.339 1 93.12 188 LEU A C 1
ATOM 1546 O O . LEU A 1 188 ? -6.008 -11.969 -2.014 1 93.12 188 LEU A O 1
ATOM 1550 N N . GLN A 1 189 ? -4.441 -13.102 -0.9 1 91.75 189 GLN A N 1
ATOM 1551 C CA . GLN A 1 189 ? -4.973 -14.414 -1.256 1 91.75 189 GLN A CA 1
ATOM 1552 C C . GLN A 1 189 ? -6.395 -14.594 -0.731 1 91.75 189 GLN A C 1
ATOM 1554 O O . GLN A 1 189 ? -7.277 -15.039 -1.462 1 91.75 189 GLN A O 1
ATOM 1559 N N . GLU A 1 190 ? -6.602 -14.25 0.457 1 89.56 190 GLU A N 1
ATOM 1560 C CA . GLU A 1 190 ? -7.906 -14.438 1.084 1 89.56 190 GLU A CA 1
ATOM 1561 C C . GLU A 1 190 ? -8.977 -13.609 0.383 1 89.56 190 GLU A C 1
ATOM 1563 O O . GLU A 1 190 ? -10.07 -14.102 0.11 1 89.56 190 GLU A O 1
ATOM 1568 N N . VAL A 1 191 ? -8.656 -12.406 0.11 1 90.94 191 VAL A N 1
ATOM 1569 C CA . VAL A 1 191 ? -9.641 -11.531 -0.525 1 90.94 191 VAL A CA 1
ATOM 1570 C C . VAL A 1 191 ? -9.953 -12.039 -1.931 1 90.94 191 VAL A C 1
ATOM 1572 O O . VAL A 1 191 ? -11.117 -12.07 -2.34 1 90.94 191 VAL A O 1
ATOM 1575 N N . LEU A 1 192 ? -8.953 -12.469 -2.66 1 91.06 192 LEU A N 1
ATOM 1576 C CA . LEU A 1 192 ? -9.156 -12.938 -4.027 1 91.06 192 LEU A CA 1
ATOM 1577 C C . LEU A 1 192 ? -9.953 -14.234 -4.047 1 91.06 192 LEU A C 1
ATOM 1579 O O . LEU A 1 192 ? -10.773 -14.453 -4.938 1 91.06 192 LEU A O 1
ATOM 1583 N N . ILE A 1 193 ? -9.719 -15.094 -3.086 1 89.19 193 ILE A N 1
ATOM 1584 C CA . ILE A 1 193 ? -10.484 -16.328 -2.98 1 89.19 193 ILE A CA 1
ATOM 1585 C C . ILE A 1 193 ? -11.945 -16.016 -2.67 1 89.19 193 ILE A C 1
ATOM 1587 O O . ILE A 1 193 ? -12.859 -16.609 -3.254 1 89.19 193 ILE A O 1
ATOM 1591 N N . GLN A 1 194 ? -12.141 -15.086 -1.799 1 86.44 194 GLN A N 1
ATOM 1592 C CA . GLN A 1 194 ? -13.5 -14.672 -1.477 1 86.44 194 GLN A CA 1
ATOM 1593 C C . GLN A 1 194 ? -14.211 -14.094 -2.701 1 86.44 194 GLN A C 1
ATOM 1595 O O . GLN A 1 194 ? -15.383 -14.375 -2.936 1 86.44 194 GLN A O 1
ATOM 1600 N N . LEU A 1 195 ? -13.492 -13.32 -3.445 1 84.25 195 LEU A N 1
ATOM 1601 C CA . LEU A 1 195 ? -14.047 -12.719 -4.652 1 84.25 195 LEU A CA 1
ATOM 1602 C C . LEU A 1 195 ? -14.406 -13.789 -5.676 1 84.25 195 LEU A C 1
ATOM 1604 O O . LEU A 1 195 ? -15.438 -13.68 -6.355 1 84.25 195 LEU A O 1
ATOM 1608 N N . SER A 1 196 ? -13.625 -14.773 -5.793 1 83.75 196 SER A N 1
ATOM 1609 C CA . SER A 1 196 ? -13.875 -15.852 -6.742 1 83.75 196 SER A CA 1
ATOM 1610 C C . SER A 1 196 ? -15.156 -16.609 -6.391 1 83.75 196 SER A C 1
ATOM 1612 O O . SER A 1 196 ? -15.891 -17.031 -7.281 1 83.75 196 SER A O 1
ATOM 1614 N N . SER A 1 197 ? -15.406 -16.75 -5.141 1 79.81 197 SER A N 1
ATOM 1615 C CA . SER A 1 197 ? -16.594 -17.453 -4.691 1 79.81 197 SER A CA 1
ATOM 1616 C C . SER A 1 197 ? -17.859 -16.641 -4.973 1 79.81 197 SER A C 1
ATOM 1618 O O . SER A 1 197 ? -18.922 -17.203 -5.23 1 79.81 197 SER A O 1
ATOM 1620 N N . GLN A 1 198 ? -17.734 -15.359 -4.961 1 75.75 198 GLN A N 1
ATOM 1621 C CA . GLN A 1 198 ? -18.875 -14.477 -5.215 1 75.75 198 GLN A CA 1
ATOM 1622 C C . GLN A 1 198 ? -19.266 -14.508 -6.688 1 75.75 198 GLN A C 1
ATOM 1624 O O . GLN A 1 198 ? -20.438 -14.281 -7.027 1 75.75 198 GLN A O 1
ATOM 1629 N N . PHE A 1 199 ? -18.359 -14.805 -7.559 1 72.56 199 PHE A N 1
ATOM 1630 C CA . PHE A 1 199 ? -18.641 -14.789 -8.992 1 72.56 199 PHE A CA 1
ATOM 1631 C C . PHE A 1 199 ? -18.688 -16.203 -9.555 1 72.56 199 PHE A C 1
ATOM 1633 O O . PHE A 1 199 ? -18.641 -16.391 -10.773 1 72.56 199 PHE A O 1
ATOM 1640 N N . ASP A 1 200 ? -18.719 -17.078 -8.727 1 67 200 ASP A N 1
ATOM 1641 C CA . ASP A 1 200 ? -18.922 -18.484 -9.078 1 67 200 ASP A CA 1
ATOM 1642 C C . ASP A 1 200 ? -17.766 -19 -9.938 1 67 200 ASP A C 1
ATOM 1644 O O . ASP A 1 200 ? -17.984 -19.719 -10.906 1 67 200 ASP A O 1
ATOM 1648 N N . TYR A 1 201 ? -16.578 -18.391 -9.812 1 70.75 201 TYR A N 1
ATOM 1649 C CA . TYR A 1 201 ? -15.438 -18.922 -10.555 1 70.75 201 TYR A CA 1
ATOM 1650 C C . TYR A 1 201 ? -14.883 -20.188 -9.891 1 70.75 201 TYR A C 1
ATOM 1652 O O . TYR A 1 201 ? -14.102 -20.922 -10.492 1 70.75 201 TYR A O 1
ATOM 1660 N N . GLU A 1 202 ? -15.555 -20.922 -9.234 1 68.12 202 GLU A N 1
ATOM 1661 C CA . GLU A 1 202 ? -15.148 -22.125 -8.508 1 68.12 202 GLU A CA 1
ATOM 1662 C C . GLU A 1 202 ? -13.641 -22.141 -8.281 1 68.12 202 GLU A C 1
ATOM 1664 O O . GLU A 1 202 ? -12.953 -23.062 -8.727 1 68.12 202 GLU A O 1
ATOM 1669 N N . ILE A 1 203 ? -12.961 -21.109 -7.977 1 73.88 203 ILE A N 1
ATOM 1670 C CA . ILE A 1 203 ? -11.539 -21.125 -7.68 1 73.88 203 ILE A CA 1
ATOM 1671 C C . ILE A 1 203 ? -11.32 -21.406 -6.195 1 73.88 203 ILE A C 1
ATOM 1673 O O . ILE A 1 203 ? -11.977 -20.812 -5.344 1 73.88 203 ILE A O 1
ATOM 1677 N N . THR A 1 204 ? -10.617 -22.609 -5.934 1 66.81 204 THR A N 1
ATOM 1678 C CA . THR A 1 204 ? -10.289 -22.953 -4.551 1 66.81 204 THR A CA 1
ATOM 1679 C C . THR A 1 204 ? -8.852 -22.562 -4.223 1 66.81 204 THR A C 1
ATOM 1681 O O . THR A 1 204 ? -8.117 -22.094 -5.094 1 66.81 204 THR A O 1
ATOM 1684 N N . THR A 1 205 ? -8.586 -22.625 -2.992 1 65 205 THR A N 1
ATOM 1685 C CA . THR A 1 205 ? -7.254 -22.344 -2.461 1 65 205 THR A CA 1
ATOM 1686 C C . THR A 1 205 ? -6.211 -23.25 -3.127 1 65 205 THR A C 1
ATOM 1688 O O . THR A 1 205 ? -5.012 -22.984 -3.037 1 65 205 THR A O 1
ATOM 1691 N N . ASP A 1 206 ? -6.832 -24.125 -3.85 1 73.69 206 ASP A N 1
ATOM 1692 C CA . ASP A 1 206 ? -5.879 -25.125 -4.32 1 73.69 206 ASP A CA 1
ATOM 1693 C C . ASP A 1 206 ? -5.504 -24.891 -5.781 1 73.69 206 ASP A C 1
ATOM 1695 O O . ASP A 1 206 ? -5.285 -25.828 -6.535 1 73.69 206 ASP A O 1
ATOM 1699 N N . VAL A 1 207 ? -5.402 -23.703 -6.156 1 82.62 207 VAL A N 1
ATOM 1700 C CA . VAL A 1 207 ? -4.922 -23.406 -7.5 1 82.62 207 VAL A CA 1
ATOM 1701 C C . VAL A 1 207 ? -3.49 -23.906 -7.668 1 82.62 207 VAL A C 1
ATOM 1703 O O . VAL A 1 207 ? -2.674 -23.797 -6.75 1 82.62 207 VAL A O 1
ATOM 1706 N N . GLU A 1 208 ? -3.254 -24.562 -8.797 1 85.56 208 GLU A N 1
ATOM 1707 C CA . GLU A 1 208 ? -1.917 -25.078 -9.078 1 85.56 208 GLU A CA 1
ATOM 1708 C C . GLU A 1 208 ? -0.876 -23.969 -9.047 1 85.56 208 GLU A C 1
ATOM 1710 O O . GLU A 1 208 ? -1.116 -22.875 -9.562 1 85.56 208 GLU A O 1
ATOM 1715 N N . TYR A 1 209 ? 0.195 -24.266 -8.352 1 89.12 209 TYR A N 1
ATOM 1716 C CA . TYR A 1 209 ? 1.281 -23.297 -8.273 1 89.12 209 TYR A CA 1
ATOM 1717 C C . TYR A 1 209 ? 2.637 -23.984 -8.367 1 89.12 209 TYR A C 1
ATOM 1719 O O . TYR A 1 209 ? 2.721 -25.219 -8.289 1 89.12 209 TYR A O 1
ATOM 1727 N N . ALA A 1 210 ? 3.666 -23.234 -8.672 1 91.19 210 ALA A N 1
ATOM 1728 C CA . ALA A 1 210 ? 5.031 -23.75 -8.789 1 91.19 210 ALA A CA 1
ATOM 1729 C C . ALA A 1 210 ? 5.824 -23.484 -7.508 1 91.19 210 ALA A C 1
ATOM 1731 O O . ALA A 1 210 ? 6.211 -22.344 -7.227 1 91.19 210 ALA A O 1
ATOM 1732 N N . PRO A 1 211 ? 6.117 -24.562 -6.746 1 89.94 211 PRO A N 1
ATOM 1733 C CA . PRO A 1 211 ? 6.922 -24.375 -5.539 1 89.94 211 PRO A CA 1
ATOM 1734 C C . PRO A 1 211 ? 8.391 -24.078 -5.852 1 89.94 211 PRO A C 1
ATOM 1736 O O . PRO A 1 211 ? 8.914 -24.547 -6.859 1 89.94 211 PRO A O 1
ATOM 1739 N N . TYR A 1 212 ? 8.969 -23.297 -5.02 1 91.12 212 TYR A N 1
ATOM 1740 C CA . TYR A 1 212 ? 10.391 -23.016 -5.172 1 91.12 212 TYR A CA 1
ATOM 1741 C C . TYR A 1 212 ? 11.242 -24.219 -4.789 1 91.12 212 TYR A C 1
ATOM 1743 O O . TYR A 1 212 ? 11.062 -24.797 -3.713 1 91.12 212 TYR A O 1
ATOM 1751 N N . ARG A 1 213 ? 12.25 -24.594 -5.633 1 88.5 213 ARG A N 1
ATOM 1752 C CA . ARG A 1 213 ? 13.039 -25.797 -5.41 1 88.5 213 ARG A CA 1
ATOM 1753 C C . ARG A 1 213 ? 14.523 -25.469 -5.305 1 88.5 213 ARG A C 1
ATOM 1755 O O . ARG A 1 213 ? 15.367 -26.359 -5.355 1 88.5 213 ARG A O 1
ATOM 1762 N N . GLY A 1 214 ? 14.859 -24.219 -5.113 1 88.06 214 GLY A N 1
ATOM 1763 C CA . GLY A 1 214 ? 16.266 -23.844 -5.152 1 88.06 214 GLY A CA 1
ATOM 1764 C C . GLY A 1 214 ? 16.875 -23.656 -3.771 1 88.06 214 GLY A C 1
ATOM 1765 O O . GLY A 1 214 ? 17.906 -23 -3.623 1 88.06 214 GLY A O 1
ATOM 1766 N N . LEU A 1 215 ? 16.281 -24.297 -2.707 1 87.69 215 LEU A N 1
ATOM 1767 C CA . LEU A 1 215 ? 16.766 -24.109 -1.339 1 87.69 215 LEU A CA 1
ATOM 1768 C C . LEU A 1 215 ? 18.188 -24.641 -1.179 1 87.69 215 LEU A C 1
ATOM 1770 O O . LEU A 1 215 ? 19 -24.016 -0.492 1 87.69 215 LEU A O 1
ATOM 1774 N N . GLN A 1 216 ? 18.531 -25.672 -1.833 1 90.62 216 GLN A N 1
ATOM 1775 C CA . GLN A 1 216 ? 19.859 -26.266 -1.723 1 90.62 216 GLN A CA 1
ATOM 1776 C C . GLN A 1 216 ? 20.938 -25.312 -2.24 1 90.62 216 GLN A C 1
ATOM 1778 O O . GLN A 1 216 ? 22.016 -25.203 -1.658 1 90.62 216 GLN A O 1
ATOM 1783 N N . ASN A 1 217 ? 20.594 -24.625 -3.291 1 90.88 217 ASN A N 1
ATOM 1784 C CA . ASN A 1 217 ? 21.531 -23.656 -3.848 1 90.88 217 ASN A CA 1
ATOM 1785 C C . ASN A 1 217 ? 21.688 -22.438 -2.938 1 90.88 217 ASN A C 1
ATOM 1787 O O . ASN A 1 217 ? 22.781 -21.891 -2.826 1 90.88 217 ASN A O 1
ATOM 1791 N N . LEU A 1 218 ? 20.672 -22.094 -2.26 1 89 218 LEU A N 1
ATOM 1792 C CA . LEU A 1 218 ? 20.703 -20.953 -1.344 1 89 218 LEU A CA 1
ATOM 1793 C C . LEU A 1 218 ? 21.547 -21.266 -0.118 1 89 218 LEU A C 1
ATOM 1795 O O . LEU A 1 218 ? 22.141 -20.375 0.487 1 89 218 LEU A O 1
ATOM 1799 N N . GLN A 1 219 ? 21.641 -22.547 0.197 1 88.56 219 GLN A N 1
ATOM 1800 C CA . GLN A 1 219 ? 22.375 -22.984 1.38 1 88.56 219 GLN A CA 1
ATOM 1801 C C . GLN A 1 219 ? 23.734 -23.578 0.998 1 88.56 219 GLN A C 1
ATOM 1803 O O . GLN A 1 219 ? 24.391 -24.219 1.819 1 88.56 219 GLN A O 1
ATOM 1808 N N . SER A 1 220 ? 24.094 -23.297 -0.224 1 91 220 SER A N 1
ATOM 1809 C CA . SER A 1 220 ? 25.359 -23.859 -0.717 1 91 220 SER A CA 1
ATOM 1810 C C . SER A 1 220 ? 26.547 -23.328 0.066 1 91 220 SER A C 1
ATOM 1812 O O . SER A 1 220 ? 26.547 -22.156 0.475 1 91 220 SER A O 1
ATOM 1814 N N . ASN A 1 221 ? 27.562 -24.109 0.19 1 90.69 221 ASN A N 1
ATOM 1815 C CA . ASN A 1 221 ? 28.797 -23.672 0.817 1 90.69 221 ASN A CA 1
ATOM 1816 C C . ASN A 1 221 ? 29.688 -22.906 -0.163 1 90.69 221 ASN A C 1
ATOM 1818 O O . ASN A 1 221 ? 30.656 -22.266 0.242 1 90.69 221 ASN A O 1
ATOM 1822 N N . VAL A 1 222 ? 29.359 -23 -1.362 1 93.25 222 VAL A N 1
ATOM 1823 C CA . VAL A 1 222 ? 30.062 -22.234 -2.381 1 93.25 222 VAL A CA 1
ATOM 1824 C C . VAL A 1 222 ? 29.469 -20.828 -2.473 1 93.25 222 VAL A C 1
ATOM 1826 O O . VAL A 1 222 ? 28.312 -20.656 -2.881 1 93.25 222 VAL A O 1
ATOM 1829 N N . GLU A 1 223 ? 30.281 -19.844 -2.205 1 88.44 223 GLU A N 1
ATOM 1830 C CA . GLU A 1 223 ? 29.812 -18.453 -2.084 1 88.44 223 GLU A CA 1
ATOM 1831 C C . GLU A 1 223 ? 29.203 -17.969 -3.387 1 88.44 223 GLU A C 1
ATOM 1833 O O . GLU A 1 223 ? 28.141 -17.328 -3.377 1 88.44 223 GLU A O 1
ATOM 1838 N N . LEU A 1 224 ? 29.844 -18.234 -4.473 1 89.25 224 LEU A N 1
ATOM 1839 C CA . LEU A 1 224 ? 29.359 -17.75 -5.754 1 89.25 224 LEU A CA 1
ATOM 1840 C C . LEU A 1 224 ? 28 -18.359 -6.082 1 89.25 224 LEU A C 1
ATOM 1842 O O . LEU A 1 224 ? 27.125 -17.672 -6.613 1 89.25 224 LEU A O 1
ATOM 1846 N N . VAL A 1 225 ? 27.844 -19.625 -5.824 1 91.56 225 VAL A N 1
ATOM 1847 C CA . VAL A 1 225 ? 26.562 -20.312 -6.047 1 91.56 225 VAL A CA 1
ATOM 1848 C C . VAL A 1 225 ? 25.484 -19.688 -5.168 1 91.56 225 VAL A C 1
ATOM 1850 O O . VAL A 1 225 ? 24.375 -19.422 -5.637 1 91.56 225 VAL A O 1
ATOM 1853 N N . ARG A 1 226 ? 25.812 -19.438 -3.975 1 89.94 226 ARG A N 1
ATOM 1854 C CA . ARG A 1 226 ? 24.875 -18.828 -3.039 1 89.94 226 ARG A CA 1
ATOM 1855 C C . ARG A 1 226 ? 24.469 -17.438 -3.482 1 89.94 226 ARG A C 1
ATOM 1857 O O . ARG A 1 226 ? 23.297 -17.094 -3.531 1 89.94 226 ARG A O 1
ATOM 1864 N N . LEU A 1 227 ? 25.453 -16.641 -3.865 1 88.88 227 LEU A N 1
ATOM 1865 C CA . LEU A 1 227 ? 25.203 -15.258 -4.266 1 88.88 227 LEU A CA 1
ATOM 1866 C C . LEU A 1 227 ? 24.344 -15.203 -5.52 1 88.88 227 LEU A C 1
ATOM 1868 O O . LEU A 1 227 ? 23.391 -14.414 -5.59 1 88.88 227 LEU A O 1
ATOM 1872 N N . PHE A 1 228 ? 24.609 -16.047 -6.391 1 90.88 228 PHE A N 1
ATOM 1873 C CA . PHE A 1 228 ? 23.859 -16.062 -7.641 1 90.88 228 PHE A CA 1
ATOM 1874 C C . PHE A 1 228 ? 22.453 -16.578 -7.414 1 90.88 228 PHE A C 1
ATOM 1876 O O . PHE A 1 228 ? 21.5 -16.109 -8.047 1 90.88 228 PHE A O 1
ATOM 1883 N N . SER A 1 229 ? 22.328 -17.531 -6.562 1 91.31 229 SER A N 1
ATOM 1884 C CA . SER A 1 229 ? 21.016 -18.078 -6.258 1 91.31 229 SER A CA 1
ATOM 1885 C C . SER A 1 229 ? 20.125 -17.031 -5.578 1 91.31 229 SER A C 1
ATOM 1887 O O . SER A 1 229 ? 18.953 -16.906 -5.902 1 91.31 229 SER A O 1
ATOM 1889 N N . PHE A 1 230 ? 20.719 -16.266 -4.703 1 91 230 PHE A N 1
ATOM 1890 C CA . PHE A 1 230 ? 19.969 -15.195 -4.055 1 91 230 PHE A CA 1
ATOM 1891 C C . PHE A 1 230 ? 19.609 -14.102 -5.055 1 91 230 PHE A C 1
ATOM 1893 O O . PHE A 1 230 ? 18.5 -13.57 -5.027 1 91 230 PHE A O 1
ATOM 1900 N N . GLN A 1 231 ? 20.516 -13.82 -5.871 1 92.06 231 GLN A N 1
ATOM 1901 C CA . GLN A 1 231 ? 20.234 -12.812 -6.891 1 92.06 231 GLN A CA 1
ATOM 1902 C C . GLN A 1 231 ? 19.047 -13.227 -7.758 1 92.06 231 GLN A C 1
ATOM 1904 O O . GLN A 1 231 ? 18.141 -12.422 -8.008 1 92.06 231 GLN A O 1
ATOM 1909 N N . ASN A 1 232 ? 19.094 -14.445 -8.156 1 92.06 232 ASN A N 1
ATOM 1910 C CA . ASN A 1 232 ? 17.984 -14.945 -8.977 1 92.06 232 ASN A CA 1
ATOM 1911 C C . ASN A 1 232 ? 16.672 -14.961 -8.195 1 92.06 232 ASN A C 1
ATOM 1913 O O . ASN A 1 232 ? 15.617 -14.664 -8.75 1 92.06 232 ASN A O 1
ATOM 1917 N N . PHE A 1 233 ? 16.734 -15.344 -6.984 1 93 233 PHE A N 1
ATOM 1918 C CA . PHE A 1 233 ? 15.578 -15.367 -6.105 1 93 233 PHE A CA 1
ATOM 1919 C C . PHE A 1 233 ? 14.938 -13.984 -6.02 1 93 233 PHE A C 1
ATOM 1921 O O . PHE A 1 233 ? 13.727 -13.844 -6.215 1 93 233 PHE A O 1
ATOM 1928 N N . PHE A 1 234 ? 15.727 -12.969 -5.82 1 92.56 234 PHE A N 1
ATOM 1929 C CA . PHE A 1 234 ? 15.227 -11.609 -5.68 1 92.56 234 PHE A CA 1
ATOM 1930 C C . PHE A 1 234 ? 14.719 -11.078 -7.016 1 92.56 234 PHE A C 1
ATOM 1932 O O . PHE A 1 234 ? 13.703 -10.383 -7.07 1 92.56 234 PHE A O 1
ATOM 1939 N N . ARG A 1 235 ? 15.367 -11.375 -8.008 1 93.38 235 ARG A N 1
ATOM 1940 C CA . ARG A 1 235 ? 14.945 -10.945 -9.336 1 93.38 235 ARG A CA 1
ATOM 1941 C C . ARG A 1 235 ? 13.586 -11.539 -9.703 1 93.38 235 ARG A C 1
ATOM 1943 O O . ARG A 1 235 ? 12.719 -10.844 -10.227 1 93.38 235 ARG A O 1
ATOM 1950 N N . CYS A 1 236 ? 13.453 -12.797 -9.461 1 94.81 236 CYS A N 1
ATOM 1951 C CA . CYS A 1 236 ? 12.18 -13.453 -9.75 1 94.81 236 CYS A CA 1
ATOM 1952 C C . CYS A 1 236 ? 11.055 -12.859 -8.914 1 94.81 236 CYS A C 1
ATOM 1954 O O . CYS A 1 236 ? 9.938 -12.672 -9.398 1 94.81 236 CYS A O 1
ATOM 1956 N N . MET A 1 237 ? 11.32 -12.609 -7.668 1 94.06 237 MET A N 1
ATOM 1957 C CA . MET A 1 237 ? 10.336 -11.961 -6.805 1 94.06 237 MET A CA 1
ATOM 1958 C C . MET A 1 237 ? 9.922 -10.609 -7.375 1 94.06 237 MET A C 1
ATOM 1960 O O . MET A 1 237 ? 8.734 -10.273 -7.387 1 94.06 237 MET A O 1
ATOM 1964 N N . PHE A 1 238 ? 10.875 -9.906 -7.84 1 95.25 238 PHE A N 1
ATOM 1965 C CA . PHE A 1 238 ? 10.625 -8.594 -8.422 1 95.25 238 PHE A CA 1
ATOM 1966 C C . PHE A 1 238 ? 9.711 -8.703 -9.633 1 95.25 238 PHE A C 1
ATOM 1968 O O . PHE A 1 238 ? 8.711 -7.992 -9.734 1 95.25 238 PHE A O 1
ATOM 1975 N N . TYR A 1 239 ? 9.945 -9.555 -10.492 1 94.38 239 TYR A N 1
ATOM 1976 C CA . TYR A 1 239 ? 9.164 -9.734 -11.711 1 94.38 239 TYR A CA 1
ATOM 1977 C C . TYR A 1 239 ? 7.754 -10.211 -11.383 1 94.38 239 TYR A C 1
ATOM 1979 O O . TYR A 1 239 ? 6.777 -9.734 -11.969 1 94.38 239 TYR A O 1
ATOM 1987 N N . ASP A 1 240 ? 7.699 -11.125 -10.523 1 95.69 240 ASP A N 1
ATOM 1988 C CA . ASP A 1 240 ? 6.395 -11.68 -10.195 1 95.69 240 ASP A CA 1
ATOM 1989 C C . ASP A 1 240 ? 5.523 -10.656 -9.469 1 95.69 240 ASP A C 1
ATOM 1991 O O . ASP A 1 240 ? 4.305 -10.633 -9.656 1 95.69 240 ASP A O 1
ATOM 1995 N N . ASN A 1 241 ? 6.09 -9.867 -8.609 1 96.06 241 ASN A N 1
ATOM 1996 C CA . ASN A 1 241 ? 5.309 -8.812 -7.961 1 96.06 241 ASN A CA 1
ATOM 1997 C C . ASN A 1 241 ? 4.816 -7.781 -8.977 1 96.06 241 ASN A C 1
ATOM 1999 O O . ASN A 1 241 ? 3.711 -7.254 -8.836 1 96.06 241 ASN A O 1
ATOM 2003 N N . ARG A 1 242 ? 5.613 -7.512 -9.945 1 95 242 ARG A N 1
ATOM 2004 C CA . ARG A 1 242 ? 5.156 -6.656 -11.039 1 95 242 ARG A CA 1
ATOM 2005 C C . ARG A 1 242 ? 3.967 -7.277 -11.758 1 95 242 ARG A C 1
ATOM 2007 O O . ARG A 1 242 ? 2.988 -6.594 -12.055 1 95 242 ARG A O 1
ATOM 2014 N N . LYS A 1 243 ? 4.074 -8.531 -12.07 1 94.5 243 LYS A N 1
ATOM 2015 C CA . LYS A 1 243 ? 2.975 -9.234 -12.719 1 94.5 243 LYS A CA 1
ATOM 2016 C C . LYS A 1 243 ? 1.692 -9.133 -11.898 1 94.5 243 LYS A C 1
ATOM 2018 O O . LYS A 1 243 ? 0.61 -8.922 -12.445 1 94.5 243 LYS A O 1
ATOM 2023 N N . ILE A 1 244 ? 1.798 -9.312 -10.602 1 96.25 244 ILE A N 1
ATOM 2024 C CA . ILE A 1 244 ? 0.639 -9.273 -9.711 1 96.25 244 ILE A CA 1
ATOM 2025 C C . ILE A 1 244 ? -0.047 -7.91 -9.828 1 96.25 244 ILE A C 1
ATOM 2027 O O . ILE A 1 244 ? -1.272 -7.836 -9.938 1 96.25 244 ILE A O 1
ATOM 2031 N N . VAL A 1 245 ? 0.753 -6.852 -9.789 1 95.56 245 VAL A N 1
ATOM 2032 C CA . VAL A 1 245 ? 0.197 -5.512 -9.938 1 95.56 245 VAL A CA 1
ATOM 2033 C C . VAL A 1 245 ? -0.558 -5.406 -11.258 1 95.56 245 VAL A C 1
ATOM 2035 O O . VAL A 1 245 ? -1.7 -4.945 -11.297 1 95.56 245 VAL A O 1
ATOM 2038 N N . GLU A 1 246 ? 0.036 -5.855 -12.266 1 93.62 246 GLU A N 1
ATOM 2039 C CA . GLU A 1 246 ? -0.546 -5.738 -13.602 1 93.62 246 GLU A CA 1
ATOM 2040 C C . GLU A 1 246 ? -1.836 -6.547 -13.711 1 93.62 246 GLU A C 1
ATOM 2042 O O . GLU A 1 246 ? -2.832 -6.062 -14.258 1 93.62 246 GLU A O 1
ATOM 2047 N N . TYR A 1 247 ? -1.828 -7.738 -13.242 1 94.12 247 TYR A N 1
ATOM 2048 C CA . TYR A 1 247 ? -3.021 -8.578 -13.289 1 94.12 247 TYR A CA 1
ATOM 2049 C C . TYR A 1 247 ? -4.16 -7.949 -12.492 1 94.12 247 TYR A C 1
ATOM 2051 O O . TYR A 1 247 ? -5.312 -7.961 -12.93 1 94.12 247 TYR A O 1
ATOM 2059 N N . LEU A 1 248 ? -3.865 -7.43 -11.344 1 94.25 248 LEU A N 1
ATOM 2060 C CA . LEU A 1 248 ? -4.898 -6.812 -10.516 1 94.25 248 LEU A CA 1
ATOM 2061 C C . LEU A 1 248 ? -5.488 -5.59 -11.211 1 94.25 248 LEU A C 1
ATOM 2063 O O . LEU A 1 248 ? -6.699 -5.367 -11.172 1 94.25 248 LEU A O 1
ATOM 2067 N N . LYS A 1 249 ? -4.648 -4.801 -11.812 1 92.69 249 LYS A N 1
ATOM 2068 C CA . LYS A 1 249 ? -5.141 -3.652 -12.57 1 92.69 249 LYS A CA 1
ATOM 2069 C C . LYS A 1 249 ? -6.07 -4.094 -13.703 1 92.69 249 LYS A C 1
ATOM 2071 O O . LYS A 1 249 ? -7.117 -3.484 -13.922 1 92.69 249 LYS A O 1
ATOM 2076 N N . GLU A 1 250 ? -5.715 -5.141 -14.375 1 89.88 250 GLU A N 1
ATOM 2077 C CA . GLU A 1 250 ? -6.539 -5.641 -15.469 1 89.88 250 GLU A CA 1
ATOM 2078 C C . GLU A 1 250 ? -7.859 -6.211 -14.953 1 89.88 250 GLU A C 1
ATOM 2080 O O . GLU A 1 250 ? -8.891 -6.105 -15.617 1 89.88 250 GLU A O 1
ATOM 2085 N N . LEU A 1 251 ? -7.797 -6.883 -13.859 1 89.81 251 LEU A N 1
ATOM 2086 C CA . LEU A 1 251 ? -9.023 -7.383 -13.25 1 89.81 251 LEU A CA 1
ATOM 2087 C C . LEU A 1 251 ? -9.984 -6.238 -12.945 1 89.81 251 LEU A C 1
ATOM 2089 O O . LEU A 1 251 ? -11.195 -6.367 -13.148 1 89.81 251 LEU A O 1
ATOM 2093 N N . LEU A 1 252 ? -9.453 -5.152 -12.492 1 88.19 252 LEU A N 1
ATOM 2094 C CA . LEU A 1 252 ? -10.273 -3.98 -12.211 1 88.19 252 LEU A CA 1
ATOM 2095 C C . LEU A 1 252 ? -10.859 -3.406 -13.492 1 88.19 252 LEU A C 1
ATOM 2097 O O . LEU A 1 252 ? -12.031 -3.027 -13.531 1 88.19 252 LEU A O 1
ATOM 2101 N N . VAL A 1 253 ? -10.047 -3.309 -14.539 1 86 253 VAL A N 1
ATOM 2102 C CA . VAL A 1 253 ? -10.492 -2.783 -15.82 1 86 253 VAL A CA 1
ATOM 2103 C C . VAL A 1 253 ? -11.625 -3.65 -16.375 1 86 253 VAL A C 1
ATOM 2105 O O . VAL A 1 253 ? -12.609 -3.133 -16.906 1 86 253 VAL A O 1
ATOM 2108 N N . ASP A 1 254 ? -11.578 -4.961 -16.203 1 81.69 254 ASP A N 1
ATOM 2109 C CA . ASP A 1 254 ? -12.617 -5.883 -16.641 1 81.69 254 ASP A CA 1
ATOM 2110 C C . ASP A 1 254 ? -13.953 -5.559 -15.977 1 81.69 254 ASP A C 1
ATOM 2112 O O . ASP A 1 254 ? -15 -5.594 -16.625 1 81.69 254 ASP A O 1
ATOM 2116 N N . VAL A 1 255 ? -13.859 -5.293 -14.758 1 78.88 255 VAL A N 1
ATOM 2117 C CA . VAL A 1 255 ? -15.055 -5.043 -13.961 1 78.88 255 VAL A CA 1
ATOM 2118 C C . VAL A 1 255 ? -15.672 -3.701 -14.367 1 78.88 255 VAL A C 1
ATOM 2120 O O . VAL A 1 255 ? -16.891 -3.57 -14.445 1 78.88 255 VAL A O 1
ATOM 2123 N N . LEU A 1 256 ? -14.859 -2.713 -14.617 1 76.19 256 LEU A N 1
ATOM 2124 C CA . LEU A 1 256 ? -15.336 -1.384 -14.992 1 76.19 256 LEU A CA 1
ATOM 2125 C C . LEU A 1 256 ? -15.984 -1.402 -16.375 1 76.19 256 LEU A C 1
ATOM 2127 O O . LEU A 1 256 ? -16.922 -0.646 -16.625 1 76.19 256 LEU A O 1
ATOM 2131 N N . LYS A 1 257 ? -15.508 -2.252 -17.219 1 70.81 257 LYS A N 1
ATOM 2132 C CA . LYS A 1 257 ? -16.109 -2.402 -18.547 1 70.81 257 LYS A CA 1
ATOM 2133 C C . LYS A 1 257 ? -17.5 -3.025 -18.453 1 70.81 257 LYS A C 1
ATOM 2135 O O . LYS A 1 257 ? -18.391 -2.684 -19.234 1 70.81 257 LYS A O 1
ATOM 2140 N N . TYR A 1 258 ? -17.656 -3.914 -17.516 1 64.69 258 TYR A N 1
ATOM 2141 C CA . TYR A 1 258 ? -18.953 -4.559 -17.359 1 64.69 258 TYR A CA 1
ATOM 2142 C C . TYR A 1 258 ? -19.984 -3.584 -16.781 1 64.69 258 TYR A C 1
ATOM 2144 O O . TYR A 1 258 ? -21.172 -3.688 -17.078 1 64.69 258 TYR A O 1
ATOM 2152 N N . ASN A 1 259 ? -19.531 -2.693 -15.945 1 57.31 259 ASN A N 1
ATOM 2153 C CA . ASN A 1 259 ? -20.453 -1.733 -15.344 1 57.31 259 ASN A CA 1
ATOM 2154 C C . ASN A 1 259 ? -20.984 -0.752 -16.375 1 57.31 259 ASN A C 1
ATOM 2156 O O . ASN A 1 259 ? -22.062 -0.17 -16.188 1 57.31 259 ASN A O 1
ATOM 2160 N N . LYS A 1 260 ? -20.281 -0.434 -17.469 1 52.84 260 LYS A N 1
ATOM 2161 C CA . LYS A 1 260 ? -20.75 0.472 -18.5 1 52.84 260 LYS A CA 1
ATOM 2162 C C . LYS A 1 260 ? -21.781 -0.211 -19.391 1 52.84 260 LYS A C 1
ATOM 2164 O O . LYS A 1 260 ? -22.531 0.456 -20.125 1 52.84 260 LYS A O 1
ATOM 2169 N N . CYS A 1 261 ? -21.828 -1.529 -19.344 1 39.19 261 CYS A N 1
ATOM 2170 C CA . CYS A 1 261 ? -22.875 -2.074 -20.203 1 39.19 261 CYS A CA 1
ATOM 2171 C C . CYS A 1 261 ? -24.219 -2.049 -19.5 1 39.19 261 CYS A C 1
ATOM 2173 O O . CYS A 1 261 ? -24.312 -2.326 -18.297 1 39.19 261 CYS A O 1
ATOM 2175 N N . MET B 1 1 ? -27.328 32.406 -22.281 1 17.97 1 MET B N 1
ATOM 2176 C CA . MET B 1 1 ? -26.781 33.406 -23.188 1 17.97 1 MET B CA 1
ATOM 2177 C C . MET B 1 1 ? -26.406 34.656 -22.422 1 17.97 1 MET B C 1
ATOM 2179 O O . MET B 1 1 ? -25.391 35.312 -22.719 1 17.97 1 MET B O 1
ATOM 2183 N N . HIS B 1 2 ? -27.344 35.438 -21.703 1 16.05 2 HIS B N 1
ATOM 2184 C CA . HIS B 1 2 ? -27.516 36.875 -21.859 1 16.05 2 HIS B CA 1
ATOM 2185 C C . HIS B 1 2 ? -26.641 37.656 -20.891 1 16.05 2 HIS B C 1
ATOM 2187 O O . HIS B 1 2 ? -26.688 38.875 -20.859 1 16.05 2 HIS B O 1
ATOM 2193 N N . ALA B 1 3 ? -26.656 37.281 -19.719 1 18.89 3 ALA B N 1
ATOM 2194 C CA . ALA B 1 3 ? -26.5 38.469 -18.906 1 18.89 3 ALA B CA 1
ATOM 2195 C C . ALA B 1 3 ? -25.203 39.219 -19.234 1 18.89 3 ALA B C 1
ATOM 2197 O O . ALA B 1 3 ? -24.125 38.594 -19.234 1 18.89 3 ALA B O 1
ATOM 2198 N N . HIS B 1 4 ? -25.328 40.375 -19.75 1 15.98 4 HIS B N 1
ATOM 2199 C CA . HIS B 1 4 ? -24.859 41.562 -20.438 1 15.98 4 HIS B CA 1
ATOM 2200 C C . HIS B 1 4 ? -23.641 42.156 -19.734 1 15.98 4 HIS B C 1
ATOM 2202 O O . HIS B 1 4 ? -23.328 41.781 -18.594 1 15.98 4 HIS B O 1
ATOM 2208 N N . VAL B 1 5 ? -23.781 43.5 -19.469 1 15.81 5 VAL B N 1
ATOM 2209 C CA . VAL B 1 5 ? -23.234 44.688 -20.078 1 15.81 5 VAL B CA 1
ATOM 2210 C C . VAL B 1 5 ? -22.078 45.219 -19.203 1 15.81 5 VAL B C 1
ATOM 2212 O O . VAL B 1 5 ? -20.969 45.406 -19.703 1 15.81 5 VAL B O 1
ATOM 2215 N N . GLN B 1 6 ? -22.312 46.25 -18.266 1 14.8 6 GLN B N 1
ATOM 2216 C CA . GLN B 1 6 ? -21.906 47.625 -18.547 1 14.8 6 GLN B CA 1
ATOM 2217 C C . GLN B 1 6 ? -20.625 48 -17.797 1 14.8 6 GLN B C 1
ATOM 2219 O O . GLN B 1 6 ? -20 49 -18.094 1 14.8 6 GLN B O 1
ATOM 2224 N N . ARG B 1 7 ? -20.406 47.656 -16.531 1 16.53 7 ARG B N 1
ATOM 2225 C CA . ARG B 1 7 ? -19.969 48.875 -15.836 1 16.53 7 ARG B CA 1
ATOM 2226 C C . ARG B 1 7 ? -18.594 49.312 -16.344 1 16.53 7 ARG B C 1
ATOM 2228 O O . ARG B 1 7 ? -17.625 48.562 -16.281 1 16.53 7 ARG B O 1
ATOM 2235 N N . TYR B 1 8 ? -18.562 50.375 -17.094 1 14.98 8 TYR B N 1
ATOM 2236 C CA . TYR B 1 8 ? -17.766 51.281 -17.922 1 14.98 8 TYR B CA 1
ATOM 2237 C C . TYR B 1 8 ? -16.516 51.75 -17.172 1 14.98 8 TYR B C 1
ATOM 2239 O O . TYR B 1 8 ? -15.398 51.594 -17.641 1 14.98 8 TYR B O 1
ATOM 2247 N N . ARG B 1 9 ? -16.594 53 -16.422 1 14.72 9 ARG B N 1
ATOM 2248 C CA . ARG B 1 9 ? -16.047 54.219 -17 1 14.72 9 ARG B CA 1
ATOM 2249 C C . ARG B 1 9 ? -14.586 54.406 -16.625 1 14.72 9 ARG B C 1
ATOM 2251 O O . ARG B 1 9 ? -13.734 54.625 -17.484 1 14.72 9 ARG B O 1
ATOM 2258 N N . ASP B 1 10 ? -14.258 55.438 -15.656 1 15.74 10 ASP B N 1
ATOM 2259 C CA . ASP B 1 10 ? -13.625 56.719 -15.977 1 15.74 10 ASP B CA 1
ATOM 2260 C C . ASP B 1 10 ? -12.109 56.625 -15.867 1 15.74 10 ASP B C 1
ATOM 2262 O O . ASP B 1 10 ? -11.586 55.844 -15.062 1 15.74 10 ASP B O 1
ATOM 2266 N N . ALA B 1 11 ? -11.328 57.406 -16.703 1 15.54 11 ALA B N 1
ATOM 2267 C CA . ALA B 1 11 ? -10.188 57.719 -17.562 1 15.54 11 ALA B CA 1
ATOM 2268 C C . ALA B 1 11 ? -8.977 58.156 -16.75 1 15.54 11 ALA B C 1
ATOM 2270 O O . ALA B 1 11 ? -7.883 57.625 -16.906 1 15.54 11 ALA B O 1
ATOM 2271 N N . ARG B 1 12 ? -8.766 59.562 -16.547 1 15.2 12 ARG B N 1
ATOM 2272 C CA . ARG B 1 12 ? -7.805 60.375 -17.281 1 15.2 12 ARG B CA 1
ATOM 2273 C C . ARG B 1 12 ? -6.496 60.531 -16.516 1 15.2 12 ARG B C 1
ATOM 2275 O O . ARG B 1 12 ? -5.418 60.281 -17.062 1 15.2 12 ARG B O 1
ATOM 2282 N N . GLN B 1 13 ? -6.25 61.781 -15.695 1 15.2 13 GLN B N 1
ATOM 2283 C CA . GLN B 1 13 ? -5.406 62.875 -16.141 1 15.2 13 GLN B CA 1
ATOM 2284 C C . GLN B 1 13 ? -3.967 62.688 -15.664 1 15.2 13 GLN B C 1
ATOM 2286 O O . GLN B 1 13 ? -3.711 61.938 -14.727 1 15.2 13 GLN B O 1
ATOM 2291 N N . ASN B 1 14 ? -3.068 63.969 -15.453 1 15.27 14 ASN B N 1
ATOM 2292 C CA . ASN B 1 14 ? -1.987 64.688 -16.078 1 15.27 14 ASN B CA 1
ATOM 2293 C C . ASN B 1 14 ? -0.66 64.5 -15.359 1 15.27 14 ASN B C 1
ATOM 2295 O O . ASN B 1 14 ? -0.627 63.906 -14.273 1 15.27 14 ASN B O 1
ATOM 2299 N N . VAL B 1 15 ? 0.06 65.75 -14.914 1 15.23 15 VAL B N 1
ATOM 2300 C CA . VAL B 1 15 ? 1.206 66.438 -15.453 1 15.23 15 VAL B CA 1
ATOM 2301 C C . VAL B 1 15 ? 2.443 66.188 -14.602 1 15.23 15 VAL B C 1
ATOM 2303 O O . VAL B 1 15 ? 3.486 65.75 -15.125 1 15.23 15 VAL B O 1
ATOM 2306 N N . LYS B 1 16 ? 2.83 67.062 -13.469 1 16.98 16 LYS B N 1
ATOM 2307 C CA . LYS B 1 16 ? 3.842 68.062 -13.555 1 16.98 16 LYS B CA 1
ATOM 2308 C C . LYS B 1 16 ? 5.199 67.562 -13.07 1 16.98 16 LYS B C 1
ATOM 2310 O O . LYS B 1 16 ? 5.277 66.625 -12.344 1 16.98 16 LYS B O 1
ATOM 2315 N N . ASN B 1 17 ? 6.309 68.625 -12.977 1 15.19 17 ASN B N 1
ATOM 2316 C CA . ASN B 1 17 ? 7.605 69.125 -13.398 1 15.19 17 ASN B CA 1
ATOM 2317 C C . ASN B 1 17 ? 8.68 68.875 -12.336 1 15.19 17 ASN B C 1
ATOM 2319 O O . ASN B 1 17 ? 9.781 69.438 -12.43 1 15.19 17 ASN B O 1
ATOM 2323 N N . ALA B 1 18 ? 8.602 68.125 -11.281 1 15.2 18 ALA B N 1
ATOM 2324 C CA . ALA B 1 18 ? 9.414 68.688 -10.188 1 15.2 18 ALA B CA 1
ATOM 2325 C C . ALA B 1 18 ? 10.898 68.438 -10.43 1 15.2 18 ALA B C 1
ATOM 2327 O O . ALA B 1 18 ? 11.398 67.312 -10.148 1 15.2 18 ALA B O 1
ATOM 2328 N N . CYS B 1 19 ? 11.609 69 -11.477 1 16.14 19 CYS B N 1
ATOM 2329 C CA . CYS B 1 19 ? 12.984 68.75 -11.875 1 16.14 19 CYS B CA 1
ATOM 2330 C C . CYS B 1 19 ? 13.977 69.25 -10.836 1 16.14 19 CYS B C 1
ATOM 2332 O O . CYS B 1 19 ? 15.188 69.062 -10.992 1 16.14 19 CYS B O 1
ATOM 2334 N N . GLY B 1 20 ? 13.672 70 -9.773 1 16.88 20 GLY B N 1
ATOM 2335 C CA . GLY B 1 20 ? 14.664 71.062 -9.562 1 16.88 20 GLY B CA 1
ATOM 2336 C C . GLY B 1 20 ? 16.062 70.5 -9.367 1 16.88 20 GLY B C 1
ATOM 2337 O O . GLY B 1 20 ? 16.25 69.312 -9.078 1 16.88 20 GLY B O 1
ATOM 2338 N N . GLY B 1 21 ? 17.25 71.438 -9.367 1 16.53 21 GLY B N 1
ATOM 2339 C CA . GLY B 1 21 ? 18.562 71.938 -9.805 1 16.53 21 GLY B CA 1
ATOM 2340 C C . GLY B 1 21 ? 19.672 71.562 -8.828 1 16.53 21 GLY B C 1
ATOM 2341 O O . GLY B 1 21 ? 20.797 72.062 -8.969 1 16.53 21 GLY B O 1
ATOM 2342 N N . ALA B 1 22 ? 19.625 70.625 -7.824 1 17.88 22 ALA B N 1
ATOM 2343 C CA . ALA B 1 22 ? 20.609 71 -6.801 1 17.88 22 ALA B CA 1
ATOM 2344 C C . ALA B 1 22 ? 22.031 70.812 -7.32 1 17.88 22 ALA B C 1
ATOM 2346 O O . ALA B 1 22 ? 22.422 69.75 -7.793 1 17.88 22 ALA B O 1
ATOM 2347 N N . LEU B 1 23 ? 22.719 71.875 -7.648 1 17.69 23 LEU B N 1
ATOM 2348 C CA . LEU B 1 23 ? 23.953 72.312 -8.297 1 17.69 23 LEU B CA 1
ATOM 2349 C C . LEU B 1 23 ? 25.156 72 -7.43 1 17.69 23 LEU B C 1
ATOM 2351 O O . LEU B 1 23 ? 26.281 72.375 -7.738 1 17.69 23 LEU B O 1
ATOM 2355 N N . GLY B 1 24 ? 25.219 71 -6.523 1 18.69 24 GLY B N 1
ATOM 2356 C CA . GLY B 1 24 ? 26.281 71.25 -5.57 1 18.69 24 GLY B CA 1
ATOM 2357 C C . GLY B 1 24 ? 27.656 71.25 -6.207 1 18.69 24 GLY B C 1
ATOM 2358 O O . GLY B 1 24 ? 27.844 70.75 -7.305 1 18.69 24 GLY B O 1
ATOM 2359 N N . ARG B 1 25 ? 28.641 72 -5.586 1 19.25 25 ARG B N 1
ATOM 2360 C CA . ARG B 1 25 ? 29.891 72.75 -5.824 1 19.25 25 ARG B CA 1
ATOM 2361 C C . ARG B 1 25 ? 31.062 71.75 -5.973 1 19.25 25 ARG B C 1
ATOM 2363 O O . ARG B 1 25 ? 31.219 70.875 -5.164 1 19.25 25 ARG B O 1
ATOM 2370 N N . TYR B 1 26 ? 31.656 71.5 -7.168 1 18.19 26 TYR B N 1
ATOM 2371 C CA . TYR B 1 26 ? 32.656 70.625 -7.746 1 18.19 26 TYR B CA 1
ATOM 2372 C C . TYR B 1 26 ? 34.062 71 -7.254 1 18.19 26 TYR B C 1
ATOM 2374 O O . TYR B 1 26 ? 34.562 72.062 -7.539 1 18.19 26 TYR B O 1
ATOM 2382 N N . PRO B 1 27 ? 34.344 70.688 -5.973 1 20.47 27 PRO B N 1
ATOM 2383 C CA . PRO B 1 27 ? 35.625 71.312 -5.617 1 20.47 27 PRO B CA 1
ATOM 2384 C C . PRO B 1 27 ? 36.781 70.875 -6.535 1 20.47 27 PRO B C 1
ATOM 2386 O O . PRO B 1 27 ? 36.625 69.812 -7.23 1 20.47 27 PRO B O 1
ATOM 2389 N N . HIS B 1 28 ? 37.875 71.688 -6.559 1 20.05 28 HIS B N 1
ATOM 2390 C CA . HIS B 1 28 ? 39.031 72 -7.41 1 20.05 28 HIS B CA 1
ATOM 2391 C C . HIS B 1 28 ? 40.031 70.875 -7.387 1 20.05 28 HIS B C 1
ATOM 2393 O O . HIS B 1 28 ? 40.312 70.312 -6.328 1 20.05 28 HIS B O 1
ATOM 2399 N N . CYS B 1 29 ? 40.281 70.125 -8.477 1 19.72 29 CYS B N 1
ATOM 2400 C CA . CYS B 1 29 ? 41.031 69 -8.992 1 19.72 29 CYS B CA 1
ATOM 2401 C C . CYS B 1 29 ? 42.531 69.25 -8.914 1 19.72 29 CYS B C 1
ATOM 2403 O O . CYS B 1 29 ? 43.062 70.125 -9.625 1 19.72 29 CYS B O 1
ATOM 2405 N N . GLY B 1 30 ? 43 69.25 -7.711 1 21.5 30 GLY B N 1
ATOM 2406 C CA . GLY B 1 30 ? 44.406 69.688 -7.652 1 21.5 30 GLY B CA 1
ATOM 2407 C C . GLY B 1 30 ? 45.312 68.812 -8.562 1 21.5 30 GLY B C 1
ATOM 2408 O O . GLY B 1 30 ? 44.906 67.75 -8.984 1 21.5 30 GLY B O 1
ATOM 2409 N N . ARG B 1 31 ? 46.469 69.312 -9.008 1 21.53 31 ARG B N 1
ATOM 2410 C CA . ARG B 1 31 ? 47.469 69.25 -10.055 1 21.53 31 ARG B CA 1
ATOM 2411 C C . ARG B 1 31 ? 48.344 68 -9.844 1 21.53 31 ARG B C 1
ATOM 2413 O O . ARG B 1 31 ? 49.188 67.938 -8.945 1 21.53 31 ARG B O 1
ATOM 2420 N N . ASN B 1 32 ? 47.75 66.688 -9.852 1 19.42 32 ASN B N 1
ATOM 2421 C CA . ASN B 1 32 ? 48.656 65.625 -9.594 1 19.42 32 ASN B CA 1
ATOM 2422 C C . ASN B 1 32 ? 49.719 65.5 -10.68 1 19.42 32 ASN B C 1
ATOM 2424 O O . ASN B 1 32 ? 49.438 65.562 -11.867 1 19.42 32 ASN B O 1
ATOM 2428 N N . GLU B 1 33 ? 50.969 65.875 -10.344 1 23.3 33 GLU B N 1
ATOM 2429 C CA . GLU B 1 33 ? 52.219 65.75 -11.07 1 23.3 33 GLU B CA 1
ATOM 2430 C C . GLU B 1 33 ? 52.469 64.312 -11.516 1 23.3 33 GLU B C 1
ATOM 2432 O O . GLU B 1 33 ? 52.156 63.375 -10.805 1 23.3 33 GLU B O 1
ATOM 2437 N N . HIS B 1 34 ? 52.719 64 -12.867 1 22.14 34 HIS B N 1
ATOM 2438 C CA . HIS B 1 34 ? 52.844 62.906 -13.781 1 22.14 34 HIS B CA 1
ATOM 2439 C C . HIS B 1 34 ? 54.125 62.125 -13.523 1 22.14 34 HIS B C 1
ATOM 2441 O O . HIS B 1 34 ? 54.531 61.281 -14.328 1 22.14 34 HIS B O 1
ATOM 2447 N N . HIS B 1 35 ? 54.562 61.844 -12.32 1 24.47 35 HIS B N 1
ATOM 2448 C CA . HIS B 1 35 ? 55.875 61.188 -12.367 1 24.47 35 HIS B CA 1
ATOM 2449 C C . HIS B 1 35 ? 55.781 59.844 -13.055 1 24.47 35 HIS B C 1
ATOM 2451 O O . HIS B 1 35 ? 54.781 59.125 -12.914 1 24.47 35 HIS B O 1
ATOM 2457 N N . GLU B 1 36 ? 56.562 59.625 -14.172 1 23.44 36 GLU B N 1
ATOM 2458 C CA . GLU B 1 36 ? 56.781 58.594 -15.18 1 23.44 36 GLU B CA 1
ATOM 2459 C C . GLU B 1 36 ? 57.281 57.281 -14.555 1 23.44 36 GLU B C 1
ATOM 2461 O O . GLU B 1 36 ? 58.406 57.219 -14.062 1 23.44 36 GLU B O 1
ATOM 2466 N N . PHE B 1 37 ? 56.594 56.594 -13.578 1 23.84 37 PHE B N 1
ATOM 2467 C CA . PHE B 1 37 ? 57.156 55.344 -13.055 1 23.84 37 PHE B CA 1
ATOM 2468 C C . PHE B 1 37 ? 57.156 54.25 -14.125 1 23.84 37 PHE B C 1
ATOM 2470 O O . PHE B 1 37 ? 56.094 53.969 -14.68 1 23.84 37 PHE B O 1
ATOM 2477 N N . LYS B 1 38 ? 58.281 53.969 -14.758 1 26.8 38 LYS B N 1
ATOM 2478 C CA . LYS B 1 38 ? 58.594 52.938 -15.742 1 26.8 38 LYS B CA 1
ATOM 2479 C C . LYS B 1 38 ? 58.438 51.531 -15.156 1 26.8 38 LYS B C 1
ATOM 2481 O O . LYS B 1 38 ? 59.438 50.875 -14.859 1 26.8 38 LYS B O 1
ATOM 2486 N N . HIS B 1 39 ? 57.531 51.219 -14.18 1 24.92 39 HIS B N 1
ATOM 2487 C CA . HIS B 1 39 ? 57.625 49.875 -13.625 1 24.92 39 HIS B CA 1
ATOM 2488 C C . HIS B 1 39 ? 57.219 48.812 -14.656 1 24.92 39 HIS B C 1
ATOM 2490 O O . HIS B 1 39 ? 56.25 49 -15.391 1 24.92 39 HIS B O 1
ATOM 2496 N N . ARG B 1 40 ? 58.188 48 -15.133 1 29.77 40 ARG B N 1
ATOM 2497 C CA . ARG B 1 40 ? 58.156 46.812 -15.984 1 29.77 40 ARG B CA 1
ATOM 2498 C C . ARG B 1 40 ? 57.312 45.719 -15.359 1 29.77 40 ARG B C 1
ATOM 2500 O O . ARG B 1 40 ? 57.844 44.844 -14.648 1 29.77 40 ARG B O 1
ATOM 2507 N N . PRO B 1 41 ? 56.094 45.938 -14.891 1 35.09 41 PRO B N 1
ATOM 2508 C CA . PRO B 1 41 ? 55.438 44.812 -14.242 1 35.09 41 PRO B CA 1
ATOM 2509 C C . PRO B 1 41 ? 54.906 43.75 -15.234 1 35.09 41 PRO B C 1
ATOM 2511 O O . PRO B 1 41 ? 54.062 42.938 -14.898 1 35.09 41 PRO B O 1
ATOM 2514 N N . SER B 1 42 ? 55.625 43.312 -16.281 1 38.56 42 SER B N 1
ATOM 2515 C CA . SER B 1 42 ? 54.906 42.469 -17.234 1 38.56 42 SER B CA 1
ATOM 2516 C C . SER B 1 42 ? 54.531 41.125 -16.609 1 38.56 42 SER B C 1
ATOM 2518 O O . SER B 1 42 ? 53.531 40.5 -17.016 1 38.56 42 SER B O 1
ATOM 2520 N N . ASN B 1 43 ? 55.438 40.531 -15.828 1 41.94 43 ASN B N 1
ATOM 2521 C CA . ASN B 1 43 ? 55.25 39.094 -15.594 1 41.94 43 ASN B CA 1
ATOM 2522 C C . ASN B 1 43 ? 54.125 38.812 -14.594 1 41.94 43 ASN B C 1
ATOM 2524 O O . ASN B 1 43 ? 53.812 37.656 -14.328 1 41.94 43 ASN B O 1
ATOM 2528 N N . CYS B 1 44 ? 53.594 39.812 -13.82 1 44.66 44 CYS B N 1
ATOM 2529 C CA . CYS B 1 44 ? 52.594 39.562 -12.781 1 44.66 44 CYS B CA 1
ATOM 2530 C C . CYS B 1 44 ? 51.219 39.375 -13.391 1 44.66 44 CYS B C 1
ATOM 2532 O O . CYS B 1 44 ? 50.344 38.781 -12.766 1 44.66 44 CYS B O 1
ATOM 2534 N N . LEU B 1 45 ? 51.062 39.812 -14.648 1 50.25 45 LEU B N 1
ATOM 2535 C CA . LEU B 1 45 ? 49.719 39.75 -15.203 1 50.25 45 LEU B CA 1
ATOM 2536 C C . LEU B 1 45 ? 49.406 38.312 -15.688 1 50.25 45 LEU B C 1
ATOM 2538 O O . LEU B 1 45 ? 48.281 37.844 -15.57 1 50.25 45 LEU B O 1
ATOM 2542 N N . CYS B 1 46 ? 50.469 37.594 -16.094 1 52.66 46 CYS B N 1
ATOM 2543 C CA . CYS B 1 46 ? 50.25 36.25 -16.609 1 52.66 46 CYS B CA 1
ATOM 2544 C C . CYS B 1 46 ? 49.906 35.281 -15.477 1 52.66 46 CYS B C 1
ATOM 2546 O O . CYS B 1 46 ? 49 34.438 -15.602 1 52.66 46 CYS B O 1
ATOM 2548 N N . TRP B 1 47 ? 50.594 35.375 -14.359 1 55.22 47 TRP B N 1
ATOM 2549 C CA . TRP B 1 47 ? 50.312 34.5 -13.234 1 55.22 47 TRP B CA 1
ATOM 2550 C C . TRP B 1 47 ? 48.938 34.812 -12.633 1 55.22 47 TRP B C 1
ATOM 2552 O O . TRP B 1 47 ? 48.219 33.906 -12.234 1 55.22 47 TRP B O 1
ATOM 2562 N N . LEU B 1 48 ? 48.5 36.094 -12.711 1 57.56 48 LEU B N 1
ATOM 2563 C CA . LEU B 1 48 ? 47.188 36.438 -12.203 1 57.56 48 LEU B CA 1
ATOM 2564 C C . LEU B 1 48 ? 46.094 35.906 -13.117 1 57.56 48 LEU B C 1
ATOM 2566 O O . LEU B 1 48 ? 45.031 35.438 -12.648 1 57.56 48 LEU B O 1
ATOM 2570 N N . VAL B 1 49 ? 46.344 35.906 -14.445 1 61.12 49 VAL B N 1
ATOM 2571 C CA . VAL B 1 49 ? 45.344 35.344 -15.375 1 61.12 49 VAL B CA 1
ATOM 2572 C C . VAL B 1 49 ? 45.25 33.844 -15.219 1 61.12 49 VAL B C 1
ATOM 2574 O O . VAL B 1 49 ? 44.156 33.281 -15.211 1 61.12 49 VAL B O 1
ATOM 2577 N N . LEU B 1 50 ? 46.375 33.188 -14.992 1 60 50 LEU B N 1
ATOM 2578 C CA . LEU B 1 50 ? 46.375 31.766 -14.781 1 60 50 LEU B CA 1
ATOM 2579 C C . LEU B 1 50 ? 45.688 31.422 -13.461 1 60 50 LEU B C 1
ATOM 2581 O O . LEU B 1 50 ? 44.906 30.453 -13.383 1 60 50 LEU B O 1
ATOM 2585 N N . LEU B 1 51 ? 45.938 32.188 -12.391 1 61.03 51 LEU B N 1
ATOM 2586 C CA . LEU B 1 51 ? 45.25 31.969 -11.125 1 61.03 51 LEU B CA 1
ATOM 2587 C C . LEU B 1 51 ? 43.75 32.25 -11.25 1 61.03 51 LEU B C 1
ATOM 2589 O O . LEU B 1 51 ? 42.906 31.531 -10.688 1 61.03 51 LEU B O 1
ATOM 2593 N N . LEU B 1 52 ? 43.344 33.25 -12.062 1 62.09 52 LEU B N 1
ATOM 2594 C CA . LEU B 1 52 ? 41.938 33.531 -12.289 1 62.09 52 LEU B CA 1
ATOM 2595 C C . LEU B 1 52 ? 41.281 32.438 -13.133 1 62.09 52 LEU B C 1
ATOM 2597 O O . LEU B 1 52 ? 40.156 32.062 -12.875 1 62.09 52 LEU B O 1
ATOM 2601 N N . LEU B 1 53 ? 42.031 31.844 -14.062 1 61.59 53 LEU B N 1
ATOM 2602 C CA . LEU B 1 53 ? 41.5 30.734 -14.844 1 61.59 53 LEU B CA 1
ATOM 2603 C C . LEU B 1 53 ? 41.375 29.469 -14 1 61.59 53 LEU B C 1
ATOM 2605 O O . LEU B 1 53 ? 40.406 28.734 -14.117 1 61.59 53 LEU B O 1
ATOM 2609 N N . LEU B 1 54 ? 42.344 29.203 -13.141 1 61.56 54 LEU B N 1
ATOM 2610 C CA . LEU B 1 54 ? 42.25 28.062 -12.242 1 61.56 54 LEU B CA 1
ATOM 2611 C C . LEU B 1 54 ? 41.156 28.25 -11.219 1 61.56 54 LEU B C 1
ATOM 2613 O O . LEU B 1 54 ? 40.406 27.297 -10.906 1 61.56 54 LEU B O 1
ATOM 2617 N N . MET B 1 55 ? 41 29.469 -10.734 1 60.69 55 MET B N 1
ATOM 2618 C CA . MET B 1 55 ? 39.906 29.75 -9.82 1 60.69 55 MET B CA 1
ATOM 2619 C C . MET B 1 55 ? 38.562 29.672 -10.547 1 60.69 55 MET B C 1
ATOM 2621 O O . MET B 1 55 ? 37.562 29.188 -9.992 1 60.69 55 MET B O 1
ATOM 2625 N N . SER B 1 56 ? 38.469 30.031 -11.758 1 60.38 56 SER B N 1
ATOM 2626 C CA . SER B 1 56 ? 37.219 29.906 -12.523 1 60.38 56 SER B CA 1
ATOM 2627 C C . SER B 1 56 ? 36.906 28.438 -12.828 1 60.38 56 SER B C 1
ATOM 2629 O O . SER B 1 56 ? 35.75 28.031 -12.82 1 60.38 56 SER B O 1
ATOM 2631 N N . SER B 1 57 ? 37.906 27.703 -13.039 1 63.31 57 SER B N 1
ATOM 2632 C CA . SER B 1 57 ? 37.656 26.281 -13.273 1 63.31 57 SER B CA 1
ATOM 2633 C C . SER B 1 57 ? 37.25 25.562 -11.992 1 63.31 57 SER B C 1
ATOM 2635 O O . SER B 1 57 ? 36.438 24.641 -12.016 1 63.31 57 SER B O 1
ATOM 2637 N N . LEU B 1 58 ? 37.812 25.891 -10.898 1 57.78 58 LEU B N 1
ATOM 2638 C CA . LEU B 1 58 ? 37.438 25.328 -9.609 1 57.78 58 LEU B CA 1
ATOM 2639 C C . LEU B 1 58 ? 36 25.75 -9.234 1 57.78 58 LEU B C 1
ATOM 2641 O O . LEU B 1 58 ? 35.25 24.953 -8.688 1 57.78 58 LEU B O 1
ATOM 2645 N N . LEU B 1 59 ? 35.656 26.938 -9.539 1 55.53 59 LEU B N 1
ATOM 2646 C CA . LEU B 1 59 ? 34.281 27.391 -9.312 1 55.53 59 LEU B CA 1
ATOM 2647 C C . LEU B 1 59 ? 33.312 26.672 -10.25 1 55.53 59 LEU B C 1
ATOM 2649 O O . LEU B 1 59 ? 32.188 26.344 -9.852 1 55.53 59 LEU B O 1
ATOM 2653 N N . LEU B 1 60 ? 33.688 26.469 -11.461 1 54.12 60 LEU B N 1
ATOM 2654 C CA . LEU B 1 60 ? 32.844 25.688 -12.391 1 54.12 60 LEU B CA 1
ATOM 2655 C C . LEU B 1 60 ? 32.75 24.234 -11.938 1 54.12 60 LEU B C 1
ATOM 2657 O O . LEU B 1 60 ? 31.672 23.625 -12.039 1 54.12 60 LEU B O 1
ATOM 2661 N N . PHE B 1 61 ? 33.812 23.672 -11.531 1 52.16 61 PHE B N 1
ATOM 2662 C CA . PHE B 1 61 ? 33.812 22.312 -11.023 1 52.16 61 PHE B CA 1
ATOM 2663 C C . PHE B 1 61 ? 32.969 22.219 -9.75 1 52.16 61 PHE B C 1
ATOM 2665 O O . PHE B 1 61 ? 32.25 21.25 -9.539 1 52.16 61 PHE B O 1
ATOM 2672 N N . GLU B 1 62 ? 33.031 23.188 -8.891 1 50.81 62 GLU B N 1
ATOM 2673 C CA . GLU B 1 62 ? 32.188 23.219 -7.688 1 50.81 62 GLU B CA 1
ATOM 2674 C C . GLU B 1 62 ? 30.719 23.359 -8.031 1 50.81 62 GLU B C 1
ATOM 2676 O O . GLU B 1 62 ? 29.859 22.734 -7.398 1 50.81 62 GLU B O 1
ATOM 2681 N N . ASP B 1 63 ? 30.406 24.109 -8.969 1 50.81 63 ASP B N 1
ATOM 2682 C CA . ASP B 1 63 ? 29.016 24.297 -9.375 1 50.81 63 ASP B CA 1
ATOM 2683 C C . ASP B 1 63 ? 28.453 23.016 -10.008 1 50.81 63 ASP B C 1
ATOM 2685 O O . ASP B 1 63 ? 27.297 22.656 -9.781 1 50.81 63 ASP B O 1
ATOM 2689 N N . VAL B 1 64 ? 29.375 22.422 -10.781 1 49.09 64 VAL B N 1
ATOM 2690 C CA . VAL B 1 64 ? 28.922 21.188 -11.414 1 49.09 64 VAL B CA 1
ATOM 2691 C C . VAL B 1 64 ? 28.781 20.094 -10.359 1 49.09 64 VAL B C 1
ATOM 2693 O O . VAL B 1 64 ? 27.812 19.328 -10.359 1 49.09 64 VAL B O 1
ATOM 2696 N N . ALA B 1 65 ? 29.781 19.969 -9.492 1 48.5 65 ALA B N 1
ATOM 2697 C CA . ALA B 1 65 ? 29.719 18.953 -8.445 1 48.5 65 ALA B CA 1
ATOM 2698 C C . ALA B 1 65 ? 28.531 19.203 -7.516 1 48.5 65 ALA B C 1
ATOM 2700 O O . ALA B 1 65 ? 27.844 18.266 -7.125 1 48.5 65 ALA B O 1
ATOM 2701 N N . SER B 1 66 ? 28.297 20.531 -7.172 1 51.88 66 SER B N 1
ATOM 2702 C CA . SER B 1 66 ? 27.156 20.859 -6.316 1 51.88 66 SER B CA 1
ATOM 2703 C C . SER B 1 66 ? 25.828 20.562 -7.012 1 51.88 66 SER B C 1
ATOM 2705 O O . SER B 1 66 ? 24.891 20.062 -6.387 1 51.88 66 SER B O 1
ATOM 2707 N N . SER B 1 67 ? 25.859 20.781 -8.352 1 53.91 67 SER B N 1
ATOM 2708 C CA . SER B 1 67 ? 24.641 20.547 -9.109 1 53.91 67 SER B CA 1
ATOM 2709 C C . SER B 1 67 ? 24.344 19.062 -9.25 1 53.91 67 SER B C 1
ATOM 2711 O O . SER B 1 67 ? 23.188 18.641 -9.133 1 53.91 67 SER B O 1
ATOM 2713 N N . VAL B 1 68 ? 25.422 18.312 -9.508 1 53.66 68 VAL B N 1
ATOM 2714 C CA . VAL B 1 68 ? 25.281 16.859 -9.641 1 53.66 68 VAL B CA 1
ATOM 2715 C C . VAL B 1 68 ? 24.875 16.266 -8.297 1 53.66 68 VAL B C 1
ATOM 2717 O O . VAL B 1 68 ? 24 15.383 -8.234 1 53.66 68 VAL B O 1
ATOM 2720 N N . CYS B 1 69 ? 25.516 16.781 -7.23 1 55.34 69 CYS B N 1
ATOM 2721 C CA . CYS B 1 69 ? 25.172 16.312 -5.891 1 55.34 69 CYS B CA 1
ATOM 2722 C C . CYS B 1 69 ? 23.719 16.609 -5.551 1 55.34 69 CYS B C 1
ATOM 2724 O O . CYS B 1 69 ? 23.031 15.773 -4.973 1 55.34 69 CYS B O 1
ATOM 2726 N N . ASP B 1 70 ? 23.344 17.766 -6.137 1 67.62 70 ASP B N 1
ATOM 2727 C CA . ASP B 1 70 ? 21.969 18.156 -5.84 1 67.62 70 ASP B CA 1
ATOM 2728 C C . ASP B 1 70 ? 20.969 17.281 -6.617 1 67.62 70 ASP B C 1
ATOM 2730 O O . ASP B 1 70 ? 19.938 16.875 -6.078 1 67.62 70 ASP B O 1
ATOM 2734 N N . GLN B 1 71 ? 21.531 16.906 -7.793 1 73.81 71 GLN B N 1
ATOM 2735 C CA . GLN B 1 71 ? 20.656 16.078 -8.609 1 73.81 71 GLN B CA 1
ATOM 2736 C C . GLN B 1 71 ? 20.531 14.672 -8.047 1 73.81 71 GLN B C 1
ATOM 2738 O O . GLN B 1 71 ? 19.438 14.094 -8.039 1 73.81 71 GLN B O 1
ATOM 2743 N N . LYS B 1 72 ? 21.641 14.211 -7.594 1 75.62 72 LYS B N 1
ATOM 2744 C CA . LYS B 1 72 ? 21.625 12.875 -7.004 1 75.62 72 LYS B CA 1
ATOM 2745 C C . LYS B 1 72 ? 20.797 12.844 -5.73 1 75.62 72 LYS B C 1
ATOM 2747 O O . LYS B 1 72 ? 20.062 11.883 -5.488 1 75.62 72 LYS B O 1
ATOM 2752 N N . ARG B 1 73 ? 20.922 13.914 -5.047 1 76.56 73 ARG B N 1
ATOM 2753 C CA . ARG B 1 73 ? 20.156 14.008 -3.809 1 76.56 73 ARG B CA 1
ATOM 2754 C C . ARG B 1 73 ? 18.656 14.07 -4.09 1 76.56 73 ARG B C 1
ATOM 2756 O O . ARG B 1 73 ? 17.859 13.414 -3.408 1 76.56 73 ARG B O 1
ATOM 2763 N N . ILE B 1 74 ? 18.344 14.773 -5.137 1 78.06 74 ILE B N 1
ATOM 2764 C CA . ILE B 1 74 ? 16.938 14.938 -5.512 1 78.06 74 ILE B CA 1
ATOM 2765 C C . ILE B 1 74 ? 16.391 13.617 -6.043 1 78.06 74 ILE B C 1
ATOM 2767 O O . ILE B 1 74 ? 15.273 13.227 -5.711 1 78.06 74 ILE B O 1
ATOM 2771 N N . GLN B 1 75 ? 17.203 12.961 -6.762 1 79.62 75 GLN B N 1
ATOM 2772 C CA . GLN B 1 75 ? 16.781 11.672 -7.297 1 79.62 75 GLN B CA 1
ATOM 2773 C C . GLN B 1 75 ? 16.594 10.648 -6.18 1 79.62 75 GLN B C 1
ATOM 2775 O O . GLN B 1 75 ? 15.641 9.867 -6.199 1 79.62 75 GLN B O 1
ATOM 2780 N N . ASN B 1 76 ? 17.422 10.734 -5.273 1 80.69 76 ASN B N 1
ATOM 2781 C CA . ASN B 1 76 ? 17.328 9.82 -4.141 1 80.69 76 ASN B CA 1
ATOM 2782 C C . ASN B 1 76 ? 16.094 10.109 -3.297 1 80.69 76 ASN B C 1
ATOM 2784 O O . ASN B 1 76 ? 15.438 9.18 -2.805 1 80.69 76 ASN B O 1
ATOM 2788 N N . TYR B 1 77 ? 15.805 11.359 -3.221 1 83.44 77 TYR B N 1
ATOM 2789 C CA . TYR B 1 77 ? 14.602 11.766 -2.506 1 83.44 77 TYR B CA 1
ATOM 2790 C C . TYR B 1 77 ? 13.352 11.203 -3.164 1 83.44 77 TYR B C 1
ATOM 2792 O O . TYR B 1 77 ? 12.5 10.617 -2.49 1 83.44 77 TYR B O 1
ATOM 2800 N N . GLY B 1 78 ? 13.312 11.289 -4.406 1 83.81 78 GLY B N 1
ATOM 2801 C CA . GLY B 1 78 ? 12.188 10.758 -5.152 1 83.81 78 GLY B CA 1
ATOM 2802 C C . GLY B 1 78 ? 12.055 9.25 -5.051 1 83.81 78 GLY B C 1
ATOM 2803 O O . GLY B 1 78 ? 10.953 8.727 -4.902 1 83.81 78 GLY B O 1
ATOM 2804 N N . LYS B 1 79 ? 13.164 8.633 -5.035 1 85.25 79 LYS B N 1
ATOM 2805 C CA . LYS B 1 79 ? 13.195 7.18 -4.953 1 85.25 79 LYS B CA 1
ATOM 2806 C C . LYS B 1 79 ? 12.68 6.695 -3.602 1 85.25 79 LYS B C 1
ATOM 2808 O O . LYS B 1 79 ? 12.109 5.605 -3.502 1 85.25 79 LYS B O 1
ATOM 2813 N N . GLN B 1 80 ? 12.805 7.457 -2.607 1 87.56 80 GLN B N 1
ATOM 2814 C CA . GLN B 1 80 ? 12.383 7.062 -1.268 1 87.56 80 GLN B CA 1
ATOM 2815 C C . GLN B 1 80 ? 10.922 7.426 -1.021 1 87.56 80 GLN B C 1
ATOM 2817 O O . GLN B 1 80 ? 10.227 6.746 -0.266 1 87.56 80 GLN B O 1
ATOM 2822 N N . ILE B 1 81 ? 10.422 8.453 -1.688 1 89.94 81 ILE B N 1
ATOM 2823 C CA . ILE B 1 81 ? 9.047 8.906 -1.479 1 89.94 81 ILE B CA 1
ATOM 2824 C C . ILE B 1 81 ? 8.094 8.047 -2.297 1 89.94 81 ILE B C 1
ATOM 2826 O O . ILE B 1 81 ? 6.98 7.746 -1.852 1 89.94 81 ILE B O 1
ATOM 2830 N N . LEU B 1 82 ? 8.523 7.617 -3.408 1 91 82 LEU B N 1
ATOM 2831 C CA . LEU B 1 82 ? 7.668 6.918 -4.359 1 91 82 LEU B CA 1
ATOM 2832 C C . LEU B 1 82 ? 7.055 5.672 -3.725 1 91 82 LEU B C 1
ATOM 2834 O O . LEU B 1 82 ? 5.844 5.465 -3.805 1 91 82 LEU B O 1
ATOM 2838 N N . PRO B 1 83 ? 7.812 4.879 -2.982 1 91.81 83 PRO B N 1
ATOM 2839 C CA . PRO B 1 83 ? 7.227 3.678 -2.383 1 91.81 83 PRO B CA 1
ATOM 2840 C C . PRO B 1 83 ? 6.281 3.998 -1.225 1 91.81 83 PRO B C 1
ATOM 2842 O O . PRO B 1 83 ? 5.516 3.135 -0.79 1 91.81 83 PRO B O 1
ATOM 2845 N N . LEU B 1 84 ? 6.301 5.168 -0.733 1 95 84 LEU B N 1
ATOM 2846 C CA . LEU B 1 84 ? 5.457 5.531 0.401 1 95 84 LEU B CA 1
ATOM 2847 C C . LEU B 1 84 ? 4.023 5.785 -0.048 1 95 84 LEU B C 1
ATOM 2849 O O . LEU B 1 84 ? 3.088 5.66 0.747 1 95 84 LEU B O 1
ATOM 2853 N N . ILE B 1 85 ? 3.865 6.121 -1.279 1 94.81 85 ILE B N 1
ATOM 2854 C CA . ILE B 1 85 ? 2.557 6.523 -1.782 1 94.81 85 ILE B CA 1
ATOM 2855 C C . ILE B 1 85 ? 1.607 5.328 -1.773 1 94.81 85 ILE B C 1
ATOM 2857 O O . ILE B 1 85 ? 0.497 5.41 -1.244 1 94.81 85 ILE B O 1
ATOM 2861 N N . PRO B 1 86 ? 2.008 4.168 -2.23 1 94.12 86 PRO B N 1
ATOM 2862 C CA . PRO B 1 86 ? 1.114 3.016 -2.088 1 94.12 86 PRO B CA 1
ATOM 2863 C C . PRO B 1 86 ? 0.836 2.66 -0.629 1 94.12 86 PRO B C 1
ATOM 2865 O O . PRO B 1 86 ? -0.271 2.23 -0.295 1 94.12 86 PRO B O 1
ATOM 2868 N N . GLU B 1 87 ? 1.81 2.793 0.224 1 94.94 87 GLU B N 1
ATOM 2869 C CA . GLU B 1 87 ? 1.586 2.545 1.646 1 94.94 87 GLU B CA 1
ATOM 2870 C C . GLU B 1 87 ? 0.517 3.479 2.207 1 94.94 87 GLU B C 1
ATOM 2872 O O . GLU B 1 87 ? -0.375 3.043 2.938 1 94.94 87 GLU B O 1
ATOM 2877 N N . ALA B 1 88 ? 0.665 4.695 1.825 1 96.12 88 ALA B N 1
ATOM 2878 C CA . ALA B 1 88 ? -0.334 5.664 2.262 1 96.12 88 ALA B CA 1
ATOM 2879 C C . ALA B 1 88 ? -1.711 5.328 1.696 1 96.12 88 ALA B C 1
ATOM 2881 O O . ALA B 1 88 ? -2.729 5.523 2.365 1 96.12 88 ALA B O 1
ATOM 2882 N N . HIS B 1 89 ? -1.745 4.891 0.498 1 94 89 HIS B N 1
ATOM 2883 C CA . HIS B 1 89 ? -3.018 4.48 -0.083 1 94 89 HIS B CA 1
ATOM 2884 C C . HIS B 1 89 ? -3.613 3.297 0.676 1 94 89 HIS B C 1
ATOM 2886 O O . HIS B 1 89 ? -4.832 3.199 0.822 1 94 89 HIS B O 1
ATOM 2892 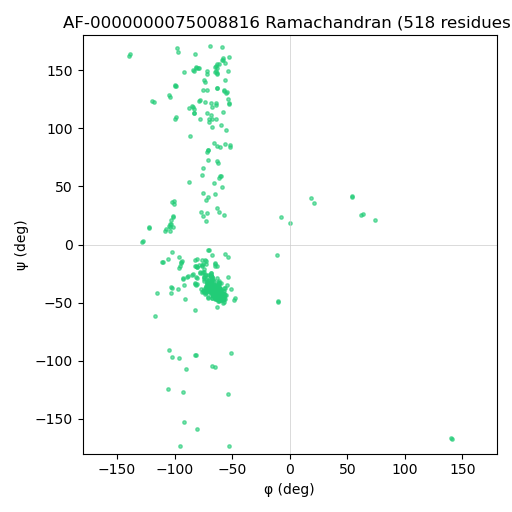N N . VAL B 1 90 ? -2.785 2.367 1.082 1 94.25 90 VAL B N 1
ATOM 2893 C CA . VAL B 1 90 ? -3.268 1.251 1.887 1 94.25 90 VAL B CA 1
ATOM 2894 C C . VAL B 1 90 ? -3.949 1.779 3.146 1 94.25 90 VAL B C 1
ATOM 2896 O O . VAL B 1 90 ? -5.051 1.346 3.492 1 94.25 90 VAL B O 1
ATOM 2899 N N . MET B 1 91 ? -3.332 2.738 3.807 1 93.94 91 MET B N 1
ATOM 2900 C CA . MET B 1 91 ? -3.92 3.338 5.004 1 93.94 91 MET B CA 1
ATOM 2901 C C . MET B 1 91 ? -5.246 4.016 4.676 1 93.94 91 MET B C 1
ATOM 2903 O O . MET B 1 91 ? -6.203 3.918 5.445 1 93.94 91 MET B O 1
ATOM 2907 N N . PHE B 1 92 ? -5.293 4.68 3.58 1 95.44 92 PHE B N 1
ATOM 2908 C CA . PHE B 1 92 ? -6.496 5.383 3.146 1 95.44 92 PHE B CA 1
ATOM 2909 C C . PHE B 1 92 ? -7.645 4.406 2.922 1 95.44 92 PHE B C 1
ATOM 2911 O O . PHE B 1 92 ? -8.742 4.594 3.451 1 95.44 92 PHE B O 1
ATOM 2918 N N . TYR B 1 93 ? -7.414 3.355 2.221 1 92.19 93 TYR B N 1
ATOM 2919 C CA . TYR B 1 93 ? -8.477 2.404 1.912 1 92.19 93 TYR B CA 1
ATOM 2920 C C . TYR B 1 93 ? -8.906 1.648 3.162 1 92.19 93 TYR B C 1
ATOM 2922 O O . TYR B 1 93 ? -10.086 1.305 3.309 1 92.19 93 TYR B O 1
ATOM 2930 N N . PHE B 1 94 ? -7.949 1.371 4.02 1 92.56 94 PHE B N 1
ATOM 2931 C CA . PHE B 1 94 ? -8.305 0.788 5.309 1 92.56 94 PHE B CA 1
ATOM 2932 C C . PHE B 1 94 ? -9.266 1.698 6.066 1 92.56 94 PHE B C 1
ATOM 2934 O O . PHE B 1 94 ? -10.297 1.244 6.566 1 92.56 94 PHE B O 1
ATOM 2941 N N . SER B 1 95 ? -8.891 2.955 6.156 1 93.5 95 SER B N 1
ATOM 2942 C CA . SER B 1 95 ? -9.719 3.891 6.906 1 93.5 95 SER B CA 1
ATOM 2943 C C . SER B 1 95 ? -11.109 4.012 6.293 1 93.5 95 SER B C 1
ATOM 2945 O O . SER B 1 95 ? -12.102 4.133 7.012 1 93.5 95 SER B O 1
ATOM 2947 N N . LYS B 1 96 ? -11.156 3.961 5.004 1 92.88 96 LYS B N 1
ATOM 2948 C CA . LYS B 1 96 ? -12.445 3.992 4.309 1 92.88 96 LYS B CA 1
ATOM 2949 C C . LYS B 1 96 ? -13.273 2.758 4.641 1 92.88 96 LYS B C 1
ATOM 2951 O O . LYS B 1 96 ? -14.461 2.873 4.973 1 92.88 96 LYS B O 1
ATOM 2956 N N . SER B 1 97 ? -12.656 1.567 4.59 1 90 97 SER B N 1
ATOM 2957 C CA . SER B 1 97 ? -13.352 0.315 4.867 1 90 97 SER B CA 1
ATOM 2958 C C . SER B 1 97 ? -13.844 0.257 6.309 1 90 97 SER B C 1
ATOM 2960 O O . SER B 1 97 ? -14.961 -0.19 6.578 1 90 97 SER B O 1
ATOM 2962 N N . LEU B 1 98 ? -12.977 0.703 7.191 1 90.12 98 LEU B N 1
ATOM 2963 C CA . LEU B 1 98 ? -13.328 0.715 8.609 1 90.12 98 LEU B CA 1
ATOM 2964 C C . LEU B 1 98 ? -14.555 1.584 8.859 1 90.12 98 LEU B C 1
ATOM 2966 O O . LEU B 1 98 ? -15.5 1.152 9.516 1 90.12 98 LEU B O 1
ATOM 2970 N N . MET B 1 99 ? -14.578 2.75 8.297 1 91.38 99 MET B N 1
ATOM 2971 C CA . MET B 1 99 ? -15.688 3.678 8.461 1 91.38 99 MET B CA 1
ATOM 2972 C C . MET B 1 99 ? -16.969 3.105 7.859 1 91.38 99 MET B C 1
ATOM 2974 O O . MET B 1 99 ? -18.031 3.145 8.484 1 91.38 99 MET B O 1
ATOM 2978 N N . ASN B 1 100 ? -16.812 2.541 6.676 1 89.81 100 ASN B N 1
ATOM 2979 C CA . ASN B 1 100 ? -17.969 1.979 5.996 1 89.81 100 ASN B CA 1
ATOM 2980 C C . ASN B 1 100 ? -18.578 0.819 6.781 1 89.81 100 ASN B C 1
ATOM 2982 O O . ASN B 1 100 ? -19.797 0.719 6.914 1 89.81 100 ASN B O 1
ATOM 2986 N N . GLU B 1 101 ? -17.797 -0.059 7.238 1 88.38 101 GLU B N 1
ATOM 2987 C CA . GLU B 1 101 ? -18.281 -1.207 8 1 88.38 101 GLU B CA 1
ATOM 2988 C C . GLU B 1 101 ? -18.938 -0.766 9.305 1 88.38 101 GLU B C 1
ATOM 2990 O O . GLU B 1 101 ? -19.953 -1.332 9.711 1 88.38 101 GLU B O 1
ATOM 2995 N N . TYR B 1 102 ? -18.312 0.226 9.945 1 90.69 102 TYR B N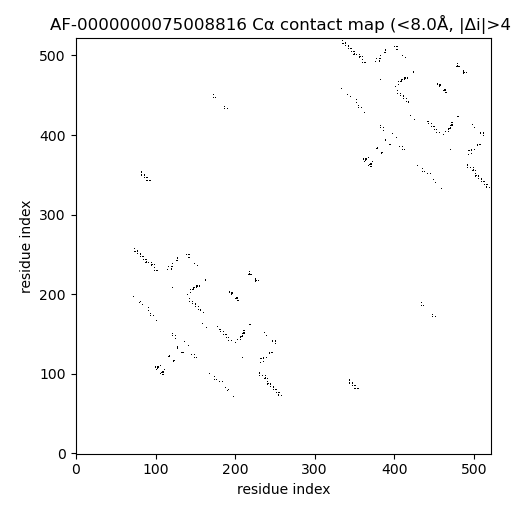 1
ATOM 2996 C CA . TYR B 1 102 ? -18.906 0.753 11.172 1 90.69 102 TYR B CA 1
ATOM 2997 C C . TYR B 1 102 ? -20.281 1.358 10.898 1 90.69 102 TYR B C 1
ATOM 2999 O O . TYR B 1 102 ? -21.234 1.097 11.633 1 90.69 102 TYR B O 1
ATOM 3007 N N . GLU B 1 103 ? -20.406 2.131 9.883 1 91.06 103 GLU B N 1
ATOM 3008 C CA . GLU B 1 103 ? -21.656 2.801 9.531 1 91.06 103 GLU B CA 1
ATOM 3009 C C . GLU B 1 103 ? -22.734 1.793 9.141 1 91.06 103 GLU B C 1
ATOM 3011 O O . GLU B 1 103 ? -23.906 1.961 9.492 1 91.06 103 GLU B O 1
ATOM 3016 N N . LYS B 1 104 ? -22.312 0.815 8.445 1 88.62 104 LYS B N 1
ATOM 3017 C CA . LYS B 1 104 ? -23.266 -0.227 8.055 1 88.62 104 LYS B CA 1
ATOM 3018 C C . LYS B 1 104 ? -23.797 -0.957 9.281 1 88.62 104 LYS B C 1
ATOM 3020 O O . LYS B 1 104 ? -25 -1.246 9.367 1 88.62 104 LYS B O 1
ATOM 3025 N N . LYS B 1 105 ? -23.016 -1.205 10.219 1 86.38 105 LYS B N 1
ATOM 3026 C CA . LYS B 1 105 ? -23.391 -1.981 11.398 1 86.38 105 LYS B CA 1
ATOM 3027 C C . LYS B 1 105 ? -24.266 -1.161 12.336 1 86.38 105 LYS B C 1
ATOM 3029 O O . LYS B 1 105 ? -25.25 -1.665 12.867 1 86.38 105 LYS B O 1
ATOM 3034 N N . TYR B 1 106 ? -23.953 0.085 12.492 1 88.44 106 TYR B N 1
ATOM 3035 C CA . TYR B 1 106 ? -24.578 0.811 13.586 1 88.44 106 TYR B CA 1
ATOM 3036 C C . TYR B 1 106 ? -25.562 1.847 13.062 1 88.44 106 TYR B C 1
ATOM 3038 O O . TYR B 1 106 ? -26.422 2.33 13.805 1 88.44 106 TYR B O 1
ATOM 3046 N N . PHE B 1 107 ? -25.484 2.146 11.781 1 90 107 PHE B N 1
ATOM 3047 C CA . PHE B 1 107 ? -26.359 3.18 11.266 1 90 107 PHE B CA 1
ATOM 3048 C C . PHE B 1 107 ? -27.125 2.678 10.039 1 90 107 PHE B C 1
ATOM 3050 O O . PHE B 1 107 ? -27.875 3.43 9.414 1 90 107 PHE B O 1
ATOM 3057 N N . ASN B 1 108 ? -26.922 1.367 9.633 1 89.62 108 ASN B N 1
ATOM 3058 C CA . ASN B 1 108 ? -27.578 0.76 8.477 1 89.62 108 ASN B CA 1
ATOM 3059 C C . ASN B 1 108 ? -27.359 1.582 7.211 1 89.62 108 ASN B C 1
ATOM 3061 O O . ASN B 1 108 ? -28.281 1.812 6.438 1 89.62 108 ASN B O 1
ATOM 3065 N N . GLY B 1 109 ? -26.172 2.055 7.047 1 87.06 109 GLY B N 1
ATOM 3066 C CA . GLY B 1 109 ? -25.781 2.9 5.93 1 87.06 109 GLY B CA 1
ATOM 3067 C C . GLY B 1 109 ? -24.844 4.027 6.324 1 87.06 109 GLY B C 1
ATOM 3068 O O . GLY B 1 109 ? -24.266 4 7.41 1 87.06 109 GLY B O 1
ATOM 3069 N N . PRO B 1 110 ? -24.734 4.941 5.352 1 86.56 110 PRO B N 1
ATOM 3070 C CA . PRO B 1 110 ? -23.859 6.07 5.672 1 86.56 110 PRO B CA 1
ATOM 3071 C C . PRO B 1 110 ? -24.359 6.895 6.852 1 86.56 110 PRO B C 1
ATOM 3073 O O . PRO B 1 110 ? -25.562 7.004 7.062 1 86.56 110 PRO B O 1
ATOM 3076 N N . PHE B 1 111 ? -23.406 7.422 7.613 1 87.94 111 PHE B N 1
ATOM 3077 C CA . PHE B 1 111 ? -23.75 8.258 8.758 1 87.94 111 PHE B CA 1
ATOM 3078 C C . PHE B 1 111 ? -24.656 9.414 8.336 1 87.94 111 PHE B C 1
ATOM 3080 O O . PHE B 1 111 ? -24.344 10.133 7.391 1 87.94 111 PHE B O 1
ATOM 3087 N N . PRO B 1 112 ? -25.672 9.609 8.992 1 84.31 112 PRO B N 1
ATOM 3088 C CA . PRO B 1 112 ? -26.703 10.531 8.523 1 84.31 112 PRO B CA 1
ATOM 3089 C C . PRO B 1 112 ? -26.375 11.992 8.805 1 84.31 112 PRO B C 1
ATOM 3091 O O . PRO B 1 112 ? -26.953 12.891 8.195 1 84.31 112 PRO B O 1
ATOM 3094 N N . LEU B 1 113 ? -25.5 12.328 9.711 1 81.81 113 LEU B N 1
ATOM 3095 C CA . LEU B 1 113 ? -25.219 13.703 10.102 1 81.81 113 LEU B CA 1
ATOM 3096 C C . LEU B 1 113 ? -23.953 14.219 9.414 1 81.81 113 LEU B C 1
ATOM 3098 O O . LEU B 1 113 ? -23 13.469 9.242 1 81.81 113 LEU B O 1
ATOM 3102 N N . ILE B 1 114 ? -24.078 15.414 8.953 1 78.81 114 ILE B N 1
ATOM 3103 C CA . ILE B 1 114 ? -22.891 16.094 8.438 1 78.81 114 ILE B CA 1
ATOM 3104 C C . ILE B 1 114 ? -22.109 16.719 9.586 1 78.81 114 ILE B C 1
ATOM 3106 O O . ILE B 1 114 ? -22.641 17.562 10.32 1 78.81 114 ILE B O 1
ATOM 3110 N N . VAL B 1 115 ? -21.016 16.281 9.859 1 82.12 115 VAL B N 1
ATOM 3111 C CA . VAL B 1 115 ? -20.156 16.797 10.914 1 82.12 115 VAL B CA 1
ATOM 3112 C C . VAL B 1 115 ? -19.016 17.625 10.297 1 82.12 115 VAL B C 1
ATOM 3114 O O . VAL B 1 115 ? -18.344 17.172 9.375 1 82.12 115 VAL B O 1
ATOM 3117 N N . PRO B 1 116 ? -18.828 18.859 10.742 1 84.69 116 PRO B N 1
ATOM 3118 C CA . PRO B 1 116 ? -17.766 19.703 10.211 1 84.69 116 PRO B CA 1
ATOM 3119 C C . PRO B 1 116 ? -16.375 19.109 10.461 1 84.69 116 PRO B C 1
ATOM 3121 O O . PRO B 1 116 ? -16.188 18.359 11.422 1 84.69 116 PRO B O 1
ATOM 3124 N N . PHE B 1 117 ? -15.484 19.469 9.688 1 81.38 117 PHE B N 1
ATOM 3125 C CA . PHE B 1 117 ? -14.109 19 9.758 1 81.38 117 PHE B CA 1
ATOM 3126 C C . PHE B 1 117 ? -13.414 19.531 11.008 1 81.38 117 PHE B C 1
ATOM 3128 O O . PHE B 1 117 ? -12.484 18.922 11.523 1 81.38 117 PHE B O 1
ATOM 3135 N N . ASP B 1 118 ? -13.938 20.656 11.484 1 86.31 118 ASP B N 1
ATOM 3136 C CA . ASP B 1 118 ? -13.273 21.344 12.586 1 86.31 118 ASP B CA 1
ATOM 3137 C C . ASP B 1 118 ? -13.43 20.562 13.891 1 86.31 118 ASP B C 1
ATOM 3139 O O . ASP B 1 118 ? -12.773 20.875 14.891 1 86.31 118 ASP B O 1
ATOM 3143 N N . VAL B 1 119 ? -14.156 19.531 13.836 1 88.38 119 VAL B N 1
ATOM 3144 C CA . VAL B 1 119 ? -14.352 18.703 15.023 1 88.38 119 VAL B CA 1
ATOM 3145 C C . VAL B 1 119 ? -13.164 17.766 15.203 1 88.38 119 VAL B C 1
ATOM 3147 O O . VAL B 1 119 ? -12.953 17.234 16.281 1 88.38 119 VAL B O 1
ATOM 3150 N N . CYS B 1 120 ? -12.414 17.578 14.125 1 93.19 120 CYS B N 1
ATOM 3151 C CA . CYS B 1 120 ? -11.266 16.688 14.211 1 93.19 120 CYS B CA 1
ATOM 3152 C C . CYS B 1 120 ? -10.125 17.328 14.984 1 93.19 120 CYS B C 1
ATOM 3154 O O . CYS B 1 120 ? -9.867 18.516 14.852 1 93.19 120 CYS B O 1
ATOM 3156 N N . HIS B 1 121 ? -9.43 16.594 15.805 1 91.69 121 HIS B N 1
ATOM 3157 C CA . HIS B 1 121 ? -8.312 17.125 16.578 1 91.69 121 HIS B CA 1
ATOM 3158 C C . HIS B 1 121 ? -7.168 17.562 15.68 1 91.69 121 HIS B C 1
ATOM 3160 O O . HIS B 1 121 ? -6.285 18.312 16.109 1 91.69 121 HIS B O 1
ATOM 3166 N N . THR B 1 122 ? -7.164 17.141 14.445 1 93.75 122 THR B N 1
ATOM 3167 C CA . THR B 1 122 ? -6.121 17.484 13.484 1 93.75 122 THR B CA 1
ATOM 3168 C C . THR B 1 122 ? -6.617 18.531 12.5 1 93.75 122 THR B C 1
ATOM 3170 O O . THR B 1 122 ? -6.012 18.734 11.445 1 93.75 122 THR B O 1
ATOM 3173 N N . ALA B 1 123 ? -7.633 19.234 12.742 1 91.5 123 ALA B N 1
ATOM 3174 C CA . ALA B 1 123 ? -8.297 20.141 11.805 1 91.5 123 ALA B CA 1
ATOM 3175 C C . ALA B 1 123 ? -7.367 21.281 11.398 1 91.5 123 ALA B C 1
ATOM 3177 O O . ALA B 1 123 ? -7.578 21.922 10.367 1 91.5 123 ALA B O 1
ATOM 3178 N N . ILE B 1 124 ? -6.344 21.531 12.148 1 87.69 124 ILE B N 1
ATOM 3179 C CA . ILE B 1 124 ? -5.43 22.641 11.891 1 87.69 124 ILE B CA 1
ATOM 3180 C C . ILE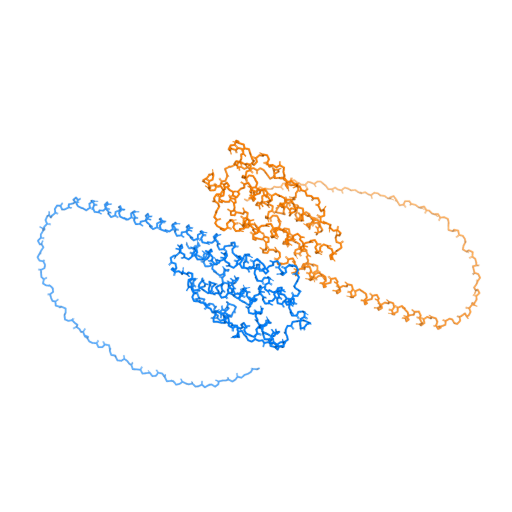 B 1 124 ? -4.633 22.375 10.617 1 87.69 124 ILE B C 1
ATOM 3182 O O . ILE B 1 124 ? -4.168 23.297 9.953 1 87.69 124 ILE B O 1
ATOM 3186 N N . THR B 1 125 ? -4.434 21.078 10.258 1 90.88 125 THR B N 1
ATOM 3187 C CA . THR B 1 125 ? -3.732 20.734 9.031 1 90.88 125 THR B CA 1
ATOM 3188 C C . THR B 1 125 ? -4.652 20.891 7.824 1 90.88 125 THR B C 1
ATOM 3190 O O . THR B 1 125 ? -5.68 20.219 7.73 1 90.88 125 THR B O 1
ATOM 3193 N N . PRO B 1 126 ? -4.266 21.688 6.852 1 87.56 126 PRO B N 1
ATOM 3194 C CA . PRO B 1 126 ? -5.176 21.953 5.734 1 87.56 126 PRO B CA 1
ATOM 3195 C C . PRO B 1 126 ? -5.211 20.828 4.711 1 87.56 126 PRO B C 1
ATOM 3197 O O . PRO B 1 126 ? -4.23 20.094 4.562 1 87.56 126 PRO B O 1
ATOM 3200 N N . ALA B 1 127 ? -6.438 20.719 4.008 1 85.38 127 ALA B N 1
ATOM 3201 C CA . ALA B 1 127 ? -6.551 19.844 2.848 1 85.38 127 ALA B CA 1
ATOM 3202 C C . ALA B 1 127 ? -6.035 20.531 1.587 1 85.38 127 ALA B C 1
ATOM 3204 O O . ALA B 1 127 ? -6.039 21.766 1.499 1 85.38 127 ALA B O 1
ATOM 3205 N N . LEU B 1 128 ? -5.496 19.781 0.63 1 77.75 128 LEU B N 1
ATOM 3206 C CA . LEU B 1 128 ? -4.973 20.359 -0.601 1 77.75 128 LEU B CA 1
ATOM 3207 C C . LEU B 1 128 ? -6.109 20.75 -1.537 1 77.75 128 LEU B C 1
ATOM 3209 O O . LEU B 1 128 ? -5.941 21.641 -2.383 1 77.75 128 LEU B O 1
ATOM 3213 N N . ASP B 1 129 ? -7.395 20.031 -1.872 1 59.91 129 ASP B N 1
ATOM 3214 C CA . ASP B 1 129 ? -8.469 20.422 -2.783 1 59.91 129 ASP B CA 1
ATOM 3215 C C . ASP B 1 129 ? -8.984 21.828 -2.471 1 59.91 129 ASP B C 1
ATOM 3217 O O . ASP B 1 129 ? -9.789 22.375 -3.217 1 59.91 129 ASP B O 1
ATOM 3221 N N . ASP B 1 130 ? -8.875 22.109 -1.447 1 49.72 130 ASP B N 1
ATOM 3222 C CA . ASP B 1 130 ? -9.469 23.422 -1.247 1 49.72 130 ASP B CA 1
ATOM 3223 C C . ASP B 1 130 ? -8.844 24.453 -2.188 1 49.72 130 ASP B C 1
ATOM 3225 O O . ASP B 1 130 ? -7.621 24.562 -2.277 1 49.72 130 ASP B O 1
ATOM 3229 N N . ARG B 1 131 ? -9.469 24.5 -3.449 1 45.53 131 ARG B N 1
ATOM 3230 C CA . ARG B 1 131 ? -9.242 25.422 -4.551 1 45.53 131 ARG B CA 1
ATOM 3231 C C . ARG B 1 131 ? -8.352 26.578 -4.113 1 45.53 131 ARG B C 1
ATOM 3233 O O . ARG B 1 131 ? -7.664 27.188 -4.938 1 45.53 131 ARG B O 1
ATOM 3240 N N . SER B 1 132 ? -8.703 27.016 -3.16 1 41.5 132 SER B N 1
ATOM 3241 C CA . SER B 1 132 ? -8.102 28.312 -2.875 1 41.5 132 SER B CA 1
ATOM 3242 C C . SER B 1 132 ? -6.617 28.188 -2.566 1 41.5 132 SER B C 1
ATOM 3244 O O . SER B 1 132 ? -5.867 29.156 -2.65 1 41.5 132 SER B O 1
ATOM 3246 N N . HIS B 1 133 ? -6.145 26.891 -2.025 1 40.69 133 HIS B N 1
ATOM 3247 C CA . HIS B 1 133 ? -4.785 26.922 -1.505 1 40.69 133 HIS B CA 1
ATOM 3248 C C . HIS B 1 133 ? -3.805 26.281 -2.486 1 40.69 133 HIS B C 1
ATOM 3250 O O . HIS B 1 133 ? -3.531 25.094 -2.406 1 40.69 133 HIS B O 1
ATOM 3256 N N . GLU B 1 134 ? -3.98 26.109 -3.76 1 46.59 134 GLU B N 1
ATOM 3257 C CA . GLU B 1 134 ? -2.736 26.047 -4.52 1 46.59 134 GLU B CA 1
ATOM 3258 C C . GLU B 1 134 ? -1.546 26.469 -3.662 1 46.59 134 GLU B C 1
ATOM 3260 O O . GLU B 1 134 ? -0.458 26.734 -4.184 1 46.59 134 GLU B O 1
ATOM 3265 N N . TRP B 1 135 ? -1.932 27 -2.434 1 50.31 135 TRP B N 1
ATOM 3266 C CA . TRP B 1 135 ? -1.605 28.156 -1.597 1 50.31 135 TRP B CA 1
ATOM 3267 C C . TRP B 1 135 ? -0.169 28.062 -1.092 1 50.31 135 TRP B C 1
ATOM 3269 O O . TRP B 1 135 ? 0.224 27.062 -0.484 1 50.31 135 TRP B O 1
ATOM 3279 N N . GLY B 1 136 ? 0.72 27.906 -1.693 1 62.97 136 GLY B N 1
ATOM 3280 C CA . GLY B 1 136 ? 2.072 28.359 -1.397 1 62.97 136 GLY B CA 1
ATOM 3281 C C . GLY B 1 136 ? 2.738 27.547 -0.296 1 62.97 136 GLY B C 1
ATOM 3282 O O . GLY B 1 136 ? 3.549 28.078 0.464 1 62.97 136 GLY B O 1
ATOM 3283 N N . ILE B 1 137 ? 2.041 26.156 -0.146 1 73.56 137 ILE B N 1
ATOM 3284 C CA . ILE B 1 137 ? 2.754 25.5 0.941 1 73.56 137 ILE B CA 1
ATOM 3285 C C . ILE B 1 137 ? 4.129 25.047 0.458 1 73.56 137 ILE B C 1
ATOM 3287 O O . ILE B 1 137 ? 4.242 24.328 -0.537 1 73.56 137 ILE B O 1
ATOM 3291 N N . LYS B 1 138 ? 4.992 25.484 1.073 1 78.69 138 LYS B N 1
ATOM 3292 C CA . LYS B 1 138 ? 6.379 25.141 0.773 1 78.69 138 LYS B CA 1
ATOM 3293 C C . LYS B 1 138 ? 6.633 23.656 1.012 1 78.69 138 LYS B C 1
ATOM 3295 O O . LYS B 1 138 ? 5.922 23.016 1.789 1 78.69 138 LYS B O 1
ATOM 3300 N N . HIS B 1 139 ? 7.527 23.188 0.344 1 83.62 139 HIS B N 1
ATOM 3301 C CA . HIS B 1 139 ? 7.945 21.797 0.436 1 83.62 139 HIS B CA 1
ATOM 3302 C C . HIS B 1 139 ? 8.156 21.391 1.888 1 83.62 139 HIS B C 1
ATOM 3304 O O . HIS B 1 139 ? 7.621 20.375 2.334 1 83.62 139 HIS B O 1
ATOM 3310 N N . VAL B 1 140 ? 8.836 22.188 2.592 1 85.44 140 VAL B N 1
ATOM 3311 C CA . VAL B 1 140 ? 9.172 21.859 3.973 1 85.44 140 VAL B CA 1
ATOM 3312 C C . VAL B 1 140 ? 7.91 21.844 4.828 1 85.44 140 VAL B C 1
ATOM 3314 O O . VAL B 1 140 ? 7.773 21.031 5.734 1 85.44 140 VAL B O 1
ATOM 3317 N N . GLN B 1 141 ? 7.039 22.734 4.516 1 88.06 141 GLN B N 1
ATOM 3318 C CA . GLN B 1 141 ? 5.805 22.797 5.285 1 88.06 141 GLN B CA 1
ATOM 3319 C C . GLN B 1 141 ? 4.93 21.578 5.027 1 88.06 141 GLN B C 1
ATOM 3321 O O . GLN B 1 141 ? 4.266 21.078 5.938 1 88.06 141 GLN B O 1
ATOM 3326 N N . ARG B 1 142 ? 4.875 21.062 3.832 1 89.88 142 ARG B N 1
ATOM 3327 C CA . ARG B 1 142 ? 4.141 19.828 3.516 1 89.88 142 ARG B CA 1
ATOM 3328 C C . ARG B 1 142 ? 4.695 18.641 4.297 1 89.88 142 ARG B C 1
ATOM 3330 O O . ARG B 1 142 ? 3.93 17.844 4.828 1 89.88 142 ARG B O 1
ATOM 3337 N N . LEU B 1 143 ? 5.992 18.625 4.348 1 90.88 143 LEU B N 1
ATOM 3338 C CA . LEU B 1 143 ? 6.641 17.562 5.113 1 90.88 143 LEU B CA 1
ATOM 3339 C C . LEU B 1 143 ? 6.262 17.641 6.586 1 90.88 143 LEU B C 1
ATOM 3341 O O . LEU B 1 143 ? 5.957 16.625 7.215 1 90.88 143 LEU B O 1
ATOM 3345 N N . LYS B 1 144 ? 6.18 18.797 7.066 1 91.44 144 LYS B N 1
ATOM 3346 C CA . LYS B 1 144 ? 5.824 18.984 8.469 1 91.44 144 LYS B CA 1
ATOM 3347 C C . LYS B 1 144 ? 4.375 18.594 8.727 1 91.44 144 LYS B C 1
ATOM 3349 O O . LYS B 1 144 ? 4.062 18.016 9.766 1 91.44 144 LYS B O 1
ATOM 3354 N N . TYR B 1 145 ? 3.555 18.922 7.816 1 92.81 145 TYR B N 1
ATOM 3355 C CA . TYR B 1 145 ? 2.146 18.562 7.965 1 92.81 145 TYR B CA 1
ATOM 3356 C C . TYR B 1 145 ? 1.957 17.062 7.988 1 92.81 145 TYR B C 1
ATOM 3358 O O . TYR B 1 145 ? 1.219 16.531 8.82 1 92.81 145 TYR B O 1
ATOM 3366 N N . VAL B 1 146 ? 2.605 16.359 7.109 1 94.44 146 VAL B N 1
ATOM 3367 C CA . VAL B 1 146 ? 2.484 14.898 7.062 1 94.44 146 VAL B CA 1
ATOM 3368 C C . VAL B 1 146 ? 2.998 14.297 8.367 1 94.44 146 VAL B C 1
ATOM 3370 O O . VAL B 1 146 ? 2.342 13.438 8.961 1 94.44 146 VAL B O 1
ATOM 3373 N N . LEU B 1 147 ? 4.109 14.773 8.812 1 93.69 147 LEU B N 1
ATOM 3374 C CA . LEU B 1 147 ? 4.699 14.25 10.047 1 93.69 147 LEU B CA 1
ATOM 3375 C C . LEU B 1 147 ? 3.803 14.555 11.242 1 93.69 147 LEU B C 1
ATOM 3377 O O . LEU B 1 147 ? 3.654 13.719 12.141 1 93.69 147 LEU B O 1
ATOM 3381 N N . SER B 1 148 ? 3.236 15.703 11.219 1 93.5 148 SER B N 1
ATOM 3382 C CA . SER B 1 148 ? 2.316 16.078 12.289 1 93.5 148 SER B CA 1
ATOM 3383 C C . SER B 1 148 ? 1.109 15.141 12.328 1 93.5 148 SER B C 1
ATOM 3385 O O . SER B 1 148 ? 0.702 14.688 13.406 1 93.5 148 SER B O 1
ATOM 3387 N N . LEU B 1 149 ? 0.571 14.844 11.227 1 94.56 149 LEU B N 1
ATOM 3388 C CA . LEU B 1 149 ? -0.574 13.938 11.141 1 94.56 149 LEU B CA 1
ATOM 3389 C C . LEU B 1 149 ? -0.196 12.539 11.602 1 94.56 149 LEU B C 1
ATOM 3391 O O . LEU B 1 149 ? -0.93 11.914 12.375 1 94.56 149 LEU B O 1
ATOM 3395 N N . LEU B 1 150 ? 0.899 12.031 11.164 1 94.56 150 LEU B N 1
ATOM 3396 C CA . LEU B 1 150 ? 1.354 10.703 11.547 1 94.56 150 LEU B CA 1
ATOM 3397 C C . LEU B 1 150 ? 1.582 10.609 13.047 1 94.56 150 LEU B C 1
ATOM 3399 O O . LEU B 1 150 ? 1.214 9.617 13.68 1 94.56 150 LEU B O 1
ATOM 3403 N N . ASN B 1 151 ? 2.08 11.648 13.609 1 91.88 151 ASN B N 1
ATOM 3404 C CA . ASN B 1 151 ? 2.287 11.672 15.047 1 91.88 151 ASN B CA 1
ATOM 3405 C C . ASN B 1 151 ? 0.962 11.68 15.805 1 91.88 151 ASN B C 1
ATOM 3407 O O . ASN B 1 151 ? 0.814 10.992 16.812 1 91.88 151 ASN B O 1
ATOM 3411 N N . SER B 1 152 ? 0.091 12.406 15.289 1 92.56 152 SER B N 1
ATOM 3412 C CA . SER B 1 152 ? -1.217 12.5 15.93 1 92.56 152 SER B CA 1
ATOM 3413 C C . SER B 1 152 ? -1.918 11.148 15.961 1 92.56 152 SER B C 1
ATOM 3415 O O . SER B 1 152 ? -2.547 10.789 16.953 1 92.56 152 SER B O 1
ATOM 3417 N N . TRP B 1 153 ? -1.73 10.391 14.961 1 92.56 153 TRP B N 1
ATOM 3418 C CA . TRP B 1 153 ? -2.465 9.141 14.836 1 92.56 153 TRP B CA 1
ATOM 3419 C C . TRP B 1 153 ? -1.662 7.98 15.422 1 92.56 153 TRP B C 1
ATOM 3421 O O . TRP B 1 153 ? -2.209 6.902 15.672 1 92.56 153 TRP B O 1
ATOM 3431 N N . ARG B 1 154 ? -0.447 8.18 15.648 1 87.75 154 ARG B N 1
ATOM 3432 C CA . ARG B 1 154 ? 0.336 7.152 16.328 1 87.75 154 ARG B CA 1
ATOM 3433 C C . ARG B 1 154 ? -0.207 6.883 17.719 1 87.75 154 ARG B C 1
ATOM 3435 O O . ARG B 1 154 ? -0.357 5.727 18.125 1 87.75 154 ARG B O 1
ATOM 3442 N N . GLU B 1 155 ? -0.582 7.883 18.406 1 77 155 GLU B N 1
ATOM 3443 C CA . GLU B 1 155 ? -1.088 7.758 19.766 1 77 155 GLU B CA 1
ATOM 3444 C C . GLU B 1 155 ? -2.559 7.348 19.766 1 77 155 GLU B C 1
ATOM 3446 O O . GLU B 1 155 ? -2.979 6.539 20.594 1 77 155 GLU B O 1
ATOM 3451 N N . SER B 1 156 ? -3.234 7.84 18.797 1 81.81 156 SER B N 1
ATOM 3452 C CA . SER B 1 156 ? -4.672 7.594 18.766 1 81.81 156 SER B CA 1
ATOM 3453 C C . SER B 1 156 ? -4.977 6.168 18.312 1 81.81 156 SER B C 1
ATOM 3455 O O . SER B 1 156 ? -6.012 5.605 18.672 1 81.81 156 SER B O 1
ATOM 3457 N N . MET B 1 157 ? -4.07 5.59 17.594 1 79.31 157 MET B N 1
ATOM 3458 C CA . MET B 1 157 ? -4.277 4.227 17.109 1 79.31 157 MET B CA 1
ATOM 3459 C C . MET B 1 157 ? -4.254 3.234 18.266 1 79.31 157 MET B C 1
ATOM 3461 O O . MET B 1 157 ? -4.934 2.209 18.234 1 79.31 157 MET B O 1
ATOM 3465 N N . LYS B 1 158 ? -3.494 3.531 19.234 1 76.31 158 LYS B N 1
ATOM 3466 C CA . LYS B 1 158 ? -3.488 2.688 20.422 1 76.31 158 LYS B CA 1
ATOM 3467 C C . LYS B 1 158 ? -4.871 2.639 21.062 1 76.31 158 LYS B C 1
ATOM 3469 O O . LYS B 1 158 ? -5.293 1.591 21.562 1 76.31 158 LYS B O 1
ATOM 3474 N N . ILE B 1 159 ? -5.527 3.697 20.953 1 75.69 159 ILE B N 1
ATOM 3475 C CA . ILE B 1 159 ? -6.883 3.779 21.484 1 75.69 159 ILE B CA 1
ATOM 3476 C C . ILE B 1 159 ? -7.812 2.885 20.672 1 75.69 159 ILE B C 1
ATOM 3478 O O . ILE B 1 159 ? -8.641 2.162 21.234 1 75.69 159 ILE B O 1
ATOM 3482 N N . LEU B 1 160 ? -7.641 2.932 19.312 1 75.06 160 LEU B N 1
ATOM 3483 C CA . LEU B 1 160 ? -8.43 2.092 18.422 1 75.06 160 LEU B CA 1
ATOM 3484 C C . LEU B 1 160 ? -8.25 0.616 18.766 1 75.06 160 LEU B C 1
ATOM 3486 O O . LEU B 1 160 ? -9.227 -0.125 18.875 1 75.06 160 LEU B O 1
ATOM 3490 N N . LEU B 1 161 ? -7.086 0.189 18.969 1 75.12 161 LEU B N 1
ATOM 3491 C CA . LEU B 1 161 ? -6.754 -1.206 19.234 1 75.12 161 LEU B CA 1
ATOM 3492 C C . LEU B 1 161 ? -7.336 -1.659 20.562 1 75.12 161 LEU B C 1
ATOM 3494 O O . LEU B 1 161 ? -7.809 -2.791 20.688 1 75.12 161 LEU B O 1
ATOM 3498 N N . ASN B 1 162 ? -7.445 -0.776 21.469 1 75.94 162 ASN B N 1
ATOM 3499 C CA . ASN B 1 162 ? -7.879 -1.152 22.812 1 75.94 162 ASN B CA 1
ATOM 3500 C C . ASN B 1 162 ? -9.391 -1.033 22.969 1 75.94 162 ASN B C 1
ATOM 3502 O O . ASN B 1 162 ? -10.023 -1.873 23.609 1 75.94 162 ASN B O 1
ATOM 3506 N N . GLU B 1 163 ? -9.984 -0.06 22.312 1 74.75 163 GLU B N 1
ATOM 3507 C CA . GLU B 1 163 ? -11.391 0.243 22.578 1 74.75 163 GLU B CA 1
ATOM 3508 C C . GLU B 1 163 ? -12.281 -0.305 21.469 1 74.75 163 GLU B C 1
ATOM 3510 O O . GLU B 1 163 ? -13.398 -0.762 21.719 1 74.75 163 GLU B O 1
ATOM 3515 N N . ALA B 1 164 ? -11.844 -0.278 20.219 1 65.62 164 ALA B N 1
ATOM 3516 C CA . ALA B 1 164 ? -12.711 -0.584 19.094 1 65.62 164 ALA B CA 1
ATOM 3517 C C . ALA B 1 164 ? -12.625 -2.062 18.719 1 65.62 164 ALA B C 1
ATOM 3519 O O . ALA B 1 164 ? -13.609 -2.65 18.266 1 65.62 164 ALA B O 1
ATOM 3520 N N . TYR B 1 165 ? -11.57 -2.58 18.953 1 64.5 165 TYR B N 1
ATOM 3521 C CA . TYR B 1 165 ? -11.32 -3.934 18.469 1 64.5 165 TYR B CA 1
ATOM 3522 C C . TYR B 1 165 ? -12.312 -4.922 19.078 1 64.5 165 TYR B C 1
ATOM 3524 O O . TYR B 1 165 ? -12.773 -5.844 18.406 1 64.5 165 TYR B O 1
ATOM 3532 N N . HIS B 1 166 ? -12.727 -4.664 20.219 1 62.84 166 HIS B N 1
ATOM 3533 C CA . HIS B 1 166 ? -13.602 -5.621 20.891 1 62.84 166 HIS B CA 1
ATOM 3534 C C . HIS B 1 166 ? -15.062 -5.246 20.703 1 62.84 166 HIS B C 1
ATOM 3536 O O . HIS B 1 166 ? -15.945 -6.102 20.812 1 62.84 166 HIS B O 1
ATOM 3542 N N . LEU B 1 167 ? -15.195 -4.047 20.391 1 62.06 167 LEU B N 1
ATOM 3543 C CA . LEU B 1 167 ? -16.578 -3.57 20.328 1 62.06 167 LEU B CA 1
ATOM 3544 C C . LEU B 1 167 ? -17.203 -3.873 18.969 1 62.06 167 LEU B C 1
ATOM 3546 O O . LEU B 1 167 ? -18.406 -4.043 18.875 1 62.06 167 LEU B O 1
ATOM 3550 N N . LEU B 1 168 ? -16.219 -3.957 18.047 1 68.69 168 LEU B N 1
ATOM 3551 C CA . LEU B 1 168 ? -16.797 -3.99 16.703 1 68.69 168 LEU B CA 1
ATOM 3552 C C . LEU B 1 168 ? -16.453 -5.297 16 1 68.69 168 LEU B C 1
ATOM 3554 O O . LEU B 1 168 ? -15.375 -5.859 16.219 1 68.69 168 LEU B O 1
ATOM 3558 N N . GLU B 1 169 ? -17.391 -6.012 15.586 1 76.94 169 GLU B N 1
ATOM 3559 C CA . GLU B 1 169 ? -17.156 -7.188 14.75 1 76.94 169 GLU B CA 1
ATOM 3560 C C . GLU B 1 169 ? -16.734 -6.789 13.344 1 76.94 169 GLU B C 1
ATOM 3562 O O . GLU B 1 169 ? -17.562 -6.746 12.43 1 76.94 169 GLU B O 1
ATOM 3567 N N . PHE B 1 170 ? -15.508 -6.461 13.219 1 78.19 170 PHE B N 1
ATOM 3568 C CA . PHE B 1 170 ? -14.984 -6.078 11.906 1 78.19 170 PHE B CA 1
ATOM 3569 C C . PHE B 1 170 ? -14.648 -7.309 11.078 1 78.19 170 PHE B C 1
ATOM 3571 O O . PHE B 1 170 ? -14.438 -8.391 11.625 1 78.19 170 PHE B O 1
ATOM 3578 N N . SER B 1 171 ? -14.711 -7.156 9.828 1 79.06 171 SER B N 1
ATOM 3579 C CA . SER B 1 171 ? -14.266 -8.195 8.906 1 79.06 171 SER B CA 1
ATOM 3580 C C . SER B 1 171 ? -12.805 -8.555 9.148 1 79.06 171 SER B C 1
ATOM 3582 O O . SER B 1 171 ? -12.07 -7.793 9.773 1 79.06 171 SER B O 1
ATOM 3584 N N . THR B 1 172 ? -12.43 -9.672 8.727 1 76.06 172 THR B N 1
ATOM 3585 C CA . THR B 1 172 ? -11.055 -10.148 8.852 1 76.06 172 THR B CA 1
ATOM 3586 C C . THR B 1 172 ? -10.086 -9.172 8.188 1 76.06 172 THR B C 1
ATOM 3588 O O . THR B 1 172 ? -8.992 -8.922 8.703 1 76.06 172 THR B O 1
ATOM 3591 N N . SER B 1 173 ? -10.469 -8.57 7.039 1 79.94 173 SER B N 1
ATOM 3592 C CA . SER B 1 173 ? -9.617 -7.629 6.32 1 79.94 173 SER B CA 1
ATOM 3593 C C . SER B 1 173 ? -9.367 -6.367 7.141 1 79.94 173 SER B C 1
ATOM 3595 O O . SER B 1 173 ? -8.227 -5.906 7.25 1 79.94 173 SER B O 1
ATOM 3597 N N . VAL B 1 174 ? -10.391 -5.891 7.727 1 80.19 174 VAL B N 1
ATOM 3598 C CA . VAL B 1 174 ? -10.258 -4.68 8.531 1 80.19 174 VAL B CA 1
ATOM 3599 C C . VAL B 1 174 ? -9.422 -4.973 9.773 1 80.19 174 VAL B C 1
ATOM 3601 O O . VAL B 1 174 ? -8.57 -4.168 10.164 1 80.19 174 VAL B O 1
ATOM 3604 N N . LYS B 1 175 ? -9.625 -6.137 10.383 1 79.06 175 LYS B N 1
ATOM 3605 C CA . LYS B 1 175 ? -8.844 -6.527 11.555 1 79.06 175 LYS B CA 1
ATOM 3606 C C . LYS B 1 175 ? -7.363 -6.656 11.203 1 79.06 175 LYS B C 1
ATOM 3608 O O . LYS B 1 175 ? -6.496 -6.238 11.977 1 79.06 175 LYS B O 1
ATOM 3613 N N . TYR B 1 176 ? -7.102 -7.188 10.078 1 82.25 176 TYR B N 1
ATOM 3614 C CA . TYR B 1 176 ? -5.723 -7.305 9.617 1 82.25 176 TYR B CA 1
ATOM 3615 C C . TYR B 1 176 ? -5.059 -5.938 9.516 1 82.25 176 TYR B C 1
ATOM 3617 O O . TYR B 1 176 ? -3.945 -5.742 10.008 1 82.25 176 TYR B O 1
ATOM 3625 N N . HIS B 1 177 ? -5.809 -5.004 8.953 1 82.69 177 HIS B N 1
ATOM 3626 C CA . HIS B 1 177 ? -5.211 -3.691 8.727 1 82.69 177 HIS B CA 1
ATOM 3627 C C . HIS B 1 177 ? -5.086 -2.912 10.031 1 82.69 177 HIS B C 1
ATOM 3629 O O . HIS B 1 177 ? -4.172 -2.098 10.188 1 82.69 177 HIS B O 1
ATOM 3635 N N . ILE B 1 178 ? -5.953 -3.172 10.977 1 81.94 178 ILE B N 1
ATOM 3636 C CA . ILE B 1 178 ? -5.812 -2.566 12.289 1 81.94 178 ILE B CA 1
ATOM 3637 C C . ILE B 1 178 ? -4.477 -2.977 12.914 1 81.94 178 ILE B C 1
ATOM 3639 O O . ILE B 1 178 ? -3.768 -2.145 13.477 1 81.94 178 ILE B O 1
ATOM 3643 N N . ASN B 1 179 ? -4.137 -4.176 12.695 1 78.94 179 ASN B N 1
ATOM 3644 C CA . ASN B 1 179 ? -2.916 -4.703 13.297 1 78.94 179 ASN B CA 1
ATOM 3645 C C . ASN B 1 179 ? -1.672 -4.176 12.586 1 78.94 179 ASN B C 1
ATOM 3647 O O . ASN B 1 179 ? -0.612 -4.043 13.195 1 78.94 179 ASN B O 1
ATOM 3651 N N . GLN B 1 180 ? -1.88 -3.783 11.328 1 82.38 180 GLN B N 1
ATOM 3652 C CA . GLN B 1 180 ? -0.733 -3.342 10.539 1 82.38 180 GLN B CA 1
ATOM 3653 C C . GLN B 1 180 ? -0.566 -1.827 10.609 1 82.38 180 GLN B C 1
ATOM 3655 O O . GLN B 1 180 ? 0.492 -1.297 10.266 1 82.38 180 GLN B O 1
ATOM 3660 N N . ARG B 1 181 ? -1.522 -1.156 11.047 1 84.06 181 ARG B N 1
ATOM 3661 C CA . ARG B 1 181 ? -1.584 0.297 10.938 1 84.06 181 ARG B CA 1
ATOM 3662 C C . ARG B 1 181 ? -0.429 0.952 11.688 1 84.06 181 ARG B C 1
ATOM 3664 O O . ARG B 1 181 ? 0.217 1.865 11.172 1 84.06 181 ARG B O 1
ATOM 3671 N N . SER B 1 182 ? -0.189 0.474 12.875 1 81.69 182 SER B N 1
ATOM 3672 C CA . SER B 1 182 ? 0.862 1.084 13.688 1 81.69 182 SER B CA 1
ATOM 3673 C C . SER B 1 182 ? 2.229 0.923 13.023 1 81.69 182 SER B C 1
ATOM 3675 O O . SER B 1 182 ? 3.029 1.859 13.008 1 81.69 182 SER B O 1
ATOM 3677 N N . GLY B 1 183 ? 2.443 -0.26 12.484 1 85.44 183 GLY B N 1
ATOM 3678 C CA . GLY B 1 183 ? 3.703 -0.489 11.797 1 85.44 183 GLY B CA 1
ATOM 3679 C C . GLY B 1 183 ? 3.869 0.378 10.562 1 85.44 183 GLY B C 1
ATOM 3680 O O . GLY B 1 183 ? 4.941 0.939 10.328 1 85.44 183 GLY B O 1
ATOM 3681 N N . LEU B 1 184 ? 2.797 0.506 9.836 1 89.31 184 LEU B N 1
ATOM 3682 C CA . LEU B 1 184 ? 2.838 1.325 8.633 1 89.31 184 LEU B CA 1
ATOM 3683 C C . LEU B 1 184 ? 3.061 2.793 8.977 1 89.31 184 LEU B C 1
ATOM 3685 O O . LEU B 1 184 ? 3.855 3.477 8.328 1 89.31 184 LEU B O 1
ATOM 3689 N N . ASN B 1 185 ? 2.342 3.223 9.977 1 91.19 185 ASN B N 1
ATOM 3690 C CA . ASN B 1 185 ? 2.496 4.598 10.438 1 91.19 185 ASN B CA 1
ATOM 3691 C C . ASN B 1 185 ? 3.934 4.891 10.859 1 91.19 185 ASN B C 1
ATOM 3693 O O . ASN B 1 185 ? 4.5 5.918 10.477 1 91.19 185 ASN B O 1
ATOM 3697 N N . GLN B 1 186 ? 4.457 4.035 11.578 1 89.81 186 GLN B N 1
ATOM 3698 C CA . GLN B 1 186 ? 5.824 4.199 12.062 1 89.81 186 GLN B CA 1
ATOM 3699 C C . GLN B 1 186 ? 6.82 4.188 10.906 1 89.81 186 GLN B C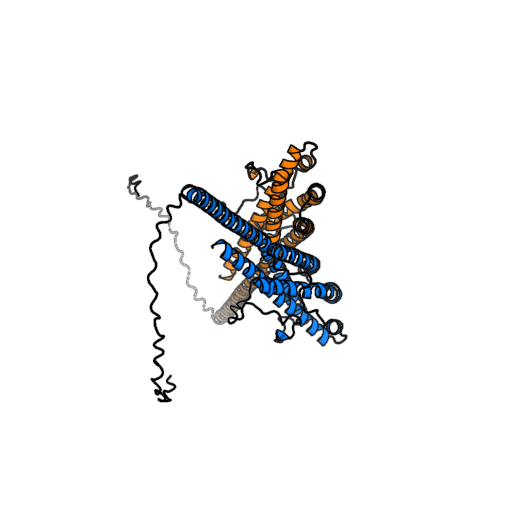 1
ATOM 3701 O O . GLN B 1 186 ? 7.766 4.977 10.891 1 89.81 186 GLN B O 1
ATOM 3706 N N . HIS B 1 187 ? 6.66 3.301 10.047 1 92.25 187 HIS B N 1
ATOM 3707 C CA . HIS B 1 187 ? 7.555 3.209 8.898 1 92.25 187 HIS B CA 1
ATOM 3708 C C . HIS B 1 187 ? 7.543 4.5 8.086 1 92.25 187 HIS B C 1
ATOM 3710 O O . HIS B 1 187 ? 8.602 5.031 7.746 1 92.25 187 HIS B O 1
ATOM 3716 N N . LEU B 1 188 ? 6.344 5.016 7.793 1 93.12 188 LEU B N 1
ATOM 3717 C CA . LEU B 1 188 ? 6.227 6.27 7.059 1 93.12 188 LEU B CA 1
ATOM 3718 C C . LEU B 1 188 ? 6.957 7.395 7.785 1 93.12 188 LEU B C 1
ATOM 3720 O O . LEU B 1 188 ? 7.703 8.156 7.164 1 93.12 188 LEU B O 1
ATOM 3724 N N . GLN B 1 189 ? 6.805 7.449 9.078 1 91.62 189 GLN B N 1
ATOM 3725 C CA . GLN B 1 189 ? 7.434 8.484 9.891 1 91.62 189 GLN B CA 1
ATOM 3726 C C . GLN B 1 189 ? 8.953 8.398 9.812 1 91.62 189 GLN B C 1
ATOM 3728 O O . GLN B 1 189 ? 9.633 9.406 9.617 1 91.62 189 GLN B O 1
ATOM 3733 N N . GLU B 1 190 ? 9.461 7.25 9.953 1 89.56 190 GLU B N 1
ATOM 3734 C CA . GLU B 1 190 ? 10.906 7.055 9.961 1 89.56 190 GLU B CA 1
ATOM 3735 C C . GLU B 1 190 ? 11.523 7.461 8.633 1 89.56 190 GLU B C 1
ATOM 3737 O O . GLU B 1 190 ? 12.547 8.141 8.594 1 89.56 190 GLU B O 1
ATOM 3742 N N . VAL B 1 191 ? 10.914 7.051 7.586 1 90.94 191 VAL B N 1
ATOM 3743 C CA . VAL B 1 191 ? 11.469 7.359 6.27 1 90.94 191 VAL B CA 1
ATOM 3744 C C . VAL B 1 191 ? 11.414 8.867 6.023 1 90.94 191 VAL B C 1
ATOM 3746 O O . VAL B 1 191 ? 12.367 9.453 5.523 1 90.94 191 VAL B O 1
ATOM 3749 N N . LEU B 1 192 ? 10.328 9.508 6.402 1 90.94 192 LEU B N 1
ATOM 3750 C CA . LEU B 1 192 ? 10.172 10.938 6.18 1 90.94 192 LEU B CA 1
ATOM 3751 C C . LEU B 1 192 ? 11.156 11.734 7.035 1 90.94 192 LEU B C 1
ATOM 3753 O O . LEU B 1 192 ? 11.688 12.758 6.594 1 90.94 192 LEU B O 1
ATOM 3757 N N . ILE B 1 193 ? 11.398 11.289 8.234 1 89.06 193 ILE B N 1
ATOM 3758 C CA . ILE B 1 193 ? 12.375 11.938 9.102 1 89.06 193 ILE B CA 1
ATOM 3759 C C . ILE B 1 193 ? 13.773 11.805 8.5 1 89.06 193 ILE B C 1
ATOM 3761 O O . ILE B 1 193 ? 14.547 12.766 8.484 1 89.06 193 ILE B O 1
ATOM 3765 N N . GLN B 1 194 ? 14.055 10.641 8 1 86.25 194 GLN B N 1
ATOM 3766 C CA . GLN B 1 194 ? 15.344 10.43 7.352 1 86.25 194 GLN B CA 1
ATOM 3767 C C . GLN B 1 194 ? 15.5 11.344 6.137 1 86.25 194 GLN B C 1
ATOM 3769 O O . GLN B 1 194 ? 16.578 11.906 5.918 1 86.25 194 GLN B O 1
ATOM 3774 N N . LEU B 1 195 ? 14.461 11.469 5.395 1 84.06 195 LEU B N 1
ATOM 3775 C CA . LEU B 1 195 ? 14.477 12.32 4.207 1 84.06 195 LEU B CA 1
ATOM 3776 C C . LEU B 1 195 ? 14.703 13.781 4.594 1 84.06 195 LEU B C 1
ATOM 3778 O O . LEU B 1 195 ? 15.422 14.5 3.902 1 84.06 195 LEU B O 1
ATOM 3782 N N . SER B 1 196 ? 14.117 14.211 5.633 1 83.56 196 SER B N 1
ATOM 3783 C CA . SER B 1 196 ? 14.258 15.586 6.09 1 83.56 196 SER B CA 1
ATOM 3784 C C . SER B 1 196 ? 15.695 15.891 6.484 1 83.56 196 SER B C 1
ATOM 3786 O O . SER B 1 196 ? 16.188 17 6.25 1 83.56 196 SER B O 1
ATOM 3788 N N . SER B 1 197 ? 16.328 14.945 7.043 1 79.44 197 SER B N 1
ATOM 3789 C CA . SER B 1 197 ? 17.719 15.117 7.461 1 79.44 197 SER B CA 1
ATOM 3790 C C . SER B 1 197 ? 18.656 15.211 6.254 1 79.44 197 SER B C 1
ATOM 3792 O O . SER B 1 197 ? 19.672 15.906 6.305 1 79.44 197 SER B O 1
ATOM 3794 N N . GLN B 1 198 ? 18.297 14.57 5.199 1 75.38 198 GLN B N 1
ATOM 3795 C CA . GLN B 1 198 ? 19.125 14.586 3.988 1 75.38 198 GLN B CA 1
ATOM 3796 C C . GLN B 1 198 ? 19.031 15.938 3.283 1 75.38 198 GLN B C 1
ATOM 3798 O O . GLN B 1 198 ? 19.953 16.344 2.586 1 75.38 198 GLN B O 1
ATOM 3803 N N . PHE B 1 199 ? 17.953 16.641 3.455 1 72.06 199 PHE B N 1
ATOM 3804 C CA . PHE B 1 199 ? 17.766 17.906 2.764 1 72.06 199 PHE B CA 1
ATOM 3805 C C . PHE B 1 199 ? 17.906 19.078 3.73 1 72.06 199 PHE B C 1
ATOM 3807 O O . PHE B 1 199 ? 17.578 20.219 3.393 1 72.06 199 PHE B O 1
ATOM 3814 N N . ASP B 1 200 ? 18.375 18.812 4.793 1 66.75 200 ASP B N 1
ATOM 3815 C CA . ASP B 1 200 ? 18.703 19.828 5.789 1 66.75 200 ASP B CA 1
ATOM 3816 C C . ASP B 1 200 ? 17.469 20.594 6.238 1 66.75 200 ASP B C 1
ATOM 3818 O O . ASP B 1 200 ? 17.5 21.812 6.398 1 66.75 200 ASP B O 1
ATOM 3822 N N . TYR B 1 201 ? 16.281 19.969 6.129 1 69.94 201 TYR B N 1
ATOM 3823 C CA . TYR B 1 201 ? 15.086 20.641 6.621 1 69.94 201 TYR B CA 1
ATOM 3824 C C . TYR B 1 201 ? 15.031 20.609 8.141 1 69.94 201 TYR B C 1
ATOM 3826 O O . TYR B 1 201 ? 14.25 21.328 8.766 1 69.94 201 TYR B O 1
ATOM 3834 N N . GLU B 1 202 ? 16.016 20.5 8.828 1 67.12 202 GLU B N 1
ATOM 3835 C CA . GLU B 1 202 ? 16.109 20.406 10.281 1 67.12 202 GLU B CA 1
ATOM 3836 C C . GLU B 1 202 ? 14.789 19.938 10.891 1 67.12 202 GLU B C 1
ATOM 3838 O O . GLU B 1 202 ? 14.195 20.641 11.719 1 67.12 202 GLU B O 1
ATOM 3843 N N . ILE B 1 203 ? 14.039 19.094 10.312 1 73 203 ILE B N 1
ATOM 3844 C CA . ILE B 1 203 ? 12.812 18.578 10.906 1 73 203 ILE B CA 1
ATOM 3845 C C . ILE B 1 203 ? 13.133 17.422 11.852 1 73 203 ILE B C 1
ATOM 3847 O O . ILE B 1 203 ? 13.906 16.531 11.5 1 73 203 ILE B O 1
ATOM 3851 N N . THR B 1 204 ? 12.805 17.656 13.195 1 66.19 204 THR B N 1
ATOM 3852 C CA . THR B 1 204 ? 13.023 16.609 14.188 1 66.19 204 THR B CA 1
ATOM 3853 C C . THR B 1 204 ? 11.727 15.844 14.445 1 66.19 204 THR B C 1
ATOM 3855 O O . THR B 1 204 ? 10.664 16.219 13.938 1 66.19 204 THR B O 1
ATOM 3858 N N . THR B 1 205 ? 11.898 14.75 15.062 1 64 205 THR B N 1
ATOM 3859 C CA . THR B 1 205 ? 10.797 13.883 15.469 1 64 205 THR B CA 1
ATOM 3860 C C . THR B 1 205 ? 9.766 14.664 16.281 1 64 205 THR B C 1
ATOM 3862 O O . THR B 1 205 ? 8.633 14.219 16.453 1 64 205 THR B O 1
ATOM 3865 N N . ASP B 1 206 ? 10.273 15.828 16.578 1 72.81 206 ASP B N 1
ATOM 3866 C CA . ASP B 1 206 ? 9.406 16.516 17.531 1 72.81 206 ASP B CA 1
ATOM 3867 C C . ASP B 1 206 ? 8.539 17.562 16.844 1 72.81 206 ASP B C 1
ATOM 3869 O O . ASP B 1 206 ? 8.273 18.625 17.391 1 72.81 206 ASP B O 1
ATOM 3873 N N . VAL B 1 207 ? 8.094 17.266 15.703 1 82.25 207 VAL B N 1
ATOM 3874 C CA . VAL B 1 207 ? 7.16 18.172 15.039 1 82.25 207 VAL B CA 1
ATOM 3875 C C . VAL B 1 207 ? 5.879 18.281 15.859 1 82.25 207 VAL B C 1
ATOM 3877 O O . VAL B 1 207 ? 5.398 17.281 16.406 1 82.25 207 VAL B O 1
ATOM 3880 N N . GLU B 1 208 ? 5.426 19.531 16.016 1 85 208 GLU B N 1
ATOM 3881 C CA . GLU B 1 208 ? 4.195 19.766 16.766 1 85 208 GLU B CA 1
ATOM 3882 C C . GLU B 1 208 ? 3.025 19 16.156 1 85 208 GLU B C 1
ATOM 3884 O O . GLU B 1 208 ? 2.875 18.953 14.93 1 85 208 GLU B O 1
ATOM 3889 N N . TYR B 1 209 ? 2.311 18.328 17.031 1 88.94 209 TYR B N 1
ATOM 3890 C CA . TYR B 1 209 ? 1.14 17.594 16.578 1 88.94 209 TYR B CA 1
ATOM 3891 C C . TYR B 1 209 ? -0.018 17.75 17.562 1 88.94 209 TYR B C 1
ATOM 3893 O O . TYR B 1 209 ? 0.161 18.266 18.672 1 88.94 209 TYR B O 1
ATOM 3901 N N . ALA B 1 210 ? -1.206 17.422 17.109 1 90.94 210 ALA B N 1
ATOM 3902 C CA . ALA B 1 210 ? -2.418 17.516 17.922 1 90.94 210 ALA B CA 1
ATOM 3903 C C . ALA B 1 210 ? -2.803 16.156 18.484 1 90.94 210 ALA B C 1
ATOM 3905 O O . ALA B 1 210 ? -3.297 15.289 17.75 1 90.94 210 ALA B O 1
ATOM 3906 N N . PRO B 1 211 ? -2.625 15.953 19.812 1 89.62 211 PRO B N 1
ATOM 3907 C CA . PRO B 1 211 ? -3.027 14.672 20.406 1 89.62 211 PRO B CA 1
ATOM 3908 C C . PRO B 1 211 ? -4.543 14.516 20.484 1 89.62 211 PRO B C 1
ATOM 3910 O O . PRO B 1 211 ? -5.266 15.5 20.625 1 89.62 211 PRO B O 1
ATOM 3913 N N . TYR B 1 212 ? -4.957 13.297 20.391 1 90.75 212 TYR B N 1
ATOM 3914 C CA . TYR B 1 212 ? -6.379 13.008 20.516 1 90.75 212 TYR B CA 1
ATOM 3915 C C . TYR B 1 212 ? -6.816 13.102 21.969 1 90.75 212 TYR B C 1
ATOM 3917 O O . TYR B 1 212 ? -6.195 12.508 22.859 1 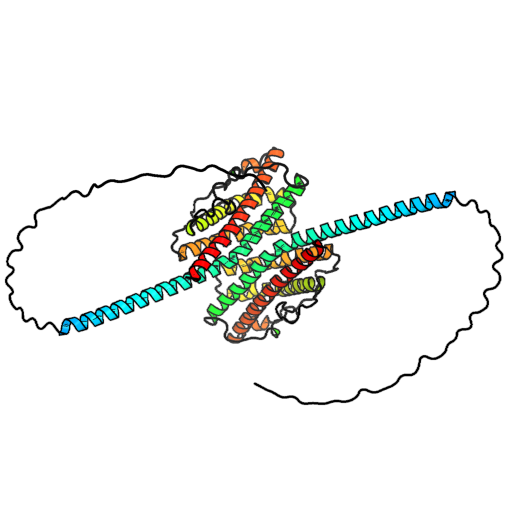90.75 212 TYR B O 1
ATOM 3925 N N . ARG B 1 213 ? -7.957 13.805 22.266 1 87.88 213 ARG B N 1
ATOM 3926 C CA . ARG B 1 213 ? -8.398 14.055 23.641 1 87.88 213 ARG B CA 1
ATOM 3927 C C . ARG B 1 213 ? -9.797 13.5 23.875 1 87.88 213 ARG B C 1
ATOM 3929 O O . ARG B 1 213 ? -10.422 13.797 24.891 1 87.88 213 ARG B O 1
ATOM 3936 N N . GLY B 1 214 ? -10.281 12.672 23 1 87.56 214 GLY B N 1
ATOM 3937 C CA . GLY B 1 214 ? -11.656 12.234 23.125 1 87.56 214 GLY B CA 1
ATOM 3938 C C . GLY B 1 214 ? -11.797 10.844 23.719 1 87.56 214 GLY B C 1
ATOM 3939 O O . GLY B 1 214 ? -12.82 10.18 23.531 1 87.56 214 GLY B O 1
ATOM 3940 N N . LEU B 1 215 ? -10.789 10.359 24.516 1 86.88 215 LEU B N 1
ATOM 3941 C CA . LEU B 1 215 ? -10.805 9.008 25.062 1 86.88 215 LEU B CA 1
ATOM 3942 C C . LEU B 1 215 ? -11.984 8.828 26.016 1 86.88 215 LEU B C 1
ATOM 3944 O O . LEU B 1 215 ? -12.633 7.777 26.016 1 86.88 215 LEU B O 1
ATOM 3948 N N . GLN B 1 216 ? -12.328 9.797 26.75 1 89.19 216 GLN B N 1
ATOM 3949 C CA . GLN B 1 216 ? -13.422 9.711 27.703 1 89.19 216 GLN B CA 1
ATOM 3950 C C . GLN B 1 216 ? -14.758 9.484 27.016 1 89.19 216 GLN B C 1
ATOM 3952 O O . GLN B 1 216 ? -15.594 8.719 27.5 1 89.19 216 GLN B O 1
ATOM 3957 N N . ASN B 1 217 ? -14.898 10.117 25.891 1 89.69 217 ASN B N 1
ATOM 3958 C CA . ASN B 1 217 ? -16.125 9.945 25.141 1 89.69 217 ASN B CA 1
ATOM 3959 C C . ASN B 1 217 ? -16.203 8.555 24.516 1 89.69 217 ASN B C 1
ATOM 3961 O O . ASN B 1 217 ? -17.297 7.969 24.406 1 89.69 217 ASN B O 1
ATOM 3965 N N . LEU B 1 218 ? -15.117 8.008 24.156 1 87.69 218 LEU B N 1
ATOM 3966 C CA . LEU B 1 218 ? -15.062 6.676 23.578 1 87.69 218 LEU B CA 1
ATOM 3967 C C . LEU B 1 218 ? -15.398 5.613 24.609 1 87.69 218 LEU B C 1
ATOM 3969 O O . LEU B 1 218 ? -15.914 4.543 24.266 1 87.69 218 LEU B O 1
ATOM 3973 N N . GLN B 1 219 ? -15.148 5.945 25.875 1 87.44 219 GLN B N 1
ATOM 3974 C CA . GLN B 1 219 ? -15.375 4.988 26.953 1 87.44 219 GLN B CA 1
ATOM 3975 C C . GLN B 1 219 ? -16.641 5.332 27.734 1 87.44 219 GLN B C 1
ATOM 3977 O O . GLN B 1 219 ? -16.875 4.812 28.828 1 87.44 219 GLN B O 1
ATOM 3982 N N . SER B 1 220 ? -17.422 6.168 27.109 1 89.75 220 SER B N 1
ATOM 3983 C CA . SER B 1 220 ? -18.641 6.613 27.797 1 89.75 220 SER B CA 1
ATOM 3984 C C . SER B 1 220 ? -19.594 5.449 28.016 1 89.75 220 SER B C 1
ATOM 3986 O O . SER B 1 220 ? -19.688 4.547 27.188 1 89.75 220 SER B O 1
ATOM 3988 N N . ASN B 1 221 ? -20.328 5.516 29.094 1 89.75 221 ASN B N 1
ATOM 3989 C CA . ASN B 1 221 ? -21.375 4.527 29.359 1 89.75 221 ASN B CA 1
ATOM 3990 C C . ASN B 1 221 ? -22.656 4.832 28.594 1 89.75 221 ASN B C 1
ATOM 3992 O O . ASN B 1 221 ? -23.547 3.99 28.516 1 89.75 221 ASN B O 1
ATOM 3996 N N . VAL B 1 222 ? -22.719 5.965 28.078 1 92.44 222 VAL B N 1
ATOM 3997 C CA . VAL B 1 222 ? -23.859 6.336 27.234 1 92.44 222 VAL B CA 1
ATOM 3998 C C . VAL B 1 222 ? -23.609 5.867 25.797 1 92.44 222 VAL B C 1
ATOM 4000 O O . VAL B 1 222 ? -22.703 6.363 25.125 1 92.44 222 VAL B O 1
ATOM 4003 N N . GLU B 1 223 ? -24.469 5.023 25.328 1 87.75 223 GLU B N 1
ATOM 4004 C CA . GLU B 1 223 ? -24.281 4.355 24.047 1 87.75 223 GLU B CA 1
ATOM 4005 C C . GLU B 1 223 ? -24.203 5.363 22.906 1 87.75 223 GLU B C 1
ATOM 4007 O O . GLU B 1 223 ? -23.359 5.254 22.031 1 87.75 223 GLU B O 1
ATOM 4012 N N . LEU B 1 224 ? -25.109 6.285 22.906 1 88.5 224 LEU B N 1
ATOM 4013 C CA . LEU B 1 224 ? -25.156 7.254 21.828 1 88.5 224 LEU B CA 1
ATOM 4014 C C . LEU B 1 224 ? -23.875 8.086 21.781 1 88.5 224 LEU B C 1
ATOM 4016 O O . LEU B 1 224 ? -23.375 8.391 20.688 1 88.5 224 LEU B O 1
ATOM 4020 N N . VAL B 1 225 ? -23.391 8.5 22.906 1 90.5 225 VAL B N 1
ATOM 4021 C CA . VAL B 1 225 ? -22.141 9.258 22.984 1 90.5 225 VAL B CA 1
ATOM 4022 C C . VAL B 1 225 ? -20.984 8.422 22.453 1 90.5 225 VAL B C 1
ATOM 4024 O O . VAL B 1 225 ? -20.156 8.906 21.688 1 90.5 225 VAL B O 1
ATOM 4027 N N . ARG B 1 226 ? -20.953 7.219 22.828 1 89 226 ARG B N 1
ATOM 4028 C CA . ARG B 1 226 ? -19.906 6.312 22.391 1 89 226 ARG B CA 1
ATOM 4029 C C . ARG B 1 226 ? -19.969 6.105 20.875 1 89 226 ARG B C 1
ATOM 4031 O O . ARG B 1 226 ? -18.938 6.219 20.188 1 89 226 ARG B O 1
ATOM 4038 N N . LEU B 1 227 ? -21.141 5.875 20.344 1 88.12 227 LEU B N 1
ATOM 4039 C CA . LEU B 1 227 ? -21.312 5.609 18.922 1 88.12 227 LEU B CA 1
ATOM 4040 C C . LEU B 1 227 ? -20.922 6.824 18.094 1 88.12 227 LEU B C 1
ATOM 4042 O O . LEU B 1 227 ? -20.219 6.695 17.094 1 88.12 227 LEU B O 1
ATOM 4046 N N . PHE B 1 228 ? -21.297 7.922 18.562 1 90.12 228 PHE B N 1
ATOM 4047 C CA . PHE B 1 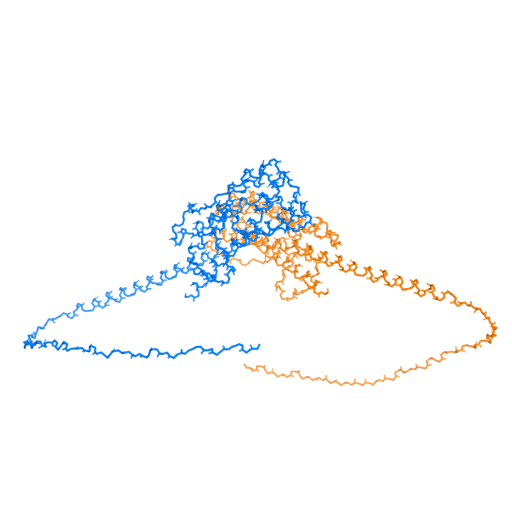228 ? -21 9.141 17.812 1 90.12 228 PHE B CA 1
ATOM 4048 C C . PHE B 1 228 ? -19.516 9.469 17.906 1 90.12 228 PHE B C 1
ATOM 4050 O O . PHE B 1 228 ? -18.922 9.977 16.938 1 90.12 228 PHE B O 1
ATOM 4057 N N . SER B 1 229 ? -18.953 9.211 19.031 1 90.5 229 SER B N 1
ATOM 4058 C CA . SER B 1 229 ? -17.516 9.461 19.188 1 90.5 229 SER B CA 1
ATOM 4059 C C . SER B 1 229 ? -16.688 8.555 18.297 1 90.5 229 SER B C 1
ATOM 4061 O O . SER B 1 229 ? -15.727 9.008 17.672 1 90.5 229 SER B O 1
ATOM 4063 N N . PHE B 1 230 ? -17.109 7.332 18.172 1 90.06 230 PHE B N 1
ATOM 4064 C CA . PHE B 1 230 ? -16.406 6.414 17.281 1 90.06 230 PHE B CA 1
ATOM 4065 C C . PHE B 1 230 ? -16.609 6.824 15.82 1 90.06 230 PHE B C 1
ATOM 4067 O O . PHE B 1 230 ? -15.664 6.77 15.023 1 90.06 230 PHE B O 1
ATOM 4074 N N . GLN B 1 231 ? -17.766 7.203 15.547 1 91.44 231 GLN B N 1
ATOM 4075 C CA . GLN B 1 231 ? -18.016 7.656 14.188 1 91.44 231 GLN B CA 1
ATOM 4076 C C . GLN B 1 231 ? -17.125 8.828 13.812 1 91.44 231 GLN B C 1
ATOM 4078 O O . GLN B 1 231 ? -16.531 8.836 12.727 1 91.44 231 GLN B O 1
ATOM 4083 N N . ASN B 1 232 ? -17.047 9.75 14.695 1 91.5 232 ASN B N 1
ATOM 4084 C CA . ASN B 1 232 ? -16.188 10.906 14.445 1 91.5 232 ASN B CA 1
ATOM 4085 C C . ASN B 1 232 ? -14.719 10.5 14.352 1 91.5 232 ASN B C 1
ATOM 4087 O O . ASN B 1 232 ? -13.977 11.039 13.531 1 91.5 232 ASN B O 1
ATOM 4091 N N . PHE B 1 233 ? -14.328 9.633 15.18 1 92.44 233 PHE B N 1
ATOM 4092 C CA . PHE B 1 233 ? -12.961 9.125 15.18 1 92.44 233 PHE B CA 1
ATOM 4093 C C . PHE B 1 233 ? -12.609 8.516 13.828 1 92.44 233 PHE B C 1
ATOM 4095 O O . PHE B 1 233 ? -11.578 8.852 13.242 1 92.44 233 PHE B O 1
ATOM 4102 N N . PHE B 1 234 ? -13.477 7.707 13.297 1 92.06 234 PHE B N 1
ATOM 4103 C CA . PHE B 1 234 ? -13.234 7.035 12.023 1 92.06 234 PHE B CA 1
ATOM 4104 C C . PHE B 1 234 ? -13.289 8.023 10.867 1 92.06 234 PHE B C 1
ATOM 4106 O O . PHE B 1 234 ? -12.492 7.938 9.93 1 92.06 234 PHE B O 1
ATOM 4113 N N . ARG B 1 235 ? -14.141 8.883 10.93 1 93 235 ARG B N 1
ATOM 4114 C CA . ARG B 1 235 ? -14.258 9.898 9.898 1 93 235 ARG B CA 1
ATOM 4115 C C . ARG B 1 235 ? -13 10.758 9.828 1 93 235 ARG B C 1
ATOM 4117 O O . ARG B 1 235 ? -12.5 11.047 8.734 1 93 235 ARG B O 1
ATOM 4124 N N . CYS B 1 236 ? -12.555 11.188 10.953 1 94.56 236 CYS B N 1
ATOM 4125 C CA . CYS B 1 236 ? -11.344 11.992 11 1 94.56 236 CYS B CA 1
ATOM 4126 C C . CYS B 1 236 ? -10.141 11.211 10.477 1 94.56 236 CYS B C 1
ATOM 4128 O O . CYS B 1 236 ? -9.297 11.758 9.766 1 94.56 236 CYS B O 1
ATOM 4130 N N . MET B 1 237 ? -10.039 9.977 10.836 1 93.56 237 MET B N 1
ATOM 4131 C CA . MET B 1 237 ? -8.977 9.117 10.328 1 93.56 237 MET B CA 1
ATOM 4132 C C . MET B 1 237 ? -9.031 9.039 8.805 1 93.56 237 MET B C 1
ATOM 4134 O O . MET B 1 237 ? -7.992 9.117 8.141 1 93.56 237 MET B O 1
ATOM 4138 N N . PHE B 1 238 ? -10.203 8.914 8.305 1 95.06 238 PHE B N 1
ATOM 4139 C CA . PHE B 1 238 ? -10.414 8.836 6.867 1 95.06 238 PHE B CA 1
ATOM 4140 C C . PHE B 1 238 ? -9.922 10.102 6.176 1 95.06 238 PHE B C 1
ATOM 4142 O O . PHE B 1 238 ? -9.164 10.031 5.207 1 95.06 238 PHE B O 1
ATOM 4149 N N . TYR B 1 239 ? -10.25 11.188 6.641 1 94.25 239 TYR B N 1
ATOM 4150 C CA . TYR B 1 239 ? -9.867 12.469 6.051 1 94.25 239 TYR B CA 1
ATOM 4151 C C . TYR B 1 239 ? -8.367 12.688 6.145 1 94.25 239 TYR B C 1
ATOM 4153 O O . TYR B 1 239 ? -7.738 13.148 5.188 1 94.25 239 TYR B O 1
ATOM 4161 N N . ASP B 1 240 ? -7.871 12.398 7.262 1 95.62 240 ASP B N 1
ATOM 4162 C CA . ASP B 1 240 ? -6.445 12.641 7.465 1 95.62 240 ASP B CA 1
ATOM 4163 C C . ASP B 1 240 ? -5.602 11.695 6.613 1 95.62 240 ASP B C 1
ATOM 4165 O O . ASP B 1 240 ? -4.531 12.078 6.133 1 95.62 240 ASP B O 1
ATOM 4169 N N . ASN B 1 241 ? -6.008 10.469 6.453 1 96.12 241 ASN B N 1
ATOM 4170 C CA . ASN B 1 241 ? -5.281 9.562 5.57 1 96.12 241 ASN B CA 1
ATOM 4171 C C . ASN B 1 241 ? -5.336 10.031 4.117 1 96.12 241 ASN B C 1
ATOM 4173 O O . ASN B 1 241 ? -4.367 9.875 3.373 1 96.12 241 ASN B O 1
ATOM 4177 N N . ARG B 1 242 ? -6.438 10.57 3.744 1 95 242 ARG B N 1
ATOM 4178 C CA . ARG B 1 242 ? -6.523 11.188 2.424 1 95 242 ARG B CA 1
ATOM 4179 C C . ARG B 1 242 ? -5.527 12.328 2.285 1 95 242 ARG B C 1
ATOM 4181 O O . ARG B 1 242 ? -4.844 12.445 1.265 1 95 242 ARG B O 1
ATOM 4188 N N . LYS B 1 243 ? -5.484 13.188 3.26 1 94.56 243 LYS B N 1
ATOM 4189 C CA . LYS B 1 243 ? -4.531 14.289 3.252 1 94.56 243 LYS B CA 1
ATOM 4190 C C . LYS B 1 243 ? -3.102 13.781 3.1 1 94.56 243 LYS B C 1
ATOM 4192 O O . LYS B 1 243 ? -2.311 14.359 2.348 1 94.56 243 LYS B O 1
ATOM 4197 N N . ILE B 1 244 ? -2.758 12.734 3.809 1 96.25 244 ILE B N 1
ATOM 4198 C CA . ILE B 1 244 ? -1.409 12.18 3.771 1 96.25 244 ILE B CA 1
ATOM 4199 C C . ILE B 1 244 ? -1.067 11.75 2.348 1 96.25 244 ILE B C 1
ATOM 4201 O O . ILE B 1 244 ? 0.022 12.047 1.848 1 96.25 244 ILE B O 1
ATOM 4205 N N . VAL B 1 245 ? -2.004 11.07 1.711 1 95.56 245 VAL B N 1
ATOM 4206 C CA . VAL B 1 245 ? -1.79 10.656 0.329 1 95.56 245 VAL B CA 1
ATOM 4207 C C . VAL B 1 245 ? -1.529 11.875 -0.545 1 95.56 245 VAL B C 1
ATOM 4209 O O . VAL B 1 245 ? -0.566 11.906 -1.314 1 95.56 245 VAL B O 1
ATOM 4212 N N . GLU B 1 246 ? -2.307 12.836 -0.389 1 93.5 246 GLU B N 1
ATOM 4213 C CA . GLU B 1 246 ? -2.209 14.031 -1.219 1 93.5 246 GLU B CA 1
ATOM 4214 C C . GLU B 1 246 ? -0.89 14.758 -0.98 1 93.5 246 GLU B C 1
ATOM 4216 O O . GLU B 1 246 ? -0.227 15.18 -1.93 1 93.5 246 GLU B O 1
ATOM 4221 N N . TYR B 1 247 ? -0.526 14.922 0.236 1 94.12 247 TYR B N 1
ATOM 4222 C CA . TYR B 1 247 ? 0.727 15.602 0.554 1 94.12 247 TYR B CA 1
ATOM 4223 C C . TYR B 1 247 ? 1.917 14.836 -0.011 1 94.12 247 TYR B C 1
ATOM 4225 O O . TYR B 1 247 ? 2.854 15.438 -0.544 1 94.12 247 TYR B O 1
ATOM 4233 N N . LEU B 1 248 ? 1.904 13.547 0.1 1 94.19 248 LEU B N 1
ATOM 4234 C CA . LEU B 1 248 ? 3.008 12.742 -0.414 1 94.19 248 LEU B CA 1
ATOM 4235 C C . LEU B 1 248 ? 3.104 12.859 -1.932 1 94.19 248 LEU B C 1
ATOM 4237 O O . LEU B 1 248 ? 4.203 12.945 -2.484 1 94.19 248 LEU B O 1
ATOM 4241 N N . LYS B 1 249 ? 1.988 12.836 -2.584 1 92.69 249 LYS B N 1
ATOM 4242 C CA . LYS B 1 249 ? 1.984 13.023 -4.031 1 92.69 249 LYS B CA 1
ATOM 4243 C C . LYS B 1 249 ? 2.578 14.375 -4.41 1 92.69 249 LYS B C 1
ATOM 4245 O O . LYS B 1 249 ? 3.363 14.477 -5.355 1 92.69 249 LYS B O 1
ATOM 4250 N N . GLU B 1 250 ? 2.236 15.398 -3.691 1 89.81 250 GLU B N 1
ATOM 4251 C CA . GLU B 1 250 ? 2.752 16.734 -3.971 1 89.81 250 GLU B CA 1
ATOM 4252 C C . GLU B 1 250 ? 4.25 16.812 -3.686 1 89.81 250 GLU B C 1
ATOM 4254 O O . GLU B 1 250 ? 4.98 17.531 -4.375 1 89.81 250 GLU B O 1
ATOM 4259 N N . LEU B 1 251 ? 4.66 16.203 -2.631 1 89.62 251 LEU B N 1
ATOM 4260 C CA . LEU B 1 251 ? 6.09 16.156 -2.34 1 89.62 251 LEU B CA 1
ATOM 4261 C C . LEU B 1 251 ? 6.859 15.531 -3.494 1 89.62 251 LEU B C 1
ATOM 4263 O O . LEU B 1 251 ? 7.945 16 -3.846 1 89.62 251 LEU B O 1
ATOM 4267 N N . LEU B 1 252 ? 6.297 14.516 -4.062 1 88.19 252 LEU B N 1
ATOM 4268 C CA . LEU B 1 252 ? 6.93 13.867 -5.207 1 88.19 252 LEU B CA 1
ATOM 4269 C C . LEU B 1 252 ? 6.961 14.797 -6.41 1 88.19 252 LEU B C 1
ATOM 4271 O O . LEU B 1 252 ? 7.969 14.875 -7.117 1 88.19 252 LEU B O 1
ATOM 4275 N N . VAL B 1 253 ? 5.867 15.484 -6.664 1 85.94 253 VAL B N 1
ATOM 4276 C CA . VAL B 1 253 ? 5.777 16.422 -7.781 1 85.94 253 VAL B CA 1
ATOM 4277 C C . VAL B 1 253 ? 6.824 17.516 -7.621 1 85.94 253 VAL B C 1
ATOM 4279 O O . VAL B 1 253 ? 7.469 17.922 -8.594 1 85.94 253 VAL B O 1
ATOM 4282 N N . ASP B 1 254 ? 7.062 18 -6.43 1 81.56 254 ASP B N 1
ATOM 4283 C CA . ASP B 1 254 ? 8.07 19.016 -6.148 1 81.56 254 ASP B CA 1
ATOM 4284 C C . ASP B 1 254 ? 9.461 18.547 -6.566 1 81.56 254 ASP B C 1
ATOM 4286 O O . ASP B 1 254 ? 10.234 19.312 -7.133 1 81.56 254 ASP B O 1
ATOM 4290 N N . VAL B 1 255 ? 9.711 17.359 -6.266 1 78.69 255 VAL B N 1
ATOM 4291 C CA . VAL B 1 255 ? 11.031 16.797 -6.527 1 78.69 255 VAL B CA 1
ATOM 4292 C C . VAL B 1 255 ? 11.219 16.594 -8.031 1 78.69 255 VAL B C 1
ATOM 4294 O O . VAL B 1 255 ? 12.305 16.844 -8.562 1 78.69 255 VAL B O 1
ATOM 4297 N N . LEU B 1 256 ? 10.203 16.188 -8.719 1 76.38 256 LEU B N 1
ATOM 4298 C CA . LEU B 1 256 ? 10.273 15.945 -10.156 1 76.38 256 LEU B CA 1
ATOM 4299 C C . LEU B 1 256 ? 10.453 17.266 -10.922 1 76.38 256 LEU B C 1
ATOM 4301 O O . LEU B 1 256 ? 11.102 17.297 -11.961 1 76.38 256 LEU B O 1
ATOM 4305 N N . LYS B 1 257 ? 9.891 18.312 -10.406 1 70.88 257 LYS B N 1
ATOM 4306 C CA . LYS B 1 257 ? 10.055 19.625 -11.016 1 70.88 257 LYS B CA 1
ATOM 4307 C C . LYS B 1 257 ? 11.492 20.125 -10.875 1 70.88 257 LYS B C 1
ATOM 4309 O O . LYS B 1 257 ? 12.016 20.797 -11.773 1 70.88 257 LYS B O 1
ATOM 4314 N N . TYR B 1 258 ? 12.109 19.797 -9.789 1 65.19 258 TYR B N 1
ATOM 4315 C CA . TYR B 1 258 ? 13.484 20.203 -9.578 1 65.19 258 TYR B CA 1
ATOM 4316 C C . TYR B 1 258 ? 14.438 19.438 -10.492 1 65.19 258 TYR B C 1
ATOM 4318 O O . TYR B 1 258 ? 15.477 19.969 -10.898 1 65.19 258 TYR B O 1
ATOM 4326 N N . ASN B 1 259 ? 14.125 18.203 -10.758 1 57.34 259 ASN B N 1
ATOM 4327 C CA . ASN B 1 259 ? 14.992 17.391 -11.602 1 57.34 259 ASN B CA 1
ATOM 4328 C C . ASN B 1 259 ? 14.984 17.891 -13.047 1 57.34 259 ASN B C 1
ATOM 4330 O O . ASN B 1 259 ? 15.938 17.656 -13.789 1 57.34 259 ASN B O 1
ATOM 4334 N N . LYS B 1 260 ? 13.93 18.516 -13.531 1 53.62 260 LYS B N 1
ATOM 4335 C CA . LYS B 1 260 ? 13.883 19.047 -14.891 1 53.62 260 LYS B CA 1
ATOM 4336 C C . LYS B 1 260 ? 14.711 20.328 -15.008 1 53.62 260 LYS B C 1
ATOM 4338 O O . LYS B 1 260 ? 15.047 20.75 -16.109 1 53.62 260 LYS B O 1
ATOM 4343 N N . CYS B 1 261 ? 15.055 20.953 -13.891 1 38.81 261 CYS B N 1
ATOM 4344 C CA . CYS B 1 261 ? 15.875 22.125 -14.117 1 38.81 261 CYS B CA 1
ATOM 4345 C C . CYS B 1 261 ? 17.344 21.75 -14.266 1 38.81 261 CYS B C 1
ATOM 4347 O O . CYS B 1 261 ? 17.844 20.875 -13.539 1 38.81 261 CYS B O 1
#

Radius of gyration: 37.63 Å; Cα contacts (8 Å, |Δi|>4): 375; chains: 2; bounding box: 127×106×93 Å

Nearest PDB structures (foldseek):
  2q98-assembly1_A  TM=8.644E-01  e=3.012E-07  Homo sapiens
  3ncf-assembly1_A  TM=8.353E-01  e=1.278E-06  Homo sapiens
  3nce-assembly1_A  TM=8.347E-01  e=1.791E-06  Homo sapiens
  3ncc-assembly1_A  TM=8.343E-01  e=1.973E-06  Homo sapiens
  1rw5-assembly1_A  TM=8.533E-01  e=3.228E-05  Homo sapiens

Sequence (522 aa):
MHAHVQRYRDARQNVKNACGGALGRYPHCGRNEHHEFKHRPSNCLCWLVLLLLLMSSLLLFEDVASSVCDQKRIQNYGKQILPLIPEAHVMFYFSKSLMNEYEKKYFNGPFPLIVPFDVCHTAITPALDDRSHEWGIKHVQRLKYVLSLLNSWRESMKILLNEAYHLLEFSTSVKYHINQRSGLNQHLQEVLIQLSSQFDYEITTDVEYAPYRGLQNLQSNVELVRLFSFQNFFRCMFYDNRKIVEYLKELLVDVLKYNKCMHAHVQRYRDARQNVKNACGGALGRYPHCGRNEHHEFKHRPSNCLCWLVLLLLLMSSLLLFEDVASSVCDQKRIQNYGKQILPLIPEAHVMFYFSKSLMNEYEKKYFNGPFPLIVPFDVCHTAITPALDDRSHEWGIKHVQRLKYVLSLLNSWRESMKILLNEAYHLLEFSTSVKYHINQRSGLNQHLQEVLIQLSSQFDYEITTDVEYAPYRGLQNLQSNVELVRLFSFQNFFRCMFYDNRKIVEYLKELLVDVLKYNKC

Secondary structure (DSSP, 8-state):
----------------------------------------THHHHHHHHHHHHHHHHHHHHHHHHHHHHHHHHHHHHHHHHTTHHHHHHHHHHHHHHHHHHHHHHHHSSS--S---GGGSTTTTSPPS--TT------HHHHHHHHHHHHHHHHHHHHHIIIIITTT----HHHHHHHHHHHHHHHHHHHHHHHHHHHTT----TT--------HHHHT-SSHHHHHHHHHHHHHHHHHHHHHHHHHHHHHHHHHHHHHH-/-----------------------------------------HHHHHHHHHHHHHHHHHHHHHHHHHHHHHHHHHHHHHHHHTTHHHHHHHHHHHHHHHHHHHHHHHHSSS-SS---GGGSTTTTSPPS-STT------HHHHHHHHHHHHHHHHHHHHHIIIIITTT----HHHHHHHHHHHHHHHHHHHHHHHHHHHTT----TT--------HHHHT-SSHHHHHHHHHHHHHHHHHHHHHHHHHHHHHHHHHHHHHT-

Solvent-accessible surface area (backbone atoms only — not comparable to full-atom values): 30821 Å² total; per-residue (Å²): 141,70,85,86,76,82,89,91,81,76,96,77,77,86,91,86,75,87,73,79,73,88,74,76,80,79,74,82,81,76,89,80,79,76,79,81,75,80,78,75,65,65,73,62,56,55,58,49,50,50,51,50,50,51,50,50,48,50,51,50,49,47,50,48,52,51,49,49,51,48,48,50,50,40,52,51,50,44,63,62,50,58,54,46,46,28,49,32,44,37,52,25,44,47,30,47,50,48,39,50,53,51,21,40,73,76,55,74,33,74,72,87,72,89,73,67,65,77,74,33,66,59,46,87,60,78,68,72,76,54,76,83,43,82,54,82,62,44,70,67,55,46,53,49,50,46,51,14,52,48,54,22,46,58,62,46,45,54,48,45,66,69,60,45,53,79,71,43,91,63,56,70,68,52,52,53,45,60,70,44,44,63,58,50,48,50,51,55,49,53,52,52,44,54,52,26,58,75,68,67,58,78,53,61,95,74,54,75,56,44,68,72,80,59,63,66,43,55,67,39,90,47,63,68,57,19,53,51,40,48,50,50,51,34,50,41,49,27,54,50,30,47,40,43,36,52,45,50,54,50,53,45,52,54,41,55,56,55,68,75,99,139,65,92,80,83,65,98,74,84,95,85,84,91,91,84,88,76,90,67,83,72,91,69,80,84,79,80,84,80,75,82,78,80,74,81,81,76,82,74,82,62,68,75,61,56,57,57,50,50,51,52,49,50,51,51,50,49,51,52,50,49,48,50,49,51,52,48,50,50,47,46,52,50,40,50,51,50,42,63,61,49,58,55,46,46,29,49,34,43,37,52,26,46,47,30,47,51,49,39,50,53,51,21,41,73,76,55,74,32,73,71,86,72,89,74,68,64,76,73,35,66,60,46,85,60,78,66,69,79,50,76,80,44,86,50,78,70,45,71,68,54,46,53,48,48,45,51,15,52,48,54,21,46,59,63,42,45,56,49,44,62,67,60,44,56,78,71,44,91,65,54,71,69,52,52,52,46,61,70,42,43,63,58,53,48,50,51,55,48,52,53,52,44,53,51,26,58,75,67,66,58,77,55,62,94,73,56,76,56,43,67,70,80,59,63,65,41,54,67,39,88,46,63,68,54,19,52,51,40,48,51,50,52,34,50,42,49,28,52,52,30,47,40,42,37,52,44,50,53,49,55,46,52,54,42,56,56,55,67,74,101